Protein AF-0000000074029465 (afdb_homodimer)

Sequence (690 aa):
MGLYPDVGILSFGSYIPEKTVSVHEVKDRYGISDELIERVQIECVHVAADHEFATDMAIKAAKKAMEKGKVKPEQIDLIIYSYISWAEHFIWADYGKIQHALGAINSAAIRLEQSCNAGIMALEYGCAKIQSNPDINTVLLVTAETWKEPLVNRWTCTDGCFFGDGASAVILQRGVKGSQIINFCNKTDGSLNYIWRIPLVGGTKHPITPEHVEQGLYFGSMIESARRNLKNEDERKEVGEKIVSLNIQTLKELLQKIGKSKKDVDKLVVYNVGLHFLKKIADSIEIPLENTSAYLAKNHGHIGVVDIFLNLEKMIEDGNIQKGDLVFLFSGGTGYCASSTAIQFMGLYPDVGILSFGSYIPEKTVSVHEVKDRYGISDELIERVQIECVHVAADHEFATDMAIKAAKKAMEKGKVKPEQIDLIIYSYISWAEHFIWADYGKIQHALGAINSAAIRLEQSCNAGIMALEYGCAKIQSNPDINTVLLVTAETWKEPLVNRWTCTDGCFFGDGASAVILQRGVKGSQIINFCNKTDGSLNYIWRIPLVGGTKHPITPEHVEQGLYFGSMIESARRNLKNEDERKEVGEKIVSLNIQTLKELLQKIGKSKKDVDKLVVYNVGLHFLKKIADSIEIPLENTSAYLAKNHGHIGVVDIFLNLEKMIEDGNIQKGDLVFLFSGGTGYCASSTAIQF

pLDDT: mean 93.34, std 7.14, range [58.16, 98.94]

Nearest PDB structures (foldseek):
  3t5y-assembly1_B  TM=8.714E-01  e=5.972E-32  Streptomyces tendae
  4xs9-assembly1_B  TM=8.957E-01  e=4.163E-29  Streptomyces peucetius
  4xs7-assembly1_B  TM=8.900E-01  e=4.727E-29  Streptomyces peucetius
  5tt4-assembly1_B  TM=8.727E-01  e=1.244E-29  Streptomyces peucetius
  6a9n-assembly1_B  TM=8.723E-01  e=3.248E-25  Cutibacterium acnes

Radius of gyration: 24.0 Å; Cα contacts (8 Å, |Δi|>4): 1821; chains: 2; bounding box: 57×64×63 Å

InterPro domains:
  IPR013747 Beta-ketoacyl-[acyl-carrier-protein] synthase III, C-terminal [PF08541] (255-344)
  IPR013751 Beta-ketoacyl-[acyl-carrier-protein] synthase III, N-terminal [PF08545] (113-190)
  IPR016039 Thiolase-like [G3DSA:3.40.47.10] (5-175)
  IPR016039 Thiolase-like [G3DSA:3.40.47.10] (180-344)
  IPR016039 Thiolase-like [SSF53901] (6-174)
  IPR016039 Thiolase-like [SSF53901] (185-343)

Foldseek 3Di:
DFPQQFKFWQFKFKWFADDKDFCVNCCVVVVNDPVLCVFQLATIATAHDPVDDFLNQQLRRQVRRCVSSVHQLCLAAEEEEEEAADDPDPPDPSQVVSNVSRVNVNYDYDYFYDWLARQVVVVVVLSCCVRPDVVGFKYKYKYWDHQDPPQEDQNQLDSWWGAHTMMMMIMMGTNDDQKDWHDKFKDADLVQLQQQDFAPECDPVHDDDPVCVVVSRNRGRSHVSNCVVQVDPVSVVVVVVVQLVQQLVRVVVQCVVRVHALVQAQAEEEFRTTPVSVVSNCVSSDHDPVRYLNVVCRGHMGHRNRRRSVSVNVCVVVPSDDRQGWYKYWYFRGSTMIMIIIIHD/DFPQQFKFWQFKFKWFADDKDFCVNCCVVVVNDPVLCVFQLATIATAHDPVDDFLNQQLRRQVRRCVSSVHQLCLAAEEEEEEAADDPDPPDPSQVVSNVSRVNVNYDYDYFYDWLARQVVVVVVLSCCVRPDVVGFKYKYKYWDHQDPPQEDQNQLDSWWGAHTMMMMIMMGTRDDQKDWHDKFKDADLVQLQQQDFAPECDPRHDDDPVCVVVSRNRGRSVVSNCVVQVDPVSVVVVVVVQLVQQLVRVVVQCVVRVHALVQAQAEEEFRTTPVSVCSNCVSSDHDPVRYLNVVCRGHMGHRNRRRSVSVNVCVVVPSDDRQGWYKYWYFRGSTMIMIIIIHD

Secondary structure (DSSP, 8-state):
--S-TTEEEEEEEEE--SEEEEHHHHHHHHT--HHHHHHH---EEEE--TT--HHHHHHHHHHHHHHHHT--GGG--EEEEE--S--SSSS--HHHHHHHHHT-TT-EEEEEE-GGGHHHHHHHHHHHHHHH-TT--EEEEEEEE---TTT--TTTS-SS--B--EEEEEEEEET--S-EEEEEEEEE-GGGTTTT---S-SSSSS---HHHHHTTTTS--HHHHHHHH--SHHHHHHHHHHHHHHHHHHHHHHHHHHT--GGG--EEEE-S--HHHHHHHHHHTT--GGGBSGGGHHHH-B-GGGHHHHHHHHHHHTTSS-TT-EEEEEEEETTTEEEEEEEE-/--S-TTEEEEEEEEE--SEEEEHHHHHHHHT--HHHHHHH---EEEE--TT--HHHHHHHHHHHHHHHHT--GGG--EEEEE-SS--SSSS--HHHHHHHHHT-TT-EEEEEE-GGGHHHHHHHHHHHHHHH-TT--EEEEEEEE---TTT--TTTS-SS--B--EEEEEEEEET--S-EEEEEEEEE-GGGTTTT---S-SSSSS---HHHHHTTTTS--HHHHHHHH--SHHHHHHHHHHHHHHHHHHHHHHHHHHT--GGG--EEEE-S--HHHHHHHHHHTT--GGGBSGGGHHHH-B-GGGHHHHHHHHHHHTTSS-TT-EEEEEEEETTTEEEEEEEE-

Organism: NCBI:txid312168

Solvent-accessible surface area (backbone atoms only — not comparable to full-atom values): 32502 Å² total; per-residue (Å²): 133,42,66,29,74,49,29,10,59,62,28,54,15,62,32,66,40,85,47,70,47,47,42,80,80,41,23,76,85,69,66,54,50,70,66,55,46,67,49,31,52,43,51,24,21,18,43,58,54,95,87,50,45,32,66,57,32,24,45,53,1,40,51,43,12,27,59,72,48,68,51,56,38,64,58,30,39,33,37,42,30,33,50,58,69,69,46,57,46,38,66,54,34,63,40,20,45,44,36,40,75,60,50,20,70,58,15,24,54,30,35,43,39,38,40,35,25,24,47,63,55,50,51,50,50,48,42,21,42,38,66,40,30,92,88,34,48,25,31,37,40,33,17,23,24,46,66,50,74,77,57,29,49,41,75,64,24,38,93,48,48,41,50,12,23,30,10,10,18,38,33,36,26,58,70,36,71,69,29,36,40,32,53,73,24,63,42,32,45,19,83,42,20,69,37,52,29,27,26,86,29,57,10,71,76,27,62,70,44,41,65,37,48,73,68,45,38,63,30,29,33,35,44,58,27,29,48,70,64,39,82,41,70,66,52,45,50,51,50,52,50,51,53,53,49,51,45,50,48,26,52,52,49,38,31,58,74,69,72,50,56,52,87,62,52,58,32,40,35,40,45,43,58,24,46,64,59,50,49,55,56,32,50,72,47,66,42,60,65,87,42,34,40,68,73,57,23,26,63,33,23,22,30,50,30,16,23,47,58,40,42,46,48,48,34,43,72,72,57,76,48,48,84,68,35,32,34,34,40,40,33,48,16,71,16,33,35,25,36,25,35,39,32,41,41,133,41,66,30,74,49,30,11,59,63,27,54,16,60,32,66,43,85,47,70,47,46,44,80,78,42,22,77,84,69,66,55,51,71,66,54,44,66,50,31,52,44,49,23,21,18,42,58,54,93,87,51,47,32,66,58,32,23,45,52,1,39,50,44,13,28,60,73,48,68,52,57,37,65,59,29,38,33,35,41,32,32,50,57,69,68,47,58,45,38,65,54,32,63,39,20,45,45,37,40,75,59,52,20,68,58,15,22,53,31,33,43,39,37,39,36,26,23,49,62,54,49,52,50,51,48,42,21,42,38,67,39,31,91,89,35,48,25,31,37,39,33,16,22,25,46,63,49,74,79,56,28,50,39,73,64,23,39,92,48,49,39,50,12,22,29,11,12,18,39,33,37,26,59,71,36,71,67,28,37,40,32,52,74,24,63,42,33,46,18,82,44,19,68,35,48,30,23,30,82,30,58,10,72,76,26,62,70,45,41,65,37,49,72,69,46,39,65,26,30,32,35,43,58,25,30,50,70,63,39,83,42,70,65,52,46,50,50,51,51,49,50,51,52,48,51,45,50,48,27,52,53,49,38,31,58,74,70,73,49,56,54,86,62,52,58,34,40,35,41,45,44,57,23,46,64,60,51,48,55,57,32,52,73,46,66,41,60,65,88,42,33,39,67,74,55,23,26,64,33,23,22,30,51,30,18,22,45,58,39,41,46,48,48,35,42,73,73,57,75,47,48,86,69,34,33,32,33,41,41,36,49,14,71,17,34,35,26,36,25,36,39,31,42,39

Structure (mmCIF, N/CA/C/O backbone):
data_AF-0000000074029465-model_v1
#
loop_
_entity.id
_entity.type
_entity.pdbx_description
1 polymer 3-oxoacyl-
#
loop_
_atom_site.group_PDB
_atom_site.id
_atom_site.type_symbol
_atom_site.label_atom_id
_atom_site.label_alt_id
_atom_site.label_comp_id
_atom_site.label_asym_id
_atom_site.label_entity_id
_atom_site.label_seq_id
_atom_site.pdbx_PDB_ins_code
_atom_site.Cartn_x
_atom_site.Cartn_y
_atom_site.Cartn_z
_atom_site.occupancy
_atom_site.B_iso_or_equiv
_atom_site.auth_seq_id
_atom_site.auth_comp_id
_atom_site.auth_asym_id
_atom_site.auth_atom_id
_atom_site.pdbx_PDB_model_num
ATOM 1 N N . MET A 1 1 ? 27.125 13.781 4.066 1 66.5 1 MET A N 1
ATOM 2 C CA . MET A 1 1 ? 26.234 13.695 2.9 1 66.5 1 MET A CA 1
ATOM 3 C C . MET A 1 1 ? 24.984 12.898 3.221 1 66.5 1 MET A C 1
ATOM 5 O O . MET A 1 1 ? 25.016 11.992 4.059 1 66.5 1 MET A O 1
ATOM 9 N N . GLY A 1 2 ? 23.797 13.328 2.777 1 84.5 2 GLY A N 1
ATOM 10 C CA . GLY A 1 2 ? 22.531 12.695 3.072 1 84.5 2 GLY A CA 1
ATOM 11 C C . GLY A 1 2 ? 22.391 11.312 2.471 1 84.5 2 GLY A C 1
ATOM 12 O O . GLY A 1 2 ? 23.188 10.922 1.618 1 84.5 2 GLY A O 1
ATOM 13 N N . LEU A 1 3 ? 21.609 10.484 2.984 1 88.88 3 LEU A N 1
ATOM 14 C CA . LEU A 1 3 ? 21.328 9.117 2.553 1 88.88 3 LEU A CA 1
ATOM 15 C C . LEU A 1 3 ? 20.969 9.078 1.071 1 88.88 3 LEU A C 1
ATOM 17 O O . LEU A 1 3 ? 21.266 8.094 0.383 1 88.88 3 LEU A O 1
ATOM 21 N N . TYR A 1 4 ? 20.406 10.195 0.602 1 93.69 4 TYR A N 1
ATOM 22 C CA . TYR A 1 4 ? 19.922 10.25 -0.774 1 93.69 4 TYR A CA 1
ATOM 23 C C . TYR A 1 4 ? 20.453 11.492 -1.488 1 93.69 4 TYR A C 1
ATOM 25 O O . TYR A 1 4 ? 19.672 12.32 -1.96 1 93.69 4 TYR A O 1
ATOM 33 N N . PRO A 1 5 ? 21.703 11.555 -1.679 1 92.62 5 PRO A N 1
ATOM 34 C CA . PRO A 1 5 ? 22.328 12.766 -2.203 1 92.62 5 PRO A CA 1
ATOM 35 C C . PRO A 1 5 ? 21.922 13.062 -3.646 1 92.62 5 PRO A C 1
ATOM 37 O O . PRO A 1 5 ? 22.031 14.211 -4.098 1 92.62 5 PRO A O 1
ATOM 40 N N . ASP A 1 6 ? 21.406 12.062 -4.391 1 92.94 6 ASP A N 1
ATOM 41 C CA . ASP A 1 6 ? 21.109 12.258 -5.809 1 92.94 6 ASP A CA 1
ATOM 42 C C . ASP A 1 6 ? 19.656 12.648 -6.012 1 92.94 6 ASP A C 1
ATOM 44 O O . ASP A 1 6 ? 19.203 12.828 -7.145 1 92.94 6 ASP A O 1
ATOM 48 N N . VAL A 1 7 ? 18.953 12.789 -4.914 1 96.88 7 VAL A N 1
ATOM 49 C CA . VAL A 1 7 ? 17.5 12.961 -5.047 1 96.88 7 VAL A CA 1
ATOM 50 C C . VAL A 1 7 ? 17.078 14.289 -4.418 1 96.88 7 VAL A C 1
ATOM 52 O O . VAL A 1 7 ? 17.578 14.664 -3.355 1 96.88 7 VAL A O 1
ATOM 55 N N . GLY A 1 8 ? 16.25 15.008 -5.047 1 97.62 8 GLY A N 1
ATOM 56 C CA . GLY A 1 8 ? 15.625 16.203 -4.492 1 97.62 8 GLY A CA 1
ATOM 57 C C . GLY A 1 8 ? 14.164 16.359 -4.895 1 97.62 8 GLY A C 1
ATOM 58 O O . GLY A 1 8 ? 13.672 15.609 -5.746 1 97.62 8 GLY A O 1
ATOM 59 N N . ILE A 1 9 ? 13.484 17.25 -4.246 1 98.31 9 ILE A N 1
ATOM 60 C CA . ILE A 1 9 ? 12.109 17.578 -4.578 1 98.31 9 ILE A CA 1
ATOM 61 C C . ILE A 1 9 ? 12.086 18.656 -5.672 1 98.31 9 ILE A C 1
ATOM 63 O O . ILE A 1 9 ? 12.602 19.75 -5.48 1 98.31 9 ILE A O 1
ATOM 67 N N . LEU A 1 10 ? 11.461 18.312 -6.754 1 98.44 10 LEU A N 1
ATOM 68 C CA . LEU A 1 10 ? 11.422 19.203 -7.902 1 98.44 10 LEU A CA 1
ATOM 69 C C . LEU A 1 10 ? 10.25 20.172 -7.793 1 98.44 10 LEU A C 1
ATOM 71 O O . LEU A 1 10 ? 10.391 21.359 -8.117 1 98.44 10 LEU A O 1
ATOM 75 N N . SER A 1 11 ? 9.133 19.656 -7.379 1 98.38 11 SER A N 1
ATOM 76 C CA . SER A 1 11 ? 7.938 20.5 -7.344 1 98.38 11 SER A CA 1
ATOM 77 C C . SER A 1 11 ? 6.855 19.875 -6.461 1 98.38 11 SER A C 1
ATOM 79 O O . SER A 1 11 ? 6.953 18.719 -6.07 1 98.38 11 SER A O 1
ATOM 81 N N . PHE A 1 12 ? 5.91 20.75 -6.152 1 98 12 PHE A N 1
ATOM 82 C CA . PHE A 1 12 ? 4.715 20.406 -5.391 1 98 12 PHE A CA 1
ATOM 83 C C . PHE A 1 12 ? 3.455 20.812 -6.145 1 98 12 PHE A C 1
ATOM 85 O O . PHE A 1 12 ? 3.496 21.703 -6.992 1 98 12 PHE A O 1
ATOM 92 N N . GLY A 1 13 ? 2.4 20.094 -5.812 1 98.69 13 GLY A N 1
ATOM 93 C CA . GLY A 1 13 ? 1.059 20.484 -6.215 1 98.69 13 GLY A CA 1
ATOM 94 C C . GLY A 1 13 ? -0.015 20.016 -5.25 1 98.69 13 GLY A C 1
ATOM 95 O O . GLY A 1 13 ? 0.055 18.906 -4.727 1 98.69 13 GLY A O 1
ATOM 96 N N . SER A 1 14 ? -0.913 20.969 -4.93 1 98.62 14 SER A N 1
ATOM 97 C CA . SER A 1 14 ? -2.023 20.578 -4.062 1 98.62 14 SER A CA 1
ATOM 98 C C . SER A 1 14 ? -3.359 21.016 -4.648 1 98.62 14 SER A C 1
ATOM 100 O O . SER A 1 14 ? -3.404 21.875 -5.543 1 98.62 14 SER A O 1
ATOM 102 N N . TYR A 1 15 ? -4.367 20.375 -4.234 1 98.69 15 TYR A N 1
ATOM 103 C CA . TYR A 1 15 ? -5.742 20.734 -4.566 1 98.69 15 TYR A CA 1
ATOM 104 C C . TYR A 1 15 ? -6.625 20.719 -3.324 1 98.69 15 TYR A C 1
ATOM 106 O O . TYR A 1 15 ? -6.688 19.703 -2.611 1 98.69 15 TYR A O 1
ATOM 114 N N . ILE A 1 16 ? -7.273 21.75 -3.096 1 97.94 16 ILE A N 1
ATOM 115 C CA . ILE A 1 16 ? -8.25 21.922 -2.023 1 97.94 16 ILE A CA 1
ATOM 116 C C . ILE A 1 16 ? -9.602 22.312 -2.611 1 97.94 16 ILE A C 1
ATOM 118 O O . ILE A 1 16 ? -9.695 23.266 -3.385 1 97.94 16 ILE A O 1
ATOM 122 N N . PRO A 1 17 ? -10.609 21.625 -2.199 1 98 17 PRO A N 1
ATOM 123 C CA . PRO A 1 17 ? -11.938 21.953 -2.734 1 98 17 PRO A CA 1
ATOM 1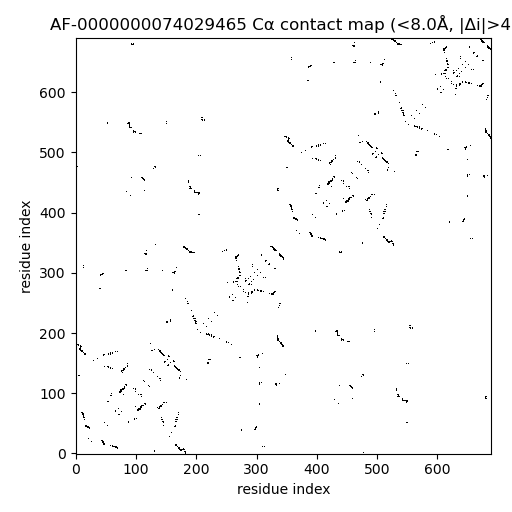24 C C . PRO A 1 17 ? -12.367 23.375 -2.426 1 98 17 PRO A C 1
ATOM 126 O O . PRO A 1 17 ? -11.922 23.969 -1.433 1 98 17 PRO A O 1
ATOM 129 N N . GLU A 1 18 ? -13.289 23.844 -3.203 1 96.88 18 GLU A N 1
ATOM 130 C CA . GLU A 1 18 ? -13.727 25.234 -3.105 1 96.88 18 GLU A CA 1
ATOM 131 C C . GLU A 1 18 ? -14.641 25.438 -1.901 1 96.88 18 GLU A C 1
ATOM 133 O O . GLU A 1 18 ? -14.531 26.453 -1.201 1 96.88 18 GLU A O 1
ATOM 138 N N . LYS A 1 19 ? -15.531 24.531 -1.615 1 97.19 19 LYS A N 1
ATOM 139 C CA . LYS A 1 19 ? -16.516 24.688 -0.554 1 97.19 19 LYS A CA 1
ATOM 140 C C . LYS A 1 19 ? -15.867 24.609 0.823 1 97.19 19 LYS A C 1
ATOM 142 O O . LYS A 1 19 ? -15.133 23.656 1.107 1 97.19 19 LYS A O 1
ATOM 147 N N . THR A 1 20 ? -16.141 25.562 1.638 1 97.31 20 THR A N 1
ATOM 148 C CA . THR A 1 20 ? -15.672 25.594 3.02 1 97.31 20 THR A CA 1
ATOM 149 C C . THR A 1 20 ? -16.844 25.484 3.988 1 97.31 20 THR A C 1
ATOM 151 O O . THR A 1 20 ? -17.906 26.078 3.762 1 97.31 20 THR A O 1
ATOM 154 N N . VAL A 1 21 ? -16.641 24.75 5.016 1 97.19 21 VAL A N 1
ATOM 155 C CA . VAL A 1 21 ? -17.641 24.641 6.074 1 97.19 21 VAL A CA 1
ATOM 156 C C . VAL A 1 21 ? -17.016 25.016 7.414 1 97.19 21 VAL A C 1
ATOM 158 O O . VAL A 1 21 ? -16 24.438 7.82 1 97.19 21 VAL A O 1
ATOM 161 N N . SER A 1 22 ? -17.609 25.922 8.062 1 97 22 SER A N 1
ATOM 162 C CA . SER A 1 22 ? -17.125 26.359 9.367 1 97 22 SER A CA 1
ATOM 163 C C . SER A 1 22 ? -17.609 25.422 10.477 1 97 22 SER A C 1
ATOM 165 O O . SER A 1 22 ? -18.734 24.953 10.438 1 97 22 SER A O 1
ATOM 167 N N . VAL A 1 23 ? -16.734 25.266 11.438 1 96.06 23 VAL A N 1
ATOM 168 C CA . VAL A 1 23 ? -17.094 24.453 12.594 1 96.06 23 VAL A CA 1
ATOM 169 C C . VAL A 1 23 ? -18.281 25.078 13.328 1 96.06 23 VAL A C 1
ATOM 171 O O . VAL A 1 23 ? -19.156 24.375 13.82 1 96.06 23 VAL A O 1
ATOM 174 N N . HIS A 1 24 ? -18.328 26.328 13.367 1 95.56 24 HIS A N 1
ATOM 175 C CA . HIS A 1 24 ? -19.375 27.062 14.086 1 95.56 24 HIS A CA 1
ATOM 176 C C . HIS A 1 24 ? -20.734 26.875 13.414 1 95.56 24 HIS A C 1
ATOM 178 O O . HIS A 1 24 ? -21.766 26.891 14.078 1 95.56 24 HIS A O 1
ATOM 184 N N . GLU A 1 25 ? -20.688 26.672 12.148 1 95.44 25 GLU A N 1
ATOM 185 C CA . GLU A 1 25 ? -21.938 26.469 11.406 1 95.44 25 GLU A CA 1
ATOM 186 C C . GLU A 1 25 ? -22.547 25.109 11.719 1 95.44 25 GLU A C 1
ATOM 188 O O . GLU A 1 25 ? -23.766 24.938 11.617 1 95.44 25 GLU A O 1
ATOM 193 N N . VAL A 1 26 ? -21.703 24.219 12.18 1 96.06 26 VAL A N 1
ATOM 194 C CA . VAL A 1 26 ? -22.219 22.844 12.273 1 96.06 26 VAL A CA 1
ATOM 195 C C . VAL A 1 26 ? -22.156 22.375 13.727 1 96.06 26 VAL A C 1
ATOM 197 O O . VAL A 1 26 ? -22.641 21.281 14.047 1 96.06 26 VAL A O 1
ATOM 200 N N . LYS A 1 27 ? -21.578 23.062 14.594 1 96.12 27 LYS A N 1
ATOM 201 C CA . LYS A 1 27 ? -21.281 22.625 15.945 1 96.12 27 LYS A CA 1
ATOM 202 C C . LYS A 1 27 ? -22.531 22.109 16.656 1 96.12 27 LYS A C 1
ATOM 204 O O . LYS A 1 27 ? -22.5 21.078 17.328 1 96.12 27 LYS A O 1
ATOM 209 N N . ASP A 1 28 ? -23.719 22.797 16.484 1 96 28 ASP A N 1
ATOM 210 C CA . ASP A 1 28 ? -24.953 22.375 17.141 1 96 28 ASP A CA 1
ATOM 211 C C . ASP A 1 28 ? -25.484 21.078 16.547 1 96 28 ASP A C 1
ATOM 213 O O . ASP A 1 28 ? -25.922 20.188 17.297 1 96 28 ASP A O 1
ATOM 217 N N . ARG A 1 29 ? -25.391 21.016 15.352 1 94.25 29 ARG A N 1
ATOM 218 C CA . ARG A 1 29 ? -25.891 19.844 14.656 1 94.25 29 ARG A CA 1
ATOM 219 C C . ARG A 1 29 ? -25.172 18.578 15.109 1 94.25 29 ARG A C 1
ATOM 221 O O . ARG A 1 29 ? -25.781 17.516 15.234 1 94.25 29 ARG A O 1
ATOM 228 N N . TYR A 1 30 ? -23.891 18.734 15.43 1 92.88 30 TYR A N 1
ATOM 229 C CA . TYR A 1 30 ? -23.094 17.547 15.688 1 92.88 30 TYR A CA 1
ATOM 230 C C . TYR A 1 30 ? -22.672 17.469 17.156 1 92.88 30 TYR A C 1
ATOM 232 O O . TYR A 1 30 ? -21.891 16.609 17.547 1 92.88 30 TYR A O 1
ATOM 240 N N . GLY A 1 31 ? -23.125 18.375 17.875 1 93.94 31 GLY A N 1
ATOM 241 C CA . GLY A 1 31 ? -22.844 18.359 19.297 1 93.94 31 GLY A CA 1
ATOM 242 C C . GLY A 1 31 ? -21.391 18.656 19.609 1 93.94 31 GLY A C 1
ATOM 243 O O . GLY A 1 31 ? -20.812 18.047 20.516 1 93.94 31 GLY A O 1
ATOM 244 N N . ILE A 1 32 ? -20.781 19.484 18.875 1 94.38 32 ILE A N 1
ATOM 245 C CA . ILE A 1 32 ? -19.391 19.875 19.094 1 94.38 32 ILE A CA 1
ATOM 246 C C . ILE A 1 32 ? -19.312 20.906 20.219 1 94.38 32 ILE A C 1
ATOM 248 O O . ILE A 1 32 ? -19.922 21.969 20.125 1 94.38 32 ILE A O 1
ATOM 252 N N . SER A 1 33 ? -18.531 20.625 21.188 1 93.94 33 SER A N 1
ATOM 253 C CA . SER A 1 33 ? -18.438 21.531 22.328 1 93.94 33 SER A CA 1
ATOM 254 C C . SER A 1 33 ? -17.484 22.672 22.047 1 93.94 33 SER A C 1
ATOM 256 O O . SER A 1 33 ? -16.547 22.531 21.25 1 93.94 33 SER A O 1
ATOM 258 N N . ASP A 1 34 ? -17.719 23.781 22.734 1 93.88 34 ASP A N 1
ATOM 259 C CA . ASP A 1 34 ? -16.797 24.922 22.625 1 93.88 34 ASP A CA 1
ATOM 260 C C . ASP A 1 34 ? -15.406 24.547 23.125 1 93.88 34 ASP A C 1
ATOM 262 O O . ASP A 1 34 ? -14.398 25.031 22.594 1 93.88 34 ASP A O 1
ATOM 266 N N . GLU A 1 35 ? -15.359 23.719 24.062 1 92.94 35 GLU A N 1
ATOM 267 C CA . GLU A 1 35 ? -14.078 23.266 24.609 1 92.94 35 GLU A CA 1
ATOM 268 C C . GLU A 1 35 ? -13.258 22.531 23.547 1 92.94 35 GLU A C 1
ATOM 270 O O . GLU A 1 35 ? -12.039 22.734 23.453 1 92.94 35 GLU A O 1
ATOM 275 N N . LEU A 1 36 ? -13.945 21.719 22.812 1 91.25 36 LEU A N 1
ATOM 276 C CA . LEU A 1 36 ? -13.258 20.984 21.766 1 91.25 36 LEU A CA 1
ATOM 277 C C . LEU A 1 36 ? -12.719 21.938 20.703 1 91.25 36 LEU A C 1
ATOM 279 O O . LEU A 1 36 ? -11.586 21.781 20.234 1 91.25 36 LEU A O 1
ATOM 283 N N . ILE A 1 37 ? -13.531 22.875 20.312 1 92.56 37 ILE A N 1
ATOM 284 C CA . ILE A 1 37 ? -13.148 23.859 19.297 1 92.56 37 ILE A CA 1
ATOM 285 C C . ILE A 1 37 ? -11.914 24.625 19.766 1 92.56 37 ILE A C 1
ATOM 287 O O . ILE A 1 37 ? -10.984 24.859 18.984 1 92.56 37 ILE A O 1
ATOM 291 N N . GLU A 1 38 ? -11.852 24.953 21.031 1 91.12 38 GLU A N 1
ATOM 292 C CA . GLU A 1 38 ? -10.727 25.688 21.609 1 91.12 38 GLU A CA 1
ATOM 293 C C . GLU A 1 38 ? -9.477 24.828 21.672 1 91.12 38 GLU A C 1
ATOM 295 O O . GLU A 1 38 ? -8.359 25.328 21.5 1 91.12 38 GLU A O 1
ATOM 300 N N . ARG A 1 39 ? -9.695 23.625 21.859 1 89 39 ARG A N 1
ATOM 301 C CA . ARG A 1 39 ? -8.586 22.703 22 1 89 39 ARG A CA 1
ATOM 302 C C . ARG A 1 39 ? -7.938 22.406 20.641 1 89 39 ARG A C 1
ATOM 304 O O . ARG A 1 39 ? -6.711 22.391 20.531 1 89 39 ARG A O 1
ATOM 311 N N . VAL A 1 40 ? -8.75 22.188 19.609 1 90.81 40 VAL A N 1
ATOM 312 C CA . VAL A 1 40 ? -8.211 21.734 18.344 1 90.81 40 VAL A CA 1
ATOM 313 C C . VAL A 1 40 ? -7.82 22.922 17.484 1 90.81 40 VAL A C 1
ATOM 315 O O . VAL A 1 40 ? -6.91 22.844 16.656 1 90.81 40 VAL A O 1
ATOM 318 N N . GLN A 1 41 ? -8.531 24.062 17.641 1 93.06 41 GLN A N 1
ATOM 319 C CA . GLN A 1 41 ? -8.281 25.328 16.969 1 93.06 41 GLN A CA 1
ATOM 320 C C . GLN A 1 41 ? -8.398 25.188 15.453 1 93.06 41 GLN A C 1
ATOM 322 O O . GLN A 1 41 ? -7.602 25.75 14.703 1 93.06 41 GLN A O 1
ATOM 327 N N . ILE A 1 42 ? -9.273 24.266 14.984 1 94.38 42 ILE A N 1
ATOM 328 C CA . ILE A 1 42 ? -9.68 24.172 13.586 1 94.38 42 ILE A CA 1
ATOM 329 C C . ILE A 1 42 ? -10.992 24.922 13.375 1 94.38 42 ILE A C 1
ATOM 331 O O . ILE A 1 42 ? -12 24.609 14.008 1 94.38 42 ILE A O 1
ATOM 335 N N . GLU A 1 43 ? -10.969 25.859 12.492 1 95.12 43 GLU A N 1
ATOM 336 C CA . GLU A 1 43 ? -12.117 26.75 12.328 1 95.12 43 GLU A CA 1
ATOM 337 C C . GLU A 1 43 ? -13.008 26.312 11.18 1 95.12 43 GLU A C 1
ATOM 339 O O . GLU A 1 43 ? -14.219 26.531 11.195 1 95.12 43 GLU A O 1
ATOM 344 N N . CYS A 1 44 ? -12.406 25.797 10.188 1 96.5 44 CYS A N 1
ATOM 345 C CA . CYS A 1 44 ? -13.18 25.328 9.047 1 96.5 44 CYS A CA 1
ATOM 346 C C . CYS A 1 44 ? -12.438 24.234 8.297 1 96.5 44 CYS A C 1
ATOM 348 O O . CYS A 1 44 ? -11.25 24 8.531 1 96.5 44 CYS A O 1
ATOM 350 N N . VAL A 1 45 ? -13.172 23.531 7.477 1 97.38 45 VAL A N 1
ATOM 351 C CA . VAL A 1 45 ? -12.602 22.516 6.602 1 97.38 45 VAL A CA 1
ATOM 352 C C . VAL A 1 45 ? -13.125 22.703 5.18 1 97.38 45 VAL A C 1
ATOM 354 O O . VAL A 1 45 ? -14.148 23.359 4.969 1 97.38 45 VAL A O 1
ATOM 357 N N . HIS A 1 46 ? -12.336 22.25 4.246 1 98 46 HIS A N 1
ATOM 358 C CA . HIS A 1 46 ? -12.797 22.219 2.861 1 98 46 HIS A CA 1
ATOM 359 C C . HIS A 1 46 ? -13.445 20.875 2.531 1 98 46 HIS A C 1
ATOM 361 O O . HIS A 1 46 ? -12.969 19.828 2.975 1 98 46 HIS A O 1
ATOM 367 N N . VAL A 1 47 ? -14.539 20.969 1.771 1 97.25 47 VAL A N 1
ATOM 368 C CA . VAL A 1 47 ? -15.32 19.766 1.497 1 97.25 47 VAL A CA 1
ATOM 369 C C . VAL A 1 47 ? -15.492 19.594 -0.011 1 97.25 47 VAL A C 1
ATOM 371 O O . VAL A 1 47 ? -15.906 20.531 -0.705 1 97.25 47 VAL A O 1
ATOM 374 N N . ALA A 1 48 ? -15.156 18.438 -0.503 1 97.12 48 ALA A N 1
ATOM 375 C CA . ALA A 1 48 ? -15.281 18.125 -1.924 1 97.12 48 ALA A CA 1
ATOM 376 C C . ALA A 1 48 ? -16.734 18.188 -2.375 1 97.12 48 ALA A C 1
ATOM 378 O O . ALA A 1 48 ? -17.641 17.828 -1.623 1 97.12 48 ALA A O 1
ATOM 379 N N . ALA A 1 49 ? -16.922 18.609 -3.6 1 96.06 49 ALA A N 1
ATOM 380 C CA . ALA A 1 49 ? -18.25 18.547 -4.199 1 96.06 49 ALA A CA 1
ATOM 381 C C . ALA A 1 49 ? -18.688 17.109 -4.414 1 96.06 49 ALA A C 1
ATOM 383 O O . ALA A 1 49 ? -17.875 16.188 -4.316 1 96.06 49 ALA A O 1
ATOM 384 N N . ASP A 1 50 ? -19.922 16.906 -4.75 1 92 50 ASP A N 1
ATOM 385 C CA . ASP A 1 50 ? -20.484 15.562 -4.914 1 92 50 ASP A CA 1
ATOM 386 C C . ASP A 1 50 ? -19.781 14.805 -6.039 1 92 50 ASP A C 1
ATOM 388 O O . ASP A 1 50 ? -19.609 13.586 -5.965 1 92 50 ASP A O 1
ATOM 392 N N . HIS A 1 51 ? -19.312 15.531 -6.965 1 91.62 51 HIS A N 1
ATOM 393 C CA . HIS A 1 51 ? -18.734 14.898 -8.141 1 91.62 51 HIS A CA 1
ATOM 394 C C . HIS A 1 51 ? -17.219 14.766 -8.008 1 91.62 51 HIS A C 1
ATOM 396 O O . HIS A 1 51 ? -16.562 14.172 -8.859 1 91.62 51 HIS A O 1
ATOM 402 N N . GLU A 1 52 ? -16.703 15.336 -6.988 1 94.94 52 GLU A N 1
ATOM 403 C CA . GLU A 1 52 ? -15.258 15.312 -6.77 1 94.94 52 GLU A CA 1
ATOM 404 C C . GLU A 1 52 ? -14.867 14.203 -5.793 1 94.94 52 GLU A C 1
ATOM 406 O O . GLU A 1 52 ? -15.32 14.188 -4.648 1 94.94 52 GLU A O 1
ATOM 411 N N . PHE A 1 53 ? -14.062 13.297 -6.328 1 95.75 53 PHE A N 1
ATOM 412 C CA . PHE A 1 53 ? -13.578 12.203 -5.496 1 95.75 53 PHE A CA 1
ATOM 413 C C . PHE A 1 53 ? -12.062 12.297 -5.316 1 95.75 53 PHE A C 1
ATOM 415 O O . PHE A 1 53 ? -11.414 13.164 -5.895 1 95.75 53 PHE A O 1
ATOM 422 N N . ALA A 1 54 ? -11.57 11.453 -4.438 1 97.12 54 ALA A N 1
ATOM 423 C CA . ALA A 1 54 ? -10.156 11.516 -4.07 1 97.12 54 ALA A CA 1
ATOM 424 C C . ALA A 1 54 ? -9.266 11.43 -5.305 1 97.12 54 ALA A C 1
ATOM 426 O O . ALA A 1 54 ? -8.32 12.211 -5.445 1 97.12 54 ALA A O 1
ATOM 427 N N . THR A 1 55 ? -9.562 10.477 -6.223 1 97.19 55 THR A N 1
ATOM 428 C CA . THR A 1 55 ? -8.703 10.32 -7.391 1 97.19 55 THR A CA 1
ATOM 429 C C . THR A 1 55 ? -8.797 11.539 -8.297 1 97.19 55 THR A C 1
ATOM 431 O O . THR A 1 55 ? -7.809 11.922 -8.938 1 97.19 55 THR A O 1
ATOM 434 N N . ASP A 1 56 ? -9.961 12.172 -8.359 1 97.81 56 ASP A N 1
ATOM 435 C CA . ASP A 1 56 ? -10.094 13.398 -9.141 1 97.81 56 ASP A CA 1
ATOM 436 C C . ASP A 1 56 ? -9.195 14.5 -8.586 1 97.81 56 ASP A C 1
ATOM 438 O O . ASP A 1 56 ? -8.531 15.203 -9.344 1 97.81 56 ASP A O 1
ATOM 442 N N . MET A 1 57 ? -9.203 14.625 -7.324 1 98.56 57 MET A N 1
ATOM 443 C CA . MET A 1 57 ? -8.391 15.648 -6.672 1 98.56 57 MET A CA 1
ATOM 444 C C . MET A 1 57 ? -6.906 15.32 -6.789 1 98.56 57 MET A C 1
ATOM 446 O O . MET A 1 57 ? -6.082 16.203 -6.973 1 98.56 57 MET A O 1
ATOM 450 N N . ALA A 1 58 ? -6.621 14.031 -6.668 1 98.75 58 ALA A N 1
ATOM 451 C CA . ALA A 1 58 ? -5.246 13.57 -6.84 1 98.75 58 ALA A CA 1
ATOM 452 C C . ALA A 1 58 ? -4.707 13.953 -8.211 1 98.75 58 ALA A C 1
ATOM 454 O O . ALA A 1 58 ? -3.58 14.43 -8.336 1 98.75 58 ALA A O 1
ATOM 455 N N . ILE A 1 59 ? -5.496 13.734 -9.25 1 98.81 59 ILE A N 1
ATOM 456 C CA . ILE A 1 59 ? -5.109 14.031 -10.625 1 98.81 59 ILE A CA 1
ATOM 457 C C . ILE A 1 59 ? -4.848 15.531 -10.781 1 98.81 59 ILE A C 1
ATOM 459 O O . ILE A 1 59 ? -3.857 15.93 -11.391 1 98.81 59 ILE A O 1
ATOM 463 N N . LYS A 1 60 ? -5.688 16.328 -10.211 1 98.81 60 LYS A N 1
ATOM 464 C CA . LYS A 1 60 ? -5.52 17.781 -10.273 1 98.81 60 LYS A CA 1
ATOM 465 C C . LYS A 1 60 ? -4.238 18.219 -9.578 1 98.81 60 LYS A C 1
ATOM 467 O O . LYS A 1 60 ? -3.49 19.031 -10.102 1 98.81 60 LYS A O 1
ATOM 472 N N . ALA A 1 61 ? -3.998 17.688 -8.391 1 98.94 61 ALA A N 1
ATOM 473 C CA . ALA A 1 61 ? -2.779 18.016 -7.66 1 98.94 61 ALA A CA 1
ATOM 474 C C . ALA A 1 61 ? -1.538 17.609 -8.445 1 98.94 61 ALA A C 1
ATOM 476 O O . ALA A 1 61 ? -0.563 18.359 -8.523 1 98.94 61 ALA A O 1
ATOM 477 N N . ALA A 1 62 ? -1.583 16.406 -9.008 1 98.94 62 ALA A N 1
ATOM 478 C CA . ALA A 1 62 ? -0.461 15.891 -9.781 1 98.94 62 ALA A CA 1
ATOM 479 C C . ALA A 1 62 ? -0.187 16.766 -11 1 98.94 62 ALA A C 1
ATOM 481 O O . ALA A 1 62 ? 0.968 17.078 -11.297 1 98.94 62 ALA A O 1
ATOM 482 N N . LYS A 1 63 ? -1.226 17.125 -11.703 1 98.88 63 LYS A N 1
ATOM 483 C CA . LYS A 1 63 ? -1.069 17.969 -12.883 1 98.88 63 LYS A CA 1
ATOM 484 C C . LYS A 1 63 ? -0.426 19.312 -12.516 1 98.88 63 LYS A C 1
ATOM 486 O O . LYS A 1 63 ? 0.423 19.812 -13.25 1 98.88 63 LYS A O 1
ATOM 491 N N . LYS A 1 64 ? -0.857 19.844 -11.414 1 98.88 64 LYS A N 1
ATOM 492 C CA . LYS A 1 64 ? -0.263 21.094 -10.938 1 98.88 64 LYS A CA 1
ATOM 493 C C . LYS A 1 64 ? 1.229 20.922 -10.664 1 98.88 64 LYS A C 1
ATOM 495 O O . LYS A 1 64 ? 2.035 21.781 -11.039 1 98.88 64 LYS A O 1
ATOM 500 N N . ALA A 1 65 ? 1.596 19.875 -9.984 1 98.88 65 ALA A N 1
ATOM 501 C CA . ALA A 1 65 ? 3.004 19.609 -9.711 1 98.88 65 ALA A CA 1
ATOM 502 C C . ALA A 1 65 ? 3.797 19.453 -11 1 98.88 65 ALA A C 1
ATOM 504 O O . ALA A 1 65 ? 4.91 19.969 -11.125 1 98.88 65 ALA A O 1
ATOM 505 N N . MET A 1 66 ? 3.234 18.719 -11.945 1 98.88 66 MET A N 1
ATOM 506 C CA . MET A 1 66 ? 3.891 18.484 -13.227 1 98.88 66 MET A CA 1
ATOM 507 C C . MET A 1 66 ? 4.082 19.781 -14 1 98.88 66 MET A C 1
ATOM 509 O O . MET A 1 66 ? 5.141 20.016 -14.586 1 98.88 66 MET A O 1
ATOM 513 N N . GLU A 1 67 ? 3.074 20.594 -13.953 1 98.75 67 GLU A N 1
ATOM 514 C CA . GLU A 1 67 ? 3.162 21.891 -14.609 1 98.75 67 GLU A CA 1
ATOM 515 C C . GLU A 1 67 ? 4.25 22.75 -13.984 1 98.75 67 GLU A C 1
ATOM 517 O O . GLU A 1 67 ? 5.094 23.312 -14.688 1 98.75 67 GLU A O 1
ATOM 522 N N . LYS A 1 68 ? 4.266 22.875 -12.672 1 98.44 68 LYS A N 1
ATOM 523 C CA . LYS A 1 68 ? 5.25 23.672 -11.953 1 98.44 68 LYS A CA 1
ATOM 524 C C . LYS A 1 68 ? 6.668 23.156 -12.203 1 98.44 68 LYS A C 1
ATOM 526 O O . LYS A 1 68 ? 7.605 23.953 -12.328 1 98.44 68 LYS A O 1
ATOM 531 N N . GLY A 1 69 ? 6.785 21.844 -12.234 1 98.5 69 GLY A N 1
ATOM 532 C CA . GLY A 1 69 ? 8.094 21.234 -12.414 1 98.5 69 GLY A CA 1
ATOM 533 C C . GLY A 1 69 ? 8.484 21.094 -13.867 1 98.5 69 GLY A C 1
ATOM 534 O O . GLY A 1 69 ? 9.609 20.688 -14.18 1 98.5 69 GLY A O 1
ATOM 535 N N . LYS A 1 70 ? 7.512 21.391 -14.766 1 98.69 70 LYS A N 1
ATOM 536 C CA . LYS A 1 70 ? 7.711 21.219 -16.203 1 98.69 70 LYS A CA 1
ATOM 537 C C . LYS A 1 70 ? 8.094 19.781 -16.531 1 98.69 70 LYS A C 1
ATOM 539 O O . LYS A 1 70 ? 9.062 19.531 -17.25 1 98.69 70 LYS A O 1
ATOM 544 N N . VAL A 1 71 ? 7.418 18.859 -16.016 1 98.75 71 VAL A N 1
ATOM 545 C CA . VAL A 1 71 ? 7.637 17.438 -16.234 1 98.75 71 VAL A CA 1
ATOM 546 C C . VAL A 1 71 ? 6.566 16.875 -17.172 1 98.75 71 VAL A C 1
ATOM 548 O O . VAL A 1 71 ? 5.367 17.031 -16.922 1 98.75 71 VAL A O 1
ATOM 551 N N . LYS A 1 72 ? 6.98 16.203 -18.281 1 98.69 72 LYS A N 1
ATOM 552 C CA . LYS A 1 72 ? 6.059 15.523 -19.188 1 98.69 72 LYS A CA 1
ATOM 553 C C . LYS A 1 72 ? 5.609 14.188 -18.594 1 98.69 72 LYS A C 1
ATOM 555 O O . LYS A 1 72 ? 6.363 13.539 -17.859 1 98.69 72 LYS A O 1
ATOM 560 N N . PRO A 1 73 ? 4.375 13.82 -18.922 1 98.69 73 PRO A N 1
ATOM 561 C CA . PRO A 1 73 ? 3.844 12.57 -18.359 1 98.69 73 PRO A CA 1
ATOM 562 C C . PRO A 1 73 ? 4.758 11.375 -18.609 1 98.69 73 PRO A C 1
ATOM 564 O O . PRO A 1 73 ? 4.918 10.523 -17.719 1 98.69 73 PRO A O 1
ATOM 567 N N . GLU A 1 74 ? 5.406 11.32 -19.766 1 98.31 74 GLU A N 1
ATOM 568 C CA . GLU A 1 74 ? 6.215 10.172 -20.156 1 98.31 74 GLU A CA 1
ATOM 569 C C . GLU A 1 74 ? 7.512 10.109 -19.359 1 98.31 74 GLU A C 1
ATOM 571 O O . GLU A 1 74 ? 8.203 9.086 -19.359 1 98.31 74 GLU A O 1
ATOM 576 N N . GLN A 1 75 ? 7.824 11.148 -18.625 1 98.62 75 GLN A N 1
ATOM 577 C CA . GLN A 1 75 ? 9.055 11.211 -17.828 1 98.62 75 GLN A CA 1
ATOM 578 C C . GLN A 1 75 ? 8.852 10.586 -16.453 1 98.62 75 GLN A C 1
ATOM 580 O O . GLN A 1 75 ? 9.82 10.328 -15.742 1 98.62 75 GLN A O 1
ATOM 585 N N . ILE A 1 76 ? 7.625 10.391 -16.109 1 98.81 76 ILE A N 1
ATOM 586 C CA . ILE A 1 76 ? 7.348 9.789 -14.805 1 98.81 76 ILE A CA 1
ATOM 587 C C . ILE A 1 76 ? 7.617 8.289 -14.859 1 98.81 76 ILE A C 1
ATOM 589 O O . ILE A 1 76 ? 7.027 7.578 -15.68 1 98.81 76 ILE A O 1
ATOM 593 N N . ASP A 1 77 ? 8.422 7.801 -13.953 1 98.69 77 ASP A N 1
ATOM 594 C CA . ASP A 1 77 ? 8.828 6.398 -13.977 1 98.69 77 ASP A CA 1
ATOM 595 C C . ASP A 1 77 ? 8.023 5.578 -12.977 1 98.69 77 ASP A C 1
ATOM 597 O O . ASP A 1 77 ? 7.867 4.367 -13.141 1 98.69 77 ASP A O 1
ATOM 601 N N . LEU A 1 78 ? 7.582 6.211 -11.945 1 98.75 78 LEU A N 1
ATOM 602 C CA . LEU A 1 78 ? 6.859 5.539 -10.875 1 98.75 78 LEU A CA 1
ATOM 603 C C . LEU A 1 78 ? 5.867 6.484 -10.211 1 98.75 78 LEU A C 1
ATOM 605 O O . LEU A 1 78 ? 6.195 7.637 -9.922 1 98.75 78 LEU A O 1
ATOM 609 N N . ILE A 1 79 ? 4.684 6.031 -10.031 1 98.88 79 ILE A N 1
ATOM 610 C CA . ILE A 1 79 ? 3.66 6.738 -9.273 1 98.88 79 ILE A CA 1
ATOM 611 C C . ILE A 1 79 ? 3.367 5.984 -7.977 1 98.88 79 ILE A C 1
ATOM 613 O O . ILE A 1 79 ? 3.094 4.781 -8 1 98.88 79 ILE A O 1
ATOM 617 N N . ILE A 1 80 ? 3.471 6.652 -6.852 1 98.88 80 ILE A N 1
ATOM 618 C CA . ILE A 1 80 ? 3.07 6.129 -5.551 1 98.88 80 ILE A CA 1
ATOM 619 C C . ILE A 1 80 ? 1.863 6.906 -5.027 1 98.88 80 ILE A C 1
ATOM 621 O O . ILE A 1 80 ? 1.958 8.102 -4.758 1 98.88 80 ILE A O 1
ATOM 625 N N . TYR A 1 81 ? 0.786 6.242 -4.941 1 98.62 81 TYR A N 1
ATOM 626 C CA . TYR A 1 81 ? -0.467 6.836 -4.488 1 98.62 81 TYR A CA 1
ATOM 627 C C . TYR A 1 81 ? -0.815 6.371 -3.08 1 98.62 81 TYR A C 1
ATOM 629 O O . TYR A 1 81 ? -0.653 5.191 -2.75 1 98.62 81 TYR A O 1
ATOM 637 N N . SER A 1 82 ? -1.277 7.34 -2.203 1 98.06 82 SER A N 1
ATOM 638 C CA . SER A 1 82 ? -1.641 6.992 -0.833 1 98.06 82 SER A CA 1
ATOM 639 C C . SER A 1 82 ? -2.93 7.688 -0.409 1 98.06 82 SER A C 1
ATOM 641 O O . SER A 1 82 ? -3.143 8.859 -0.725 1 98.06 82 SER A O 1
ATOM 643 N N . TYR A 1 83 ? -3.75 6.984 0.29 1 95.06 83 TYR A N 1
ATOM 644 C CA . TYR A 1 83 ? -4.926 7.48 0.998 1 95.06 83 TYR A CA 1
ATOM 645 C C . TYR A 1 83 ? -5.254 6.594 2.193 1 95.06 83 TYR A C 1
ATOM 647 O O . TYR A 1 83 ? -4.691 5.508 2.346 1 95.06 83 TYR A O 1
ATOM 655 N N . ILE A 1 84 ? -6.129 7.066 3.068 1 89.75 84 ILE A N 1
ATOM 656 C CA . ILE A 1 84 ? -6.504 6.316 4.262 1 89.75 84 ILE A CA 1
ATOM 657 C C . ILE A 1 84 ? -7.988 5.961 4.203 1 89.75 84 ILE A C 1
ATOM 659 O O . ILE A 1 84 ? -8.375 4.832 4.516 1 89.75 84 ILE A O 1
ATOM 663 N N . SER A 1 85 ? -8.781 6.91 3.791 1 84.88 85 SER A N 1
ATOM 664 C CA . SER A 1 85 ? -10.234 6.789 3.865 1 84.88 85 SER A CA 1
ATOM 665 C C . SER A 1 85 ? -10.758 5.762 2.865 1 84.88 85 SER A C 1
ATOM 667 O O . SER A 1 85 ? -10.062 4.789 2.551 1 84.88 85 SER A O 1
ATOM 669 N N . TRP A 1 86 ? -11.93 5.949 2.449 1 85.38 86 TRP A N 1
ATOM 670 C CA . TRP A 1 86 ? -12.602 5.023 1.547 1 85.38 86 TRP A CA 1
ATOM 671 C C . TRP A 1 86 ? -12.289 5.352 0.092 1 85.38 86 TRP A C 1
ATOM 673 O O . TRP A 1 86 ? -12.258 6.523 -0.297 1 85.38 86 TRP A O 1
ATOM 683 N N . ALA A 1 87 ? -12.016 4.262 -0.628 1 87.25 87 ALA A N 1
ATOM 684 C CA . ALA A 1 87 ? -11.875 4.418 -2.074 1 87.25 87 ALA A CA 1
ATOM 685 C C . ALA A 1 87 ? -13.227 4.656 -2.734 1 87.25 87 ALA A C 1
ATOM 687 O O . ALA A 1 87 ? -14.273 4.414 -2.127 1 87.25 87 ALA A O 1
ATOM 688 N N . GLU A 1 88 ? -13.18 5.102 -3.908 1 89.62 88 GLU A N 1
ATOM 689 C CA . GLU A 1 88 ? -14.398 5.301 -4.688 1 89.62 88 GLU A CA 1
ATOM 690 C C . GLU A 1 88 ? -15.102 3.973 -4.949 1 89.62 88 GLU A C 1
ATOM 692 O O . GLU A 1 88 ? -16.344 3.914 -4.961 1 89.62 88 GLU A O 1
ATOM 697 N N . HIS A 1 89 ? -14.281 2.959 -5.152 1 85.06 89 HIS A N 1
ATOM 698 C CA . HIS A 1 89 ? -14.773 1.604 -5.383 1 85.06 89 HIS A CA 1
ATOM 699 C C . HIS A 1 89 ? -14.023 0.595 -4.52 1 85.06 89 HIS A C 1
ATOM 701 O O . HIS A 1 89 ? -12.844 0.791 -4.211 1 85.06 89 HIS A O 1
ATOM 707 N N . PHE A 1 90 ? -14.797 -0.421 -4.199 1 78.25 90 PHE A N 1
ATOM 708 C CA . PHE A 1 90 ? -14.125 -1.495 -3.479 1 78.25 90 PHE A CA 1
ATOM 709 C C . PHE A 1 90 ? -13.242 -2.309 -4.418 1 78.25 90 PHE A C 1
ATOM 711 O O . PHE A 1 90 ? -13.625 -2.576 -5.559 1 78.25 90 PHE A O 1
ATOM 718 N N . ILE A 1 91 ? -12.086 -2.725 -3.859 1 79.06 91 ILE A N 1
ATOM 719 C CA . ILE A 1 91 ? -11.125 -3.529 -4.613 1 79.06 91 ILE A CA 1
ATOM 720 C C . ILE A 1 91 ? -10.93 -2.93 -6.004 1 79.06 91 ILE A C 1
ATOM 722 O O . ILE A 1 91 ? -11.508 -3.418 -6.98 1 79.06 91 ILE A O 1
ATOM 726 N N . TRP A 1 92 ? -10.195 -1.949 -6.129 1 84.69 92 TRP A N 1
ATOM 727 C CA . TRP A 1 92 ? -9.984 -1.144 -7.328 1 84.69 92 TRP A CA 1
ATOM 728 C C . TRP A 1 92 ? -8.523 -0.72 -7.445 1 84.69 92 TRP A C 1
ATOM 730 O O . TRP A 1 92 ? -7.871 -0.439 -6.441 1 84.69 92 TRP A O 1
ATOM 740 N N . ALA A 1 93 ? -8.109 -0.729 -8.68 1 90.38 93 ALA A N 1
ATOM 741 C CA . ALA A 1 93 ? -6.773 -0.192 -8.938 1 90.38 93 ALA A CA 1
ATOM 742 C C . ALA A 1 93 ? -6.828 1.312 -9.188 1 90.38 93 ALA A C 1
ATOM 744 O O . ALA A 1 93 ? -6.523 1.772 -10.289 1 90.38 93 ALA A O 1
ATOM 745 N N . ASP A 1 94 ? -7.059 2.09 -8.164 1 92.81 94 ASP A N 1
ATOM 746 C CA . ASP A 1 94 ? -7.223 3.537 -8.273 1 92.81 94 ASP A CA 1
ATOM 747 C C . ASP A 1 94 ? -5.922 4.207 -8.703 1 92.81 94 ASP A C 1
ATOM 749 O O . ASP A 1 94 ? -5.941 5.258 -9.352 1 92.81 94 ASP A O 1
ATOM 753 N N . TYR A 1 95 ? -4.75 3.609 -8.367 1 95.94 95 TYR A N 1
ATOM 754 C CA . TYR A 1 95 ? -3.455 4.105 -8.82 1 95.94 95 TYR A CA 1
ATOM 755 C C . TYR A 1 95 ? -3.35 4.035 -10.344 1 95.94 95 TYR A C 1
ATOM 757 O O . TYR A 1 95 ? -2.709 4.887 -10.961 1 95.94 95 TYR A O 1
ATOM 765 N N . GLY A 1 96 ? -3.971 3.059 -10.977 1 95.88 96 GLY A N 1
ATOM 766 C CA . GLY A 1 96 ? -4.016 2.967 -12.43 1 95.88 96 GLY A CA 1
ATOM 767 C C . GLY A 1 96 ? -4.812 4.082 -13.07 1 95.88 96 GLY A C 1
ATOM 768 O O . GLY A 1 96 ? -4.434 4.598 -14.125 1 95.88 96 GLY A O 1
ATOM 769 N N . LYS A 1 97 ? -5.93 4.449 -12.453 1 95.19 97 LYS A N 1
ATOM 770 C CA . LYS A 1 97 ? -6.719 5.57 -12.953 1 95.19 97 LYS A CA 1
ATOM 771 C C . LYS A 1 97 ? -5.883 6.844 -13.023 1 95.19 97 LYS A C 1
ATOM 773 O O . LYS A 1 97 ? -5.926 7.566 -14.023 1 95.19 97 LYS A O 1
ATOM 778 N N . ILE A 1 98 ? -5.16 7.062 -11.969 1 98.06 98 ILE A N 1
ATOM 779 C CA . ILE A 1 98 ? -4.328 8.258 -11.898 1 98.06 98 ILE A CA 1
ATOM 780 C C . ILE A 1 98 ? -3.26 8.195 -12.992 1 98.06 98 ILE A C 1
ATOM 782 O O . ILE A 1 98 ? -3.055 9.172 -13.719 1 98.06 98 ILE A O 1
ATOM 786 N N . GLN A 1 99 ? -2.59 7.066 -13.109 1 98.5 99 GLN A N 1
ATOM 787 C CA . GLN A 1 99 ? -1.557 6.867 -14.117 1 98.5 99 GLN A CA 1
ATOM 788 C C . GLN A 1 99 ? -2.098 7.141 -15.523 1 98.5 99 GLN A C 1
ATOM 790 O O . GLN A 1 99 ? -1.466 7.848 -16.312 1 98.5 99 GLN A O 1
ATOM 795 N N . HIS A 1 100 ? -3.234 6.625 -15.781 1 97.75 100 HIS A N 1
ATOM 796 C CA . HIS A 1 100 ? -3.857 6.773 -17.094 1 97.75 100 HIS A CA 1
ATOM 797 C C . HIS A 1 100 ? -4.277 8.219 -17.344 1 97.75 100 HIS A C 1
ATOM 799 O O . HIS A 1 100 ? -4.016 8.773 -18.406 1 97.75 100 HIS A O 1
ATOM 805 N N . ALA A 1 101 ? -4.922 8.805 -16.406 1 98.31 101 ALA A N 1
ATOM 806 C CA . ALA A 1 101 ? -5.438 10.164 -16.531 1 98.31 101 ALA A CA 1
ATOM 807 C C . ALA A 1 101 ? -4.305 11.156 -16.781 1 98.31 101 ALA A C 1
ATOM 809 O O . ALA A 1 101 ? -4.488 12.156 -17.484 1 98.31 101 ALA A O 1
ATOM 810 N N . LEU A 1 102 ? -3.123 10.883 -16.234 1 98.81 102 LEU A N 1
ATOM 811 C CA . LEU A 1 102 ? -1.984 11.781 -16.359 1 98.81 102 LEU A CA 1
ATOM 812 C C . LEU A 1 102 ? -1.254 11.539 -17.688 1 98.81 102 LEU A C 1
ATOM 814 O O . LEU A 1 102 ? -0.427 12.359 -18.094 1 98.81 102 LEU A O 1
ATOM 818 N N . GLY A 1 103 ? -1.514 10.398 -18.328 1 98.56 103 GLY A N 1
ATOM 819 C CA . GLY A 1 103 ? -0.776 10.031 -19.516 1 98.56 103 GLY A CA 1
ATOM 820 C C . GLY A 1 103 ? 0.618 9.508 -19.219 1 98.56 103 GLY A C 1
ATOM 821 O O . GLY A 1 103 ? 1.511 9.594 -20.078 1 98.56 103 GLY A O 1
ATOM 822 N N . ALA A 1 104 ? 0.834 9.031 -18.031 1 98.38 104 ALA A N 1
ATOM 823 C CA . ALA A 1 104 ? 2.15 8.547 -17.625 1 98.38 104 ALA A CA 1
ATOM 824 C C . ALA A 1 104 ? 2.375 7.113 -18.078 1 98.38 104 ALA A C 1
ATOM 826 O O . ALA A 1 104 ? 2.557 6.211 -17.266 1 98.38 104 ALA A O 1
ATOM 827 N N . ILE A 1 105 ? 2.578 6.895 -19.312 1 96 105 ILE A N 1
ATOM 828 C CA . ILE A 1 105 ? 2.502 5.594 -19.969 1 96 105 ILE A CA 1
ATOM 829 C C . ILE A 1 105 ? 3.721 4.754 -19.594 1 96 105 ILE A C 1
ATOM 831 O O . ILE A 1 105 ? 3.678 3.523 -19.656 1 96 105 ILE A O 1
ATOM 835 N N . ASN A 1 106 ? 4.766 5.379 -19.203 1 96.69 106 ASN A N 1
ATOM 836 C CA . ASN A 1 106 ? 5.984 4.648 -18.875 1 96.69 106 ASN A CA 1
ATOM 837 C C . ASN A 1 106 ? 6.047 4.301 -17.391 1 96.69 106 ASN A C 1
ATOM 839 O O . ASN A 1 106 ? 6.945 3.574 -16.969 1 96.69 106 ASN A O 1
ATOM 843 N N . SER A 1 107 ? 5.086 4.797 -16.641 1 97.81 107 SER A N 1
ATOM 844 C CA . SER A 1 107 ? 5.164 4.684 -15.18 1 97.81 107 SER A CA 1
ATOM 845 C C . SER A 1 107 ? 4.512 3.393 -14.695 1 97.81 107 SER A C 1
ATOM 847 O O . SER A 1 107 ? 3.416 3.039 -15.133 1 97.81 107 SER A O 1
ATOM 849 N N . ALA A 1 108 ? 5.211 2.68 -13.828 1 97.38 108 ALA A N 1
ATOM 850 C CA . ALA A 1 108 ? 4.48 1.783 -12.938 1 97.38 108 ALA A CA 1
ATOM 851 C C . ALA A 1 108 ? 3.734 2.568 -11.867 1 97.38 108 ALA A C 1
ATOM 853 O O . ALA A 1 108 ? 4.098 3.705 -11.555 1 97.38 108 ALA A O 1
ATOM 854 N N . ALA A 1 109 ? 2.689 2.025 -11.367 1 98.06 109 ALA A N 1
ATOM 855 C CA . ALA A 1 109 ? 1.901 2.688 -10.328 1 98.06 109 ALA A CA 1
ATOM 856 C C . ALA A 1 109 ? 1.56 1.721 -9.195 1 98.06 109 ALA A C 1
ATOM 858 O O . ALA A 1 109 ? 1.219 0.562 -9.445 1 98.06 109 ALA A O 1
ATOM 859 N N . ILE A 1 110 ? 1.703 2.184 -7.957 1 97.69 110 ILE A N 1
ATOM 860 C CA . ILE A 1 110 ? 1.43 1.365 -6.781 1 97.69 110 ILE A CA 1
ATOM 861 C C . ILE A 1 110 ? 0.682 2.193 -5.738 1 97.69 110 ILE A C 1
ATOM 863 O O . ILE A 1 110 ? 0.653 3.424 -5.82 1 97.69 110 ILE A O 1
ATOM 867 N N . ARG A 1 111 ? 0.115 1.49 -4.789 1 96.81 111 ARG A N 1
ATOM 868 C CA . ARG A 1 111 ? -0.45 2.133 -3.605 1 96.81 111 ARG A CA 1
ATOM 869 C C . ARG A 1 111 ? 0.344 1.773 -2.354 1 96.81 111 ARG A C 1
ATOM 871 O O . ARG A 1 111 ? 0.715 0.615 -2.16 1 96.81 111 ARG A O 1
ATOM 878 N N . LEU A 1 112 ? 0.646 2.736 -1.584 1 97.94 112 LEU A N 1
ATOM 879 C CA . LEU A 1 112 ? 1.301 2.576 -0.29 1 97.94 112 LEU A CA 1
ATOM 880 C C . LEU A 1 112 ? 0.385 3.029 0.842 1 97.94 112 LEU A C 1
ATOM 882 O O . LEU A 1 112 ? -0.199 4.113 0.777 1 97.94 112 LEU A O 1
ATOM 886 N N . GLU A 1 113 ? 0.261 2.17 1.879 1 95.94 113 GLU A N 1
ATOM 887 C CA . GLU A 1 113 ? -0.643 2.492 2.979 1 95.94 113 GLU A CA 1
ATOM 888 C C . GLU A 1 113 ? 0.076 2.426 4.32 1 95.94 113 GLU A C 1
ATOM 890 O O . GLU A 1 113 ? 0.812 1.475 4.59 1 95.94 113 GLU A O 1
ATOM 895 N N . GLN A 1 114 ? -0.108 3.447 5.125 1 96.31 114 GLN A N 1
ATOM 896 C CA . GLN A 1 114 ? 0.334 3.533 6.516 1 96.31 114 GLN A CA 1
ATOM 897 C C . GLN A 1 114 ? -0.41 4.637 7.262 1 96.31 114 GLN A C 1
ATOM 899 O O . GLN A 1 114 ? 0.21 5.488 7.898 1 96.31 114 GLN A O 1
ATOM 904 N N . SER A 1 115 ? -1.67 4.598 7.105 1 92.62 115 SER A N 1
ATOM 905 C CA . SER A 1 115 ? -2.533 5.602 7.723 1 92.62 115 SER A CA 1
ATOM 906 C C . SER A 1 115 ? -2.062 7.016 7.395 1 92.62 115 SER A C 1
ATOM 908 O O . SER A 1 115 ? -1.638 7.289 6.27 1 92.62 115 SER A O 1
ATOM 910 N N . CYS A 1 116 ? -2.24 7.938 8.312 1 94.94 116 CYS A N 1
ATOM 911 C CA . CYS A 1 116 ? -1.897 9.336 8.062 1 94.94 116 CYS A CA 1
ATOM 912 C C . CYS A 1 116 ? -0.394 9.5 7.871 1 94.94 116 CYS A C 1
ATOM 914 O O . CYS A 1 116 ? 0.066 10.547 7.41 1 94.94 116 CYS A O 1
ATOM 916 N N . ASN A 1 117 ? 0.361 8.484 8.133 1 96.69 117 ASN A N 1
ATOM 917 C CA . ASN A 1 117 ? 1.817 8.547 8.086 1 96.69 117 ASN A CA 1
ATOM 918 C C . ASN A 1 117 ? 2.35 8.203 6.695 1 96.69 117 ASN A C 1
ATOM 920 O O . ASN A 1 117 ? 3.547 8.328 6.434 1 96.69 117 ASN A O 1
ATOM 924 N N . ALA A 1 118 ? 1.585 7.867 5.758 1 97.44 118 ALA A N 1
ATOM 925 C CA . ALA A 1 118 ? 1.994 7.242 4.504 1 97.44 118 ALA A CA 1
ATOM 926 C C . ALA A 1 118 ? 2.795 8.219 3.641 1 97.44 118 ALA A C 1
ATOM 928 O O . ALA A 1 118 ? 3.639 7.801 2.844 1 97.44 118 ALA A O 1
ATOM 929 N N . GLY A 1 119 ? 2.555 9.469 3.773 1 97.94 119 GLY A N 1
ATOM 930 C CA . GLY A 1 119 ? 3.254 10.453 2.961 1 97.94 119 GLY A CA 1
ATOM 931 C C . GLY A 1 119 ? 4.762 10.383 3.105 1 97.94 119 GLY A C 1
ATOM 932 O O . GLY A 1 119 ? 5.484 10.32 2.107 1 97.94 119 GLY A O 1
ATOM 933 N N . ILE A 1 120 ? 5.273 10.359 4.297 1 98.31 120 ILE A N 1
ATOM 934 C CA . ILE A 1 120 ? 6.711 10.352 4.539 1 98.31 120 ILE A CA 1
ATOM 935 C C . ILE A 1 120 ? 7.297 9 4.113 1 98.31 120 ILE A C 1
ATOM 937 O O . ILE A 1 120 ? 8.406 8.945 3.582 1 98.31 120 ILE A O 1
ATOM 941 N N . MET A 1 121 ? 6.531 7.957 4.297 1 97.75 121 MET A N 1
ATOM 942 C CA . MET A 1 121 ? 7.008 6.645 3.867 1 97.75 121 MET A CA 1
ATOM 943 C C . MET A 1 121 ? 7.098 6.57 2.346 1 97.75 121 MET A C 1
ATOM 945 O O . MET A 1 121 ? 8.023 5.969 1.804 1 97.75 121 MET A O 1
ATOM 949 N N . ALA A 1 122 ? 6.102 7.133 1.694 1 98.31 122 ALA A N 1
ATOM 950 C CA . ALA A 1 122 ? 6.141 7.199 0.236 1 98.31 122 ALA A CA 1
ATOM 951 C C . ALA A 1 122 ? 7.336 8.016 -0.244 1 98.31 122 ALA A C 1
ATOM 953 O O . ALA A 1 122 ? 7.977 7.668 -1.24 1 98.31 122 ALA A O 1
ATOM 954 N N . LEU A 1 123 ? 7.594 9.094 0.434 1 98.56 123 LEU A N 1
ATOM 955 C CA . LEU A 1 123 ? 8.758 9.922 0.12 1 98.56 123 LEU A CA 1
ATOM 956 C C . LEU A 1 123 ? 10.039 9.109 0.211 1 98.56 123 LEU A C 1
ATOM 958 O O . LEU A 1 123 ? 10.883 9.172 -0.687 1 98.56 123 LEU A O 1
ATOM 962 N N . GLU A 1 124 ? 10.188 8.375 1.268 1 98.12 124 GLU A N 1
ATOM 963 C CA . GLU A 1 124 ? 11.383 7.559 1.442 1 98.12 124 GLU A CA 1
ATOM 964 C C . GLU A 1 124 ? 11.5 6.508 0.344 1 98.12 124 GLU A C 1
ATOM 966 O O . GLU A 1 124 ? 12.594 6.262 -0.178 1 98.12 124 GLU A O 1
ATOM 971 N N . TYR A 1 125 ? 10.375 5.859 0.028 1 98 125 TYR A N 1
ATOM 972 C CA . TYR A 1 125 ? 10.367 4.855 -1.026 1 98 125 TYR A CA 1
ATOM 973 C C . TYR A 1 125 ? 10.805 5.453 -2.357 1 98 125 TYR A C 1
ATOM 975 O O . TYR A 1 125 ? 11.625 4.863 -3.07 1 98 125 TYR A O 1
ATOM 983 N N . GLY A 1 126 ? 10.258 6.59 -2.693 1 98.38 126 GLY A N 1
ATOM 984 C CA . GLY A 1 126 ? 10.664 7.266 -3.916 1 98.38 126 GLY A CA 1
ATOM 985 C C . GLY A 1 126 ? 12.148 7.582 -3.959 1 98.38 126 GLY A C 1
ATOM 986 O O . GLY A 1 126 ? 12.805 7.352 -4.973 1 98.38 126 GLY A O 1
ATOM 987 N N . CYS A 1 127 ? 12.703 8.055 -2.836 1 98.19 127 CYS A N 1
ATOM 988 C CA . CYS A 1 127 ? 14.125 8.352 -2.748 1 98.19 127 CYS A CA 1
ATOM 989 C C . CYS A 1 127 ? 14.961 7.098 -2.951 1 98.19 127 CYS A C 1
ATOM 991 O O . CYS A 1 127 ? 15.938 7.113 -3.699 1 98.19 127 CYS A O 1
ATOM 993 N N . ALA A 1 128 ? 14.547 6.039 -2.279 1 97.44 128 ALA A N 1
ATOM 994 C CA . ALA A 1 128 ? 15.281 4.781 -2.373 1 97.44 128 ALA A CA 1
ATOM 995 C C . ALA A 1 128 ? 15.297 4.262 -3.809 1 97.44 128 ALA A C 1
ATOM 997 O O . ALA A 1 128 ? 16.328 3.762 -4.281 1 97.44 128 ALA A O 1
ATOM 998 N N . LYS A 1 129 ? 14.156 4.383 -4.477 1 97.25 129 LYS A N 1
ATOM 999 C CA . LYS A 1 129 ? 14.039 3.912 -5.855 1 97.25 129 LYS A CA 1
ATOM 1000 C C . LYS A 1 129 ? 14.984 4.68 -6.777 1 97.25 129 LYS A C 1
ATOM 1002 O O . LYS A 1 129 ? 15.727 4.078 -7.555 1 97.25 129 LYS A O 1
ATOM 1007 N N . ILE A 1 130 ? 14.961 5.953 -6.656 1 97.5 130 ILE A N 1
ATOM 1008 C CA . ILE A 1 130 ? 15.797 6.785 -7.516 1 97.5 130 ILE A CA 1
ATOM 1009 C C . ILE A 1 130 ? 17.266 6.531 -7.207 1 97.5 130 ILE A C 1
ATOM 1011 O O . ILE A 1 130 ? 18.078 6.367 -8.117 1 97.5 130 ILE A O 1
ATOM 1015 N N . GLN A 1 131 ? 17.578 6.445 -5.938 1 95.81 131 GLN A N 1
ATOM 1016 C CA . GLN A 1 131 ? 18.969 6.312 -5.516 1 95.81 131 GLN A CA 1
ATOM 1017 C C . GLN A 1 131 ? 19.562 4.973 -5.961 1 95.81 131 GLN A C 1
ATOM 1019 O O . GLN A 1 131 ? 20.734 4.898 -6.344 1 95.81 131 GLN A O 1
ATOM 1024 N N . SER A 1 132 ? 18.75 3.912 -5.957 1 94.06 132 SER A N 1
ATOM 1025 C CA . SER A 1 132 ? 19.281 2.566 -6.133 1 94.06 132 SER A CA 1
ATOM 1026 C C . SER A 1 132 ? 19.156 2.105 -7.582 1 94.06 132 SER A C 1
ATOM 1028 O O . SER A 1 132 ? 19.797 1.128 -7.984 1 94.06 132 SER A O 1
ATOM 1030 N N . ASN A 1 133 ? 18.328 2.662 -8.391 1 94.88 133 ASN A N 1
ATOM 1031 C CA . ASN A 1 133 ? 18.062 2.23 -9.758 1 94.88 133 ASN A CA 1
ATOM 1032 C C . ASN A 1 133 ? 18.328 3.346 -10.758 1 94.88 133 ASN A C 1
ATOM 1034 O O . ASN A 1 133 ? 17.594 4.32 -10.836 1 94.88 133 ASN A O 1
ATOM 1038 N N . PRO A 1 134 ? 19.344 3.18 -11.562 1 94.25 134 PRO A N 1
ATOM 1039 C CA . PRO A 1 134 ? 19.703 4.234 -12.508 1 94.25 134 PRO A CA 1
ATOM 1040 C C . PRO A 1 134 ? 18.609 4.488 -13.555 1 94.25 134 PRO A C 1
ATOM 1042 O O . PRO A 1 134 ? 18.594 5.543 -14.188 1 94.25 134 PRO A O 1
ATOM 1045 N N . ASP A 1 135 ? 17.656 3.529 -13.711 1 93.88 135 ASP A N 1
ATOM 1046 C CA . ASP A 1 135 ? 16.609 3.658 -14.719 1 93.88 135 ASP A CA 1
ATOM 1047 C C . ASP A 1 135 ? 15.43 4.473 -14.18 1 93.88 135 ASP A C 1
ATOM 1049 O O . ASP A 1 135 ? 14.523 4.836 -14.938 1 93.88 135 ASP A O 1
ATOM 1053 N N . ILE A 1 136 ? 15.43 4.746 -12.93 1 97.44 136 ILE A N 1
ATOM 1054 C CA . ILE A 1 136 ? 14.375 5.539 -12.305 1 97.44 136 ILE A CA 1
ATOM 1055 C C . ILE A 1 136 ? 14.883 6.961 -12.055 1 97.44 136 ILE A C 1
ATOM 1057 O O . ILE A 1 136 ? 15.789 7.168 -11.258 1 97.44 136 ILE A O 1
ATOM 1061 N N . ASN A 1 137 ? 14.258 7.93 -12.695 1 98.44 137 ASN A N 1
ATOM 1062 C CA . ASN A 1 137 ? 14.719 9.312 -12.609 1 98.44 137 ASN A CA 1
ATOM 1063 C C . ASN A 1 137 ? 13.68 10.211 -11.945 1 98.44 137 ASN A C 1
ATOM 1065 O O . ASN A 1 137 ? 14.023 11.18 -11.266 1 98.44 137 ASN A O 1
ATOM 1069 N N . THR A 1 138 ? 12.43 9.945 -12.242 1 98.88 138 THR A N 1
ATOM 1070 C CA . THR A 1 138 ? 11.344 10.805 -11.781 1 98.88 138 THR A CA 1
ATOM 1071 C C . THR A 1 138 ? 10.242 9.977 -11.125 1 98.88 138 THR A C 1
ATOM 1073 O O . THR A 1 138 ? 9.703 9.055 -11.734 1 98.88 138 THR A O 1
ATOM 1076 N N . VAL A 1 139 ? 9.938 10.289 -9.875 1 98.88 139 VAL A N 1
ATOM 1077 C CA . VAL A 1 139 ? 8.883 9.617 -9.125 1 98.88 139 VAL A CA 1
ATOM 1078 C C . VAL A 1 139 ? 7.82 10.641 -8.711 1 98.88 139 VAL A C 1
ATOM 1080 O O . VAL A 1 139 ? 8.148 11.727 -8.227 1 98.88 139 VAL A O 1
ATOM 1083 N N . LEU A 1 140 ? 6.582 10.297 -8.945 1 98.94 140 LEU A N 1
ATOM 1084 C CA . LEU A 1 140 ? 5.445 11.117 -8.539 1 98.94 140 LEU A CA 1
ATOM 1085 C C . LEU A 1 140 ? 4.754 10.516 -7.316 1 98.94 140 LEU A C 1
ATOM 1087 O O . LEU A 1 140 ? 4.285 9.375 -7.363 1 98.94 140 LEU A O 1
ATOM 1091 N N . LEU A 1 141 ? 4.754 11.258 -6.215 1 98.88 141 LEU A N 1
ATOM 1092 C CA . LEU A 1 141 ? 3.98 10.914 -5.027 1 98.88 141 LEU A CA 1
ATOM 1093 C C . LEU A 1 141 ? 2.656 11.664 -5.004 1 98.88 141 LEU A C 1
ATOM 1095 O O . LEU A 1 141 ? 2.631 12.891 -5.137 1 98.88 141 LEU A O 1
ATOM 1099 N N . VAL A 1 142 ? 1.588 10.953 -4.82 1 98.88 142 VAL A N 1
ATOM 1100 C CA . VAL A 1 142 ? 0.275 11.594 -4.805 1 98.88 142 VAL A CA 1
ATOM 1101 C C . VAL A 1 142 ? -0.527 11.094 -3.604 1 98.88 142 VAL A C 1
ATOM 1103 O O . VAL A 1 142 ? -0.567 9.891 -3.33 1 98.88 142 VAL A O 1
ATOM 1106 N N . THR A 1 143 ? -1.101 12 -2.854 1 98.75 143 THR A N 1
ATOM 1107 C CA . THR A 1 143 ? -1.983 11.703 -1.73 1 98.75 143 THR A CA 1
ATOM 1108 C C . THR A 1 143 ? -3.334 12.391 -1.907 1 98.75 143 THR A C 1
ATOM 1110 O O . THR A 1 143 ? -3.412 13.477 -2.48 1 98.75 143 THR A O 1
ATOM 1113 N N . ALA A 1 144 ? -4.398 11.742 -1.466 1 98.56 144 ALA A N 1
ATOM 1114 C CA . ALA A 1 144 ? -5.727 12.344 -1.584 1 98.56 144 ALA A CA 1
ATOM 1115 C C . ALA A 1 144 ? -6.691 11.742 -0.567 1 98.56 144 ALA A C 1
ATOM 1117 O O . ALA A 1 144 ? -6.559 10.57 -0.191 1 98.56 144 ALA A O 1
ATOM 1118 N N . GLU A 1 145 ? -7.625 12.586 -0.146 1 97.19 145 GLU A N 1
ATOM 1119 C CA . GLU A 1 145 ? -8.641 12.141 0.81 1 97.19 145 GLU A CA 1
ATOM 1120 C C . GLU A 1 145 ? -9.984 12.812 0.542 1 97.19 145 GLU A C 1
ATOM 1122 O O . GLU A 1 145 ? -10.031 14 0.213 1 97.19 145 GLU A O 1
ATOM 1127 N N . THR A 1 146 ? -11 12.055 0.636 1 95.38 146 THR A N 1
ATOM 1128 C CA . THR A 1 146 ? -12.359 12.562 0.782 1 95.38 146 THR A CA 1
ATOM 1129 C C . THR A 1 146 ? -13.062 11.883 1.952 1 95.38 146 THR A C 1
ATOM 1131 O O . THR A 1 146 ? -13.242 10.664 1.955 1 95.38 146 THR A O 1
ATOM 1134 N N . TRP A 1 147 ? -13.398 12.648 2.93 1 91.56 147 TRP A N 1
ATOM 1135 C CA . TRP A 1 147 ? -14.109 12.133 4.094 1 91.56 147 TRP A CA 1
ATOM 1136 C C . TRP A 1 147 ? -15.617 12.328 3.945 1 91.56 147 TRP A C 1
ATOM 1138 O O . TRP A 1 147 ? -16.203 13.195 4.602 1 91.56 147 TRP A O 1
ATOM 1148 N N . LYS A 1 148 ? -16.188 11.461 3.176 1 87.31 148 LYS A N 1
ATOM 1149 C CA . LYS A 1 148 ? -17.594 11.656 2.785 1 87.31 148 LYS A CA 1
ATOM 1150 C C . LYS A 1 148 ? -18.516 10.828 3.666 1 87.31 148 LYS A C 1
ATOM 1152 O O . LYS A 1 148 ? -18.203 9.695 4.02 1 87.31 148 LYS A O 1
ATOM 1157 N N . GLU A 1 149 ? -19.562 11.492 4.074 1 83.62 149 GLU A N 1
ATOM 1158 C CA . GLU A 1 149 ? -20.672 10.758 4.656 1 83.62 149 GLU A CA 1
ATOM 1159 C C . GLU A 1 149 ? -21.359 9.891 3.611 1 83.62 149 GLU A C 1
ATOM 1161 O O . GLU A 1 149 ? -21.375 10.219 2.424 1 83.62 149 GLU A O 1
ATOM 1166 N N . PRO A 1 150 ? -21.938 8.781 4.066 1 82.88 150 PRO A N 1
ATOM 1167 C CA . PRO A 1 150 ? -22.125 8.281 5.43 1 82.88 150 PRO A CA 1
ATOM 1168 C C . PRO A 1 150 ? -20.953 7.438 5.918 1 82.88 150 PRO A C 1
ATOM 1170 O O . PRO A 1 150 ? -20.953 6.945 7.047 1 82.88 150 PRO A O 1
ATOM 1173 N N . LEU A 1 151 ? -19.984 7.293 5.152 1 82.38 151 LEU A N 1
ATOM 1174 C CA . LEU A 1 151 ? -18.922 6.363 5.496 1 82.38 151 LEU A CA 1
ATOM 1175 C C . LEU A 1 151 ? -18.109 6.883 6.684 1 82.38 151 LEU A C 1
ATOM 1177 O O . LEU A 1 151 ? -17.672 6.098 7.527 1 82.38 151 LEU A O 1
ATOM 1181 N N . VAL A 1 152 ? -17.938 8.148 6.68 1 85.12 152 VAL A N 1
ATOM 1182 C CA . VAL A 1 152 ? -17.25 8.781 7.797 1 85.12 152 VAL A CA 1
ATOM 1183 C C . VAL A 1 152 ? -17.938 10.094 8.148 1 85.12 152 VAL A C 1
ATOM 1185 O O . VAL A 1 152 ? -18.328 10.852 7.262 1 85.12 152 VAL A O 1
ATOM 1188 N N . ASN A 1 153 ? -18.078 10.328 9.438 1 89.19 153 ASN A N 1
ATOM 1189 C CA . ASN A 1 153 ? -18.5 11.656 9.898 1 89.19 153 ASN A CA 1
ATOM 1190 C C . ASN A 1 153 ? -17.297 12.508 10.289 1 89.19 153 ASN A C 1
ATOM 1192 O O . ASN A 1 153 ? -16.703 12.312 11.352 1 89.19 153 ASN A O 1
ATOM 1196 N N . ARG A 1 154 ? -16.984 13.469 9.484 1 92.44 154 ARG A N 1
ATOM 1197 C CA . ARG A 1 154 ? -15.758 14.25 9.617 1 92.44 154 ARG A CA 1
ATOM 1198 C C . ARG A 1 154 ? -15.75 15.055 10.906 1 92.44 154 ARG A C 1
ATOM 1200 O O . ARG A 1 154 ? -14.703 15.523 11.352 1 92.44 154 ARG A O 1
ATOM 1207 N N . TRP A 1 155 ? -16.875 15.164 11.578 1 91.62 155 TRP A N 1
ATOM 1208 C CA . TRP A 1 155 ? -17.016 16.062 12.727 1 91.62 155 TRP A CA 1
ATOM 1209 C C . TRP A 1 155 ? -16.938 15.273 14.031 1 91.62 155 TRP A C 1
ATOM 1211 O O . TRP A 1 155 ? -16.609 15.828 15.086 1 91.62 155 TRP A O 1
ATOM 1221 N N . THR A 1 156 ? -17.25 13.984 13.906 1 88.19 156 THR A N 1
ATOM 1222 C CA . THR A 1 156 ? -17.422 13.273 15.172 1 88.19 156 THR A CA 1
ATOM 1223 C C . THR A 1 156 ? -16.609 11.984 15.188 1 88.19 156 THR A C 1
ATOM 1225 O O . THR A 1 156 ? -16.609 11.266 16.188 1 88.19 156 THR A O 1
ATOM 1228 N N . CYS A 1 157 ? -15.922 11.742 14.133 1 84.31 157 CYS A N 1
ATOM 1229 C CA . CYS A 1 157 ? -15.211 10.477 14.047 1 84.31 157 CYS A CA 1
ATOM 1230 C C . CYS A 1 157 ? -14.07 10.422 15.047 1 84.31 157 CYS A C 1
ATOM 1232 O O . CYS A 1 157 ? -13.664 9.336 15.477 1 84.31 157 CYS A O 1
ATOM 1234 N N . THR A 1 158 ? -13.539 11.516 15.398 1 82.94 158 THR A N 1
ATOM 1235 C CA . THR A 1 158 ? -12.461 11.609 16.375 1 82.94 158 THR A CA 1
ATOM 1236 C C . THR A 1 158 ? -12.625 12.852 17.25 1 82.94 158 THR A C 1
ATOM 1238 O O . THR A 1 158 ? -13.414 13.742 16.922 1 82.94 158 THR A O 1
ATOM 1241 N N . ASP A 1 159 ? -11.93 12.875 18.359 1 80 159 ASP A N 1
ATOM 1242 C CA . ASP A 1 159 ? -11.992 14.055 19.219 1 80 159 ASP A CA 1
ATOM 1243 C C . ASP A 1 159 ? -10.695 14.859 19.141 1 80 159 ASP A C 1
ATOM 1245 O O . ASP A 1 159 ? -10.414 15.688 20.016 1 80 159 ASP A O 1
ATOM 1249 N N . GLY A 1 160 ? -9.938 14.547 18.156 1 84.69 160 GLY A N 1
ATOM 1250 C CA . GLY A 1 160 ? -8.648 15.211 18.062 1 84.69 160 GLY A CA 1
ATOM 1251 C C . GLY A 1 160 ? -8.562 16.203 16.922 1 84.69 160 GLY A C 1
ATOM 1252 O O . GLY A 1 160 ? -7.633 17.016 16.875 1 84.69 160 GLY A O 1
ATOM 1253 N N . CYS A 1 161 ? -9.562 16.125 16.062 1 90.5 161 CYS A N 1
ATOM 1254 C CA . CYS A 1 161 ? -9.523 17 14.891 1 90.5 161 CYS A CA 1
ATOM 1255 C C . CYS A 1 161 ? -10.82 16.906 14.094 1 90.5 161 CYS A C 1
ATOM 1257 O O . CYS A 1 161 ? -11.75 16.219 14.5 1 90.5 161 CYS A O 1
ATOM 1259 N N . PHE A 1 162 ? -10.977 17.781 13.109 1 94.62 162 PHE A N 1
ATOM 1260 C CA . PHE A 1 162 ? -12.008 17.734 12.078 1 94.62 162 PHE A CA 1
ATOM 1261 C C . PHE A 1 162 ? -11.398 17.469 10.711 1 94.62 162 PHE A C 1
ATOM 1263 O O . PHE A 1 162 ? -10.32 17.984 10.398 1 94.62 162 PHE A O 1
ATOM 1270 N N . PHE A 1 163 ? -12.102 16.719 9.914 1 95.62 163 PHE A N 1
ATOM 1271 C CA . PHE A 1 163 ? -11.477 16.234 8.688 1 95.62 163 PHE A CA 1
ATOM 1272 C C . PHE A 1 163 ? -11.875 17.094 7.496 1 95.62 163 PHE A C 1
ATOM 1274 O O . PHE A 1 163 ? -13.047 17.422 7.328 1 95.62 163 PHE A O 1
ATOM 1281 N N . GLY A 1 164 ? -10.922 17.5 6.734 1 97.19 164 GLY A N 1
ATOM 1282 C CA . GLY A 1 164 ? -11.125 18.156 5.449 1 97.19 164 GLY A CA 1
ATOM 1283 C C . GLY A 1 164 ? -10.766 17.266 4.27 1 97.19 164 GLY A C 1
ATOM 1284 O O . GLY A 1 164 ? -10.211 16.188 4.449 1 97.19 164 GLY A O 1
ATOM 1285 N N . ASP A 1 165 ? -11.164 17.688 3.062 1 98 165 ASP A N 1
ATOM 1286 C CA . ASP A 1 165 ? -10.852 16.984 1.825 1 98 165 ASP A CA 1
ATOM 1287 C C . ASP A 1 165 ? -9.75 17.703 1.051 1 98 165 ASP A C 1
ATOM 1289 O O . ASP A 1 165 ? -9.602 18.922 1.15 1 98 165 ASP A O 1
ATOM 1293 N N . GLY A 1 166 ? -8.984 16.922 0.296 1 98.44 166 GLY A N 1
ATOM 1294 C CA . GLY A 1 166 ? -7.949 17.531 -0.531 1 98.44 166 GLY A CA 1
ATOM 1295 C C . GLY A 1 166 ? -6.957 16.516 -1.074 1 98.44 166 GLY A C 1
ATOM 1296 O O . GLY A 1 166 ? -7.148 15.305 -0.916 1 98.44 166 GLY A O 1
ATOM 1297 N N . ALA A 1 167 ? -6.016 17.031 -1.804 1 98.81 167 ALA A N 1
ATOM 1298 C CA . ALA A 1 167 ? -4.953 16.219 -2.379 1 98.81 167 ALA A CA 1
ATOM 1299 C C . ALA A 1 167 ? -3.639 16.984 -2.449 1 98.81 167 ALA A C 1
ATOM 1301 O O . ALA A 1 167 ? -3.637 18.219 -2.457 1 98.81 167 ALA A O 1
ATOM 1302 N N . SER A 1 168 ? -2.562 16.281 -2.408 1 98.88 168 SER A N 1
ATOM 1303 C CA . SER A 1 168 ? -1.229 16.844 -2.594 1 98.88 168 SER A CA 1
ATOM 1304 C C . SER A 1 168 ? -0.354 15.93 -3.439 1 98.88 168 SER A C 1
ATOM 1306 O O . SER A 1 168 ? -0.625 14.727 -3.547 1 98.88 168 SER A O 1
ATOM 1308 N N . ALA A 1 169 ? 0.621 16.484 -4.113 1 98.88 169 ALA A N 1
ATOM 1309 C CA . ALA A 1 169 ? 1.55 15.75 -4.969 1 98.88 169 ALA A CA 1
ATOM 1310 C C . ALA A 1 169 ? 2.965 16.312 -4.852 1 98.88 169 ALA A C 1
ATOM 1312 O O . ALA A 1 169 ? 3.146 17.516 -4.637 1 98.88 169 ALA A O 1
ATOM 1313 N N . VAL A 1 170 ? 3.916 15.445 -4.953 1 98.81 170 VAL A N 1
ATOM 1314 C CA . VAL A 1 170 ? 5.336 15.781 -4.941 1 98.81 170 VAL A CA 1
ATOM 1315 C C . VAL A 1 170 ? 6.043 15.078 -6.094 1 98.81 170 VAL A C 1
ATOM 1317 O O . VAL A 1 170 ? 5.789 13.898 -6.359 1 98.81 170 VAL A O 1
ATOM 1320 N N . ILE A 1 171 ? 6.836 15.773 -6.801 1 98.88 171 ILE A N 1
ATOM 1321 C CA . ILE A 1 171 ? 7.695 15.148 -7.797 1 98.88 171 ILE A CA 1
ATOM 1322 C C . ILE A 1 171 ? 9.133 15.117 -7.289 1 98.88 171 ILE A C 1
ATOM 1324 O O . ILE A 1 171 ? 9.727 16.156 -7 1 98.88 171 ILE A O 1
ATOM 1328 N N . LEU A 1 172 ? 9.648 13.93 -7.129 1 98.81 172 LEU A N 1
ATOM 1329 C CA . LEU A 1 172 ? 11.062 13.688 -6.855 1 98.81 172 LEU A CA 1
ATOM 1330 C C . LEU A 1 172 ? 11.836 13.453 -8.148 1 98.81 172 LEU A C 1
ATOM 1332 O O . LEU A 1 172 ? 11.336 12.797 -9.07 1 98.81 172 LEU A O 1
ATOM 1336 N N . GLN A 1 173 ? 13 13.914 -8.156 1 98.75 173 GLN A N 1
ATOM 1337 C CA . GLN A 1 173 ? 13.766 13.703 -9.375 1 98.75 173 GLN A CA 1
ATOM 1338 C C . GLN A 1 173 ? 15.258 13.609 -9.07 1 98.75 173 GLN A C 1
ATOM 1340 O O . GLN A 1 173 ? 15.758 14.281 -8.164 1 98.75 173 GLN A O 1
ATOM 1345 N N . ARG A 1 174 ? 15.945 12.758 -9.812 1 98.19 174 ARG A N 1
ATOM 1346 C CA . ARG A 1 174 ? 17.391 12.625 -9.742 1 98.19 174 ARG A CA 1
ATOM 1347 C C . ARG A 1 174 ? 18.094 13.922 -10.133 1 98.19 174 ARG A C 1
ATOM 1349 O O . ARG A 1 174 ? 17.703 14.562 -11.117 1 98.19 174 ARG A O 1
ATOM 1356 N N . GLY A 1 175 ? 19.031 14.32 -9.352 1 97 175 GLY A N 1
ATOM 1357 C CA . GLY A 1 175 ? 19.906 15.43 -9.727 1 97 175 GLY A CA 1
ATOM 1358 C C . GLY A 1 175 ? 19.375 16.781 -9.281 1 97 175 GLY A C 1
ATOM 1359 O O . GLY A 1 175 ? 20.047 17.797 -9.43 1 97 175 GLY A O 1
ATOM 1360 N N . VAL A 1 176 ? 18.156 16.812 -8.82 1 96.88 176 VAL A N 1
ATOM 1361 C CA . VAL A 1 176 ? 17.594 18.062 -8.328 1 96.88 176 VAL A CA 1
ATOM 1362 C C . VAL A 1 176 ? 18.375 18.531 -7.109 1 96.88 176 VAL A C 1
ATOM 1364 O O . VAL A 1 176 ? 18.641 17.75 -6.191 1 96.88 176 VAL A O 1
ATOM 1367 N N . LYS A 1 177 ? 18.641 19.797 -7.113 1 93.38 177 LYS A N 1
ATOM 1368 C CA . LYS A 1 177 ? 19.391 20.422 -6.016 1 93.38 177 LYS A CA 1
ATOM 1369 C C . LYS A 1 177 ? 18.5 21.391 -5.234 1 93.38 177 LYS A C 1
ATOM 1371 O O . LYS A 1 177 ? 17.438 21.766 -5.699 1 93.38 177 LYS A O 1
ATOM 1376 N N . GLY A 1 178 ? 18.859 21.766 -3.959 1 93.19 178 GLY A N 1
ATOM 1377 C CA . GLY A 1 178 ? 18.188 22.781 -3.166 1 93.19 178 GLY A CA 1
ATOM 1378 C C . GLY A 1 178 ? 17.109 22.203 -2.26 1 93.19 178 GLY A C 1
ATOM 1379 O O . GLY A 1 178 ? 16.422 22.953 -1.573 1 93.19 178 GLY A O 1
ATOM 1380 N N . SER A 1 179 ? 16.953 20.953 -2.305 1 96 179 SER A N 1
ATOM 1381 C CA . SER A 1 179 ? 16 20.266 -1.439 1 96 179 SER A CA 1
ATOM 1382 C C . SER A 1 179 ? 16.484 18.859 -1.1 1 96 179 SER A C 1
ATOM 1384 O O . SER A 1 179 ? 15.758 17.875 -1.287 1 96 179 SER A O 1
ATOM 1386 N N . GLN A 1 180 ? 17.609 18.797 -0.556 1 94.12 180 GLN A N 1
ATOM 1387 C CA . GLN A 1 180 ? 18.266 17.516 -0.302 1 94.12 180 GLN A CA 1
ATOM 1388 C C . GLN A 1 180 ? 17.578 16.766 0.847 1 94.12 180 GLN A C 1
ATOM 1390 O O . GLN A 1 180 ? 17.453 17.312 1.948 1 94.12 180 GLN A O 1
ATOM 1395 N N . ILE A 1 181 ? 17.141 15.609 0.553 1 95.31 181 ILE A N 1
ATOM 1396 C CA . ILE A 1 181 ? 16.547 14.75 1.573 1 95.31 181 ILE A CA 1
ATOM 1397 C C . ILE A 1 181 ? 17.656 14 2.316 1 95.31 181 ILE A C 1
ATOM 1399 O O . ILE A 1 181 ? 18.359 13.188 1.726 1 95.31 181 ILE A O 1
ATOM 1403 N N . ILE A 1 182 ? 17.781 14.172 3.561 1 95.69 182 ILE A N 1
ATOM 1404 C CA . ILE A 1 182 ? 18.984 13.789 4.301 1 95.69 182 ILE A CA 1
ATOM 1405 C C . ILE A 1 182 ? 18.812 12.375 4.848 1 95.69 182 ILE A C 1
ATOM 1407 O O . ILE A 1 182 ? 19.594 11.477 4.516 1 95.69 182 ILE A O 1
ATOM 1411 N N . ASN A 1 183 ? 17.844 12.188 5.656 1 97.19 183 ASN A N 1
ATOM 1412 C CA . ASN A 1 183 ? 17.625 10.898 6.305 1 97.19 183 ASN A CA 1
ATOM 1413 C C . ASN A 1 183 ? 16.188 10.734 6.762 1 97.19 183 ASN A C 1
ATOM 1415 O O . ASN A 1 183 ? 15.367 11.648 6.609 1 97.19 183 ASN A O 1
ATOM 1419 N N . PHE A 1 184 ? 15.883 9.539 7.199 1 97.69 184 PHE A N 1
ATOM 1420 C CA . PHE A 1 184 ? 14.555 9.195 7.691 1 97.69 184 PHE A CA 1
ATOM 1421 C C . PHE A 1 184 ? 14.648 8.438 9.016 1 97.69 184 PHE A C 1
ATOM 1423 O O . PHE A 1 184 ? 15.648 7.758 9.273 1 97.69 184 PHE A O 1
ATOM 1430 N N . CYS A 1 185 ? 13.641 8.594 9.797 1 97.62 185 CYS A N 1
ATOM 1431 C CA . CYS A 1 185 ? 13.367 7.73 10.945 1 97.62 185 CYS A CA 1
ATOM 1432 C C . CYS A 1 185 ? 11.914 7.27 10.945 1 97.62 185 CYS A C 1
ATOM 1434 O O . CYS A 1 185 ? 11 8.094 10.898 1 97.62 185 CYS A O 1
ATOM 1436 N N . ASN A 1 186 ? 11.711 5.945 10.922 1 97.44 186 ASN A N 1
ATOM 1437 C CA . ASN A 1 186 ? 10.391 5.336 10.883 1 97.44 186 ASN A CA 1
ATOM 1438 C C . ASN A 1 186 ? 10.188 4.359 12.039 1 97.44 186 ASN A C 1
ATOM 1440 O O . ASN A 1 186 ? 11.039 3.51 12.297 1 97.44 186 ASN A O 1
ATOM 1444 N N . LYS A 1 187 ? 9.078 4.5 12.703 1 97 187 LYS A N 1
ATOM 1445 C CA . LYS A 1 187 ? 8.773 3.613 13.82 1 97 187 LYS A CA 1
ATOM 1446 C C . LYS A 1 187 ? 7.324 3.139 13.766 1 97 187 LYS A C 1
ATOM 1448 O O . LYS A 1 187 ? 6.441 3.873 13.312 1 97 187 LYS A O 1
ATOM 1453 N N . THR A 1 188 ? 7.152 1.935 14.188 1 97.19 188 THR A N 1
ATOM 1454 C CA . THR A 1 188 ? 5.828 1.342 14.344 1 97.19 188 THR A CA 1
ATOM 1455 C C . THR A 1 188 ? 5.688 0.687 15.719 1 97.19 188 THR A C 1
ATOM 1457 O O . THR A 1 188 ? 6.602 0.002 16.172 1 97.19 188 THR A O 1
ATOM 1460 N N . ASP A 1 189 ? 4.629 1.025 16.406 1 96.62 189 ASP A N 1
ATOM 1461 C CA . ASP A 1 189 ? 4.223 0.278 17.594 1 96.62 189 ASP A CA 1
ATOM 1462 C C . ASP A 1 189 ? 2.93 -0.494 17.344 1 96.62 189 ASP A C 1
ATOM 1464 O O . ASP A 1 189 ? 1.843 -0.021 17.688 1 96.62 189 ASP A O 1
ATOM 1468 N N . GLY A 1 190 ? 3.146 -1.709 16.906 1 95.19 190 GLY A N 1
ATOM 1469 C CA . GLY A 1 190 ? 2.021 -2.541 16.516 1 95.19 190 GLY A CA 1
ATOM 1470 C C . GLY A 1 190 ? 1.148 -2.963 17.672 1 95.19 190 GLY A C 1
ATOM 1471 O O . GLY A 1 190 ? 0.033 -3.449 17.484 1 95.19 190 GLY A O 1
ATOM 1472 N N . SER A 1 191 ? 1.573 -2.777 18.859 1 93.56 191 SER A N 1
ATOM 1473 C CA . SER A 1 191 ? 0.764 -3.117 20.031 1 93.56 191 SER A CA 1
ATOM 1474 C C . SER A 1 191 ? -0.459 -2.211 20.141 1 93.56 191 SER A C 1
ATOM 1476 O O . SER A 1 191 ? -1.399 -2.514 20.875 1 93.56 191 SER A O 1
ATOM 1478 N N . LEU A 1 192 ? -0.51 -1.138 19.391 1 90.75 192 LEU A N 1
ATOM 1479 C CA . LEU A 1 192 ? -1.587 -0.156 19.469 1 90.75 192 LEU A CA 1
ATOM 1480 C C . LEU A 1 192 ? -2.531 -0.298 18.281 1 90.75 192 LEU A C 1
ATOM 1482 O O . LEU A 1 192 ? -3.432 0.524 18.094 1 90.75 192 LEU A O 1
ATOM 1486 N N . ASN A 1 193 ? -2.426 -1.367 17.516 1 87.06 193 ASN A N 1
ATOM 1487 C CA . ASN A 1 193 ? -3.164 -1.505 16.266 1 87.06 193 ASN A CA 1
ATOM 1488 C C . ASN A 1 193 ? -4.66 -1.675 16.516 1 87.06 193 ASN A C 1
ATOM 1490 O O . ASN A 1 193 ? -5.477 -1.418 15.617 1 87.06 193 ASN A O 1
ATOM 1494 N N . TYR A 1 194 ? -5.02 -2.012 17.672 1 82.19 194 TYR A N 1
ATOM 1495 C CA . TYR A 1 194 ? -6.402 -2.363 17.969 1 82.19 194 TYR A CA 1
ATOM 1496 C C . TYR A 1 194 ? -7.203 -1.133 18.375 1 82.19 194 TYR A C 1
ATOM 1498 O O . TYR A 1 194 ? -8.438 -1.171 18.422 1 82.19 194 TYR A O 1
ATOM 1506 N N . ILE A 1 195 ? -6.582 -0.071 18.734 1 80.12 195 ILE A N 1
ATOM 1507 C CA . ILE A 1 195 ? -7.242 1.067 19.359 1 80.12 195 ILE A CA 1
ATOM 1508 C C . ILE A 1 195 ? -8.148 1.767 18.344 1 80.12 195 ILE A C 1
ATOM 1510 O O . ILE A 1 195 ? -9.305 2.057 18.641 1 80.12 195 ILE A O 1
ATOM 1514 N N . TRP A 1 196 ? -7.66 2.045 17.219 1 70.44 196 TRP A N 1
ATOM 1515 C CA . TRP A 1 196 ? -8.398 2.848 16.234 1 70.44 196 TRP A CA 1
ATOM 1516 C C . TRP A 1 196 ? -8.852 1.993 15.062 1 70.44 196 TRP A C 1
ATOM 1518 O O . TRP A 1 196 ? -8.727 2.4 13.906 1 70.44 196 TRP A O 1
ATOM 1528 N N . ARG A 1 197 ? -9.438 0.933 15.375 1 64.75 197 ARG A N 1
ATOM 1529 C CA . ARG A 1 197 ? -10.008 0.103 14.32 1 64.75 197 ARG A CA 1
ATOM 1530 C C . ARG A 1 197 ? -11.477 0.444 14.094 1 64.75 197 ARG A C 1
ATOM 1532 O O . ARG A 1 197 ? -12.273 0.458 15.039 1 64.75 197 ARG A O 1
ATOM 1539 N N . ILE A 1 198 ? -11.719 1.3 12.922 1 59.25 198 ILE A N 1
ATOM 1540 C CA . ILE A 1 198 ? -13.117 1.637 12.672 1 59.25 198 ILE A CA 1
ATOM 1541 C C . ILE A 1 198 ? -13.992 0.409 12.906 1 59.25 198 ILE A C 1
ATOM 1543 O O . ILE A 1 198 ? -13.5 -0.72 12.938 1 59.25 198 ILE A O 1
ATOM 1547 N N . PRO A 1 199 ? -15.266 0.495 12.422 1 58.59 199 PRO A N 1
ATOM 1548 C CA . PRO A 1 199 ? -16.344 -0.351 12.922 1 58.59 199 PRO A CA 1
ATOM 1549 C C . PRO A 1 199 ? -16.047 -1.842 12.781 1 58.59 199 PRO A C 1
ATOM 1551 O O . PRO A 1 199 ? -15.25 -2.236 11.93 1 58.59 199 PRO A O 1
ATOM 1554 N N . LEU A 1 200 ? -16.672 -2.471 13.773 1 63.53 200 LEU A N 1
ATOM 1555 C CA . LEU A 1 200 ? -16.688 -3.883 14.133 1 63.53 200 LEU A CA 1
ATOM 1556 C C . LEU A 1 200 ? -17.172 -4.742 12.977 1 63.53 200 LEU A C 1
ATOM 1558 O O . LEU A 1 200 ? -17.016 -5.965 12.992 1 63.53 200 LEU A O 1
ATOM 1562 N N . VAL A 1 201 ? -17.656 -3.924 11.867 1 77.94 201 VAL A N 1
ATOM 1563 C CA . VAL A 1 201 ? -18.234 -4.793 10.844 1 77.94 201 VAL A CA 1
ATOM 1564 C C . VAL A 1 201 ? -17.656 -4.434 9.477 1 77.94 201 VAL A C 1
ATOM 1566 O O . VAL A 1 201 ? -17.094 -3.35 9.297 1 77.94 201 VAL A O 1
ATOM 1569 N N . GLY A 1 202 ? -17.75 -5.398 8.531 1 79.12 202 GLY A N 1
ATOM 1570 C CA . GLY A 1 202 ? -17.406 -5.148 7.137 1 79.12 202 GLY A CA 1
ATOM 1571 C C . GLY A 1 202 ? -16.188 -5.91 6.672 1 79.12 202 GLY A C 1
ATOM 1572 O O . GLY A 1 202 ? -15.945 -6.043 5.469 1 79.12 202 GLY A O 1
ATOM 1573 N N . GLY A 1 203 ? -15.422 -6.387 7.586 1 83.69 203 GLY A N 1
ATOM 1574 C CA . GLY A 1 203 ? -14.289 -7.223 7.23 1 83.69 203 GLY A CA 1
ATOM 1575 C C . GLY A 1 203 ? -14.602 -8.711 7.27 1 83.69 203 GLY A C 1
ATOM 1576 O O . GLY A 1 203 ? -15.773 -9.094 7.32 1 83.69 203 GLY A O 1
ATOM 1577 N N . THR A 1 204 ? -13.617 -9.469 7.051 1 86.69 204 THR A N 1
ATOM 1578 C CA . THR A 1 204 ? -13.82 -10.914 6.984 1 86.69 204 THR A CA 1
ATOM 1579 C C . THR A 1 204 ? -14.258 -11.461 8.344 1 86.69 204 THR A C 1
ATOM 1581 O O . THR A 1 204 ? -14.922 -12.5 8.414 1 86.69 204 THR A O 1
ATOM 1584 N N . LYS A 1 205 ? -13.898 -10.758 9.375 1 87.06 205 LYS A N 1
ATOM 1585 C CA . LYS A 1 205 ? -14.25 -11.25 10.703 1 87.06 205 LYS A CA 1
ATOM 1586 C C . LYS A 1 205 ? -15.727 -11.016 11 1 87.06 205 LYS A C 1
ATOM 1588 O O . LYS A 1 205 ? -16.375 -11.859 11.633 1 87.06 205 LYS A O 1
ATOM 1593 N N . HIS A 1 206 ? -16.219 -9.828 10.547 1 86.88 206 HIS A N 1
ATOM 1594 C CA . HIS A 1 206 ? -17.625 -9.461 10.766 1 86.88 206 HIS A CA 1
ATOM 1595 C C . HIS A 1 206 ? -18.234 -8.875 9.5 1 86.88 206 HIS A C 1
ATOM 1597 O O . HIS A 1 206 ? -18.453 -7.664 9.414 1 86.88 206 HIS A O 1
ATOM 1603 N N . PRO A 1 207 ? -18.625 -9.812 8.656 1 87.31 207 PRO A N 1
ATOM 1604 C CA . PRO A 1 207 ? -19.219 -9.312 7.414 1 87.31 207 PRO A CA 1
ATOM 1605 C C . PRO A 1 207 ? -20.484 -8.484 7.652 1 87.31 207 PRO A C 1
ATOM 1607 O O . PRO A 1 207 ? -21.25 -8.773 8.578 1 87.31 207 PRO A O 1
ATOM 1610 N N . ILE A 1 208 ? -20.703 -7.555 6.738 1 87.69 208 ILE A N 1
ATOM 1611 C CA . ILE A 1 208 ? -21.797 -6.594 6.867 1 87.69 208 ILE A CA 1
ATOM 1612 C C . ILE A 1 208 ? -23.141 -7.305 6.66 1 87.69 208 ILE A C 1
ATOM 1614 O O . ILE A 1 208 ? -23.266 -8.141 5.77 1 87.69 208 ILE A O 1
ATOM 1618 N N . THR A 1 209 ? -24.094 -7.016 7.5 1 89.69 209 THR A N 1
ATOM 1619 C CA . THR A 1 209 ? -25.484 -7.438 7.344 1 89.69 209 THR A CA 1
ATOM 1620 C C . THR A 1 209 ? -26.391 -6.238 7.078 1 89.69 209 THR A C 1
ATOM 1622 O O . THR A 1 209 ? -25.984 -5.094 7.301 1 89.69 209 THR A O 1
ATOM 1625 N N . PRO A 1 210 ? -27.562 -6.586 6.531 1 91.94 210 PRO A N 1
ATOM 1626 C CA . PRO A 1 210 ? -28.484 -5.465 6.355 1 91.94 210 PRO A CA 1
ATOM 1627 C C . PRO A 1 210 ? -28.734 -4.695 7.648 1 91.94 210 PRO A C 1
ATOM 1629 O O . PRO A 1 210 ? -28.797 -3.465 7.637 1 91.94 210 PRO A O 1
ATOM 1632 N N . GLU A 1 211 ? -28.781 -5.344 8.719 1 92.12 211 GLU A N 1
ATOM 1633 C CA . GLU A 1 211 ? -29 -4.727 10.023 1 92.12 211 GLU A CA 1
ATOM 1634 C C . GLU A 1 211 ? -27.844 -3.814 10.406 1 92.12 211 GLU A C 1
ATOM 1636 O O . GLU A 1 211 ? -28.047 -2.75 10.992 1 92.12 211 GLU A O 1
ATOM 1641 N N . HIS A 1 212 ? -26.688 -4.273 10.109 1 88.88 212 HIS A N 1
ATOM 1642 C CA . HIS A 1 212 ? -25.516 -3.447 10.383 1 88.88 212 HIS A CA 1
ATOM 1643 C C . HIS A 1 212 ? -25.609 -2.105 9.664 1 88.88 212 HIS A C 1
ATOM 1645 O O . HIS A 1 212 ? -25.25 -1.069 10.227 1 88.88 212 HIS A O 1
ATOM 1651 N N . VAL A 1 213 ? -26.031 -2.195 8.445 1 88.75 213 VAL A N 1
ATOM 1652 C CA . VAL A 1 213 ? -26.125 -0.987 7.629 1 88.75 213 VAL A CA 1
ATOM 1653 C C . VAL A 1 213 ? -27.219 -0.077 8.195 1 88.75 213 VAL A C 1
ATOM 1655 O O . VAL A 1 213 ? -27.031 1.138 8.289 1 88.75 213 VAL A O 1
ATOM 1658 N N . GLU A 1 214 ? -28.281 -0.674 8.57 1 89.75 214 GLU A N 1
ATOM 1659 C CA . GLU A 1 214 ? -29.391 0.084 9.141 1 89.75 214 GLU A CA 1
ATOM 1660 C C . GLU A 1 214 ? -28.969 0.787 10.43 1 89.75 214 GLU A C 1
ATOM 1662 O O . GLU A 1 214 ? -29.391 1.915 10.695 1 89.75 214 GLU A O 1
ATOM 1667 N N . GLN A 1 215 ? -28.141 0.148 11.133 1 86.31 215 GLN A N 1
ATOM 1668 C CA . GLN A 1 215 ? -27.719 0.678 12.422 1 86.31 215 GLN A CA 1
ATOM 1669 C C . GLN A 1 215 ? -26.516 1.612 12.266 1 86.31 215 GLN A C 1
ATOM 1671 O O . GLN A 1 215 ? -26.047 2.205 13.242 1 86.31 215 GLN A O 1
ATOM 1676 N N . GLY A 1 216 ? -26.016 1.729 11.086 1 80.81 216 GLY A N 1
ATOM 1677 C CA . GLY A 1 216 ? -24.875 2.596 10.836 1 80.81 216 GLY A CA 1
ATOM 1678 C C . GLY A 1 216 ? -23.562 2.047 11.383 1 80.81 216 GLY A C 1
ATOM 1679 O O . GLY A 1 216 ? -22.656 2.809 11.703 1 80.81 216 GLY A O 1
ATOM 1680 N N . LEU A 1 217 ? -23.5 0.767 11.523 1 79.25 217 LEU A N 1
ATOM 1681 C CA . LEU A 1 217 ? -22.328 0.148 12.133 1 79.25 217 LEU A CA 1
ATOM 1682 C C . LEU A 1 217 ? -21.203 0.006 11.109 1 79.25 217 LEU A C 1
ATOM 1684 O O . LEU A 1 217 ? -20.047 -0.24 11.477 1 79.25 217 LEU A O 1
ATOM 1688 N N . TYR A 1 218 ? -21.609 0.16 9.906 1 74.31 218 TYR A N 1
ATOM 1689 C CA . TYR A 1 218 ? -20.609 0.009 8.852 1 74.31 218 TYR A CA 1
ATOM 1690 C C . TYR A 1 218 ? -19.844 1.303 8.648 1 74.31 218 TYR A C 1
ATOM 1692 O O . TYR A 1 218 ? -18.797 1.31 7.992 1 74.31 218 TYR A O 1
ATOM 1700 N N . PHE A 1 219 ? -20.359 2.34 9.391 1 70.12 219 PHE A N 1
ATOM 1701 C CA . PHE A 1 219 ? -19.734 3.654 9.352 1 70.12 219 PHE A CA 1
ATOM 1702 C C . PHE A 1 219 ? -19.062 3.973 10.68 1 70.12 219 PHE A C 1
ATOM 1704 O O . PHE A 1 219 ? -19.641 3.756 11.742 1 70.12 219 PHE A O 1
ATOM 1711 N N . GLY A 1 220 ? -17.766 3.744 10.727 1 64.44 220 GLY A N 1
ATOM 1712 C CA . GLY A 1 220 ? -17.141 3.656 12.039 1 64.44 220 GLY A CA 1
ATOM 1713 C C . GLY A 1 220 ? -16.641 4.992 12.555 1 64.44 220 GLY A C 1
ATOM 1714 O O . GLY A 1 220 ? -16.578 5.965 11.805 1 64.44 220 GLY A O 1
ATOM 1715 N N . SER A 1 221 ? -16.766 5.051 13.852 1 74.88 221 SER A N 1
ATOM 1716 C CA . SER A 1 221 ? -16.203 6.117 14.672 1 74.88 221 SER A CA 1
ATOM 1717 C C . SER A 1 221 ? -14.945 5.648 15.398 1 74.88 221 SER A C 1
ATOM 1719 O O . SER A 1 221 ? -14.984 4.68 16.156 1 74.88 221 SER A O 1
ATOM 1721 N N . MET A 1 222 ? -13.836 6.324 15.023 1 76.06 222 MET A N 1
ATOM 1722 C CA . MET A 1 222 ? -12.586 6.004 15.703 1 76.06 222 MET A CA 1
ATOM 1723 C C . MET A 1 222 ? -12.711 6.219 17.203 1 76.06 222 MET A C 1
ATOM 1725 O O . MET A 1 222 ? -12.156 5.453 18 1 76.06 222 MET A O 1
ATOM 1729 N N . ILE A 1 223 ? -13.492 7.18 17.594 1 77.12 223 ILE A N 1
ATOM 1730 C CA . ILE A 1 223 ? -13.664 7.508 19.016 1 77.12 223 ILE A CA 1
ATOM 1731 C C . ILE A 1 223 ? -14.422 6.387 19.719 1 77.12 223 ILE A C 1
ATOM 1733 O O . ILE A 1 223 ? -14.102 6.02 20.844 1 77.12 223 ILE A O 1
ATOM 1737 N N . GLU A 1 224 ? -15.391 5.93 19.031 1 78.12 224 GLU A N 1
ATOM 1738 C CA . GLU A 1 224 ? -16.156 4.832 19.609 1 78.12 224 GLU A CA 1
ATOM 1739 C C . GLU A 1 224 ? -15.305 3.566 19.734 1 78.12 224 GLU A C 1
ATOM 1741 O O . GLU A 1 224 ? -15.398 2.836 20.719 1 78.12 224 GLU A O 1
ATOM 1746 N N . SER A 1 225 ? -14.555 3.41 18.75 1 77.06 225 SER A N 1
ATOM 1747 C CA . SER A 1 225 ? -13.648 2.27 18.797 1 77.06 225 SER A CA 1
ATOM 1748 C C . SER A 1 225 ? -12.664 2.391 19.953 1 77.06 225 SER A C 1
ATOM 1750 O O . SER A 1 225 ? -12.461 1.433 20.703 1 77.06 225 SER A O 1
ATOM 1752 N N . ALA A 1 226 ? -12.062 3.521 20.078 1 78.88 226 ALA A N 1
ATOM 1753 C CA . ALA A 1 226 ? -11.117 3.76 21.172 1 78.88 226 ALA A CA 1
ATOM 1754 C C . ALA A 1 226 ? -11.789 3.578 22.531 1 78.88 226 ALA A C 1
ATOM 1756 O O . ALA A 1 226 ? -11.203 2.996 23.438 1 78.88 226 ALA A O 1
ATOM 1757 N N . ARG A 1 227 ? -12.961 4.043 22.609 1 79.44 227 ARG A N 1
ATOM 1758 C CA . ARG A 1 227 ? -13.688 3.926 23.859 1 79.44 227 ARG A CA 1
ATOM 1759 C C . ARG A 1 227 ? -13.992 2.465 24.188 1 79.44 227 ARG A C 1
ATOM 1761 O O . ARG A 1 227 ? -13.992 2.072 25.359 1 79.44 227 ARG A O 1
ATOM 1768 N N . ARG A 1 228 ? -14.281 1.76 23.25 1 78.31 228 ARG A N 1
ATOM 1769 C CA . ARG A 1 228 ? -14.578 0.341 23.422 1 78.31 228 ARG A CA 1
ATOM 1770 C C . ARG A 1 228 ? -13.32 -0.435 23.812 1 78.31 228 ARG A C 1
ATOM 1772 O O . ARG A 1 228 ? -13.398 -1.381 24.609 1 78.31 228 ARG A O 1
ATOM 1779 N N . ASN A 1 229 ? -12.234 0.038 23.312 1 81 229 ASN A N 1
ATOM 1780 C CA . ASN A 1 229 ? -11.008 -0.729 23.5 1 81 229 ASN A CA 1
ATOM 1781 C C . ASN A 1 229 ? -10.195 -0.224 24.688 1 81 229 ASN A C 1
ATOM 1783 O O . ASN A 1 229 ? -9.336 -0.933 25.203 1 81 229 ASN A O 1
ATOM 1787 N N . LEU A 1 230 ? -10.422 1.029 24.984 1 84.31 230 LEU A N 1
ATOM 1788 C CA . LEU A 1 230 ? -9.75 1.64 26.125 1 84.31 230 LEU A CA 1
ATOM 1789 C C . LEU A 1 230 ? -10.75 1.959 27.234 1 84.31 230 LEU A C 1
ATOM 1791 O O . LEU A 1 230 ? -11.234 3.088 27.328 1 84.31 230 LEU A O 1
ATOM 1795 N N . LYS A 1 231 ? -11.07 0.976 28.188 1 79.62 231 LYS A N 1
ATOM 1796 C CA . LYS A 1 231 ? -12.227 0.949 29.078 1 79.62 231 LYS A CA 1
ATOM 1797 C C . LYS A 1 231 ? -12.023 1.88 30.266 1 79.62 231 LYS A C 1
ATOM 1799 O O . LYS A 1 231 ? -12.992 2.355 30.859 1 79.62 231 LYS A O 1
ATOM 1804 N N . ASN A 1 232 ? -10.734 2.23 30.484 1 86.06 232 ASN A N 1
ATOM 1805 C CA . ASN A 1 232 ? -10.578 3.102 31.656 1 86.06 232 ASN A CA 1
ATOM 1806 C C . ASN A 1 232 ? -9.555 4.199 31.391 1 86.06 232 ASN A C 1
ATOM 1808 O O . ASN A 1 232 ? -8.828 4.16 30.406 1 86.06 232 ASN A O 1
ATOM 1812 N N . GLU A 1 233 ? -9.633 5.156 32.219 1 85.69 233 GLU A N 1
ATOM 1813 C CA . GLU A 1 233 ? -8.82 6.359 32.094 1 85.69 233 GLU A CA 1
ATOM 1814 C C . GLU A 1 233 ? -7.328 6.035 32.188 1 85.69 233 GLU A C 1
ATOM 1816 O O . GLU A 1 233 ? -6.516 6.664 31.5 1 85.69 233 GLU A O 1
ATOM 1821 N N . ASP A 1 234 ? -6.984 5.145 32.906 1 89.56 234 ASP A N 1
ATOM 1822 C CA . ASP A 1 234 ? -5.582 4.766 33.062 1 89.56 234 ASP A CA 1
ATOM 1823 C C . ASP A 1 234 ? -5.02 4.211 31.75 1 89.56 234 ASP A C 1
ATOM 1825 O O . ASP A 1 234 ? -3.9 4.547 31.359 1 89.56 234 ASP A O 1
ATOM 1829 N N . GLU A 1 235 ? -5.812 3.375 31.141 1 87.38 235 GLU A N 1
ATOM 1830 C CA . GLU A 1 235 ? -5.406 2.822 29.844 1 87.38 235 GLU A CA 1
ATOM 1831 C C . GLU A 1 235 ? -5.266 3.922 28.797 1 87.38 235 GLU A C 1
ATOM 1833 O O . GLU A 1 235 ? -4.324 3.908 28 1 87.38 235 GLU A O 1
ATOM 1838 N N . ARG A 1 236 ? -6.195 4.773 28.828 1 87 236 ARG A N 1
ATOM 1839 C CA . ARG A 1 236 ? -6.164 5.887 27.875 1 87 236 ARG A CA 1
ATOM 1840 C C . ARG A 1 236 ? -4.918 6.742 28.078 1 87 236 ARG A C 1
ATOM 1842 O O . ARG A 1 236 ? -4.281 7.16 27.109 1 87 236 ARG A O 1
ATOM 1849 N N . LYS A 1 237 ? -4.633 6.941 29.312 1 88.69 237 LYS A N 1
ATOM 1850 C CA . LYS A 1 237 ? -3.441 7.719 29.641 1 88.69 237 LYS A CA 1
ATOM 1851 C C . LYS A 1 237 ? -2.174 6.992 29.203 1 88.69 237 LYS A C 1
ATOM 1853 O O . LYS A 1 237 ? -1.274 7.602 28.625 1 88.69 237 LYS A O 1
ATOM 1858 N N . GLU A 1 238 ? -2.145 5.816 29.438 1 90.5 238 GLU A N 1
ATOM 1859 C CA . GLU A 1 238 ? -0.981 5.012 29.078 1 90.5 238 GLU A CA 1
ATOM 1860 C C . GLU A 1 238 ? -0.775 4.996 27.562 1 90.5 238 GLU A C 1
ATOM 1862 O O . GLU A 1 238 ? 0.348 5.16 27.078 1 90.5 238 GLU A O 1
ATOM 1867 N N . VAL A 1 239 ? -1.828 4.793 26.844 1 89.31 239 VAL A N 1
ATOM 1868 C CA . VAL A 1 239 ? -1.776 4.762 25.391 1 89.31 239 VAL A CA 1
ATOM 1869 C C . VAL A 1 239 ? -1.337 6.121 24.859 1 89.31 239 VAL A C 1
ATOM 1871 O O . VAL A 1 239 ? -0.512 6.203 23.953 1 89.31 239 VAL A O 1
ATOM 1874 N N . GLY A 1 240 ? -1.925 7.145 25.422 1 87.88 240 GLY A N 1
ATOM 1875 C CA . GLY A 1 240 ? -1.53 8.492 25.031 1 87.88 240 GLY A CA 1
ATOM 1876 C C . GLY A 1 240 ? -0.05 8.758 25.234 1 87.88 240 GLY A C 1
ATOM 1877 O O . GLY A 1 240 ? 0.595 9.359 24.375 1 87.88 240 GLY A O 1
ATOM 1878 N N . GLU A 1 241 ? 0.477 8.305 26.281 1 90.88 241 GLU A N 1
ATOM 1879 C CA . GLU A 1 241 ? 1.896 8.477 26.578 1 90.88 241 GLU A CA 1
ATOM 1880 C C . GLU A 1 241 ? 2.766 7.68 25.625 1 90.88 241 GLU A C 1
ATOM 1882 O O . GLU A 1 241 ? 3.822 8.148 25.188 1 90.88 241 GLU A O 1
ATOM 1887 N N . LYS A 1 242 ? 2.348 6.539 25.359 1 90.88 242 LYS A N 1
ATOM 1888 C CA . LYS A 1 242 ? 3.084 5.707 24.406 1 90.88 242 LYS A CA 1
ATOM 1889 C C . LYS A 1 242 ? 3.15 6.363 23.031 1 90.88 242 LYS A C 1
ATOM 1891 O O . LYS A 1 242 ? 4.191 6.332 22.375 1 90.88 242 LYS A O 1
ATOM 1896 N N . ILE A 1 243 ? 2.047 6.875 22.672 1 91.25 243 ILE A N 1
ATOM 1897 C CA . ILE A 1 243 ? 1.959 7.527 21.359 1 91.25 243 ILE A CA 1
ATOM 1898 C C . ILE A 1 243 ? 2.898 8.727 21.328 1 91.25 243 ILE A C 1
ATOM 1900 O O . ILE A 1 243 ? 3.688 8.875 20.391 1 91.25 243 ILE A O 1
ATOM 1904 N N . VAL A 1 244 ? 2.844 9.531 22.312 1 91.88 244 VAL A N 1
ATOM 1905 C CA . VAL A 1 244 ? 3.68 10.727 22.375 1 91.88 244 VAL A CA 1
ATOM 1906 C C . VAL A 1 244 ? 5.152 10.32 22.422 1 91.88 244 VAL A C 1
ATOM 1908 O O . VAL A 1 244 ? 5.984 10.914 21.734 1 91.88 244 VAL A O 1
ATOM 1911 N N . SER A 1 245 ? 5.457 9.328 23.172 1 94.31 245 SER A N 1
ATOM 1912 C CA . SER A 1 245 ? 6.832 8.852 23.297 1 94.31 245 SER A CA 1
ATOM 1913 C C . SER A 1 245 ? 7.371 8.375 21.953 1 94.31 245 SER A C 1
ATOM 1915 O O . SER A 1 245 ? 8.516 8.672 21.594 1 94.31 245 SER A O 1
ATOM 1917 N N . LEU A 1 246 ? 6.625 7.633 21.266 1 94.69 246 LEU A N 1
ATOM 1918 C CA . LEU A 1 246 ? 7.02 7.133 19.953 1 94.69 246 LEU A CA 1
ATOM 1919 C C . LEU A 1 246 ? 7.348 8.281 19 1 94.69 246 LEU A C 1
ATOM 1921 O O . LEU A 1 246 ? 8.344 8.234 18.281 1 94.69 246 LEU A O 1
ATOM 1925 N N . ASN A 1 247 ? 6.504 9.227 19.047 1 94.62 247 ASN A N 1
ATOM 1926 C CA . ASN A 1 247 ? 6.68 10.391 18.188 1 94.62 247 ASN A CA 1
ATOM 1927 C C . ASN A 1 247 ? 7.961 11.148 18.531 1 94.62 247 ASN A C 1
ATOM 1929 O O . ASN A 1 247 ? 8.742 11.477 17.641 1 94.62 247 ASN A O 1
ATOM 1933 N N . ILE A 1 248 ? 8.172 11.383 19.766 1 95.56 248 ILE A N 1
ATOM 1934 C CA . ILE A 1 248 ? 9.336 12.125 20.219 1 95.56 248 ILE A CA 1
ATOM 1935 C C . ILE A 1 248 ? 10.609 11.344 19.891 1 95.56 248 ILE A C 1
ATOM 1937 O O . ILE A 1 248 ? 11.602 11.922 19.453 1 95.56 248 ILE A O 1
ATOM 1941 N N . GLN A 1 249 ? 10.562 10.078 20.031 1 95.94 249 GLN A N 1
ATOM 1942 C CA . GLN A 1 249 ? 11.711 9.234 19.75 1 95.94 249 GLN A CA 1
ATOM 1943 C C . GLN A 1 249 ? 12.125 9.32 18.297 1 95.94 249 GLN A C 1
ATOM 1945 O O . GLN A 1 249 ? 13.32 9.32 17.969 1 95.94 249 GLN A O 1
ATOM 1950 N N . THR A 1 250 ? 11.195 9.344 17.438 1 96.94 250 THR A N 1
ATOM 1951 C CA . THR A 1 250 ? 11.484 9.422 16.016 1 96.94 250 THR A CA 1
ATOM 1952 C C . THR A 1 250 ? 12.242 10.703 15.688 1 96.94 250 THR A C 1
ATOM 1954 O O . THR A 1 250 ? 13.219 10.68 14.93 1 96.94 250 THR A O 1
ATOM 1957 N N . LEU A 1 251 ? 11.859 11.805 16.25 1 97.5 251 LEU A N 1
ATOM 1958 C CA . LEU A 1 251 ? 12.492 13.094 16 1 97.5 251 LEU A CA 1
ATOM 1959 C C . LEU A 1 251 ? 13.891 13.141 16.609 1 97.5 251 LEU A C 1
ATOM 1961 O O . LEU A 1 251 ? 14.836 13.594 15.961 1 97.5 251 LEU A O 1
ATOM 1965 N N . LYS A 1 252 ? 14.016 12.633 17.781 1 97.25 252 LYS A N 1
ATOM 1966 C CA . LYS A 1 252 ? 15.305 12.641 18.453 1 97.25 252 LYS A CA 1
ATOM 1967 C C . LYS A 1 252 ? 16.312 11.742 17.734 1 97.25 252 LYS A C 1
ATOM 1969 O O . LYS A 1 252 ? 17.469 12.109 17.578 1 97.25 252 LYS A O 1
ATOM 1974 N N . GLU A 1 253 ? 15.836 10.656 17.344 1 97.06 253 GLU A N 1
ATOM 1975 C CA . GLU A 1 253 ? 16.719 9.742 16.625 1 97.06 253 GLU A CA 1
ATOM 1976 C C . GLU A 1 253 ? 17.141 10.336 15.281 1 97.06 253 GLU A C 1
ATOM 1978 O O . GLU A 1 253 ? 18.281 10.125 14.844 1 97.06 253 GLU A O 1
ATOM 1983 N N . LEU A 1 254 ? 16.234 11.008 14.648 1 97.38 254 LEU A N 1
ATOM 1984 C CA . LEU A 1 254 ? 16.594 11.656 13.398 1 97.38 254 LEU A CA 1
ATOM 1985 C C . LEU A 1 254 ? 17.703 12.68 13.609 1 97.38 254 LEU A C 1
ATOM 1987 O O . LEU A 1 254 ? 18.656 12.734 12.836 1 97.38 254 LEU A O 1
ATOM 1991 N N . LEU A 1 255 ? 17.594 13.469 14.656 1 97.56 255 LEU A N 1
ATOM 1992 C CA . LEU A 1 255 ? 18.641 14.438 15.008 1 97.56 255 LEU A CA 1
ATOM 1993 C C . LEU A 1 255 ? 19.984 13.742 15.195 1 97.56 255 LEU A C 1
ATOM 1995 O O . LEU A 1 255 ? 21 14.195 14.664 1 97.56 255 LEU A O 1
ATOM 1999 N N . GLN A 1 256 ? 19.938 12.664 15.852 1 96.69 256 GLN A N 1
ATOM 2000 C CA . GLN A 1 256 ? 21.156 11.906 16.109 1 96.69 256 GLN A CA 1
ATOM 2001 C C . GLN A 1 256 ? 21.75 11.359 14.812 1 96.69 256 GLN A C 1
ATOM 2003 O O . GLN A 1 256 ? 22.953 11.461 14.586 1 96.69 256 GLN A O 1
ATOM 2008 N N . LYS A 1 257 ? 20.922 10.852 14 1 95.38 257 LYS A N 1
ATOM 2009 C CA . LYS A 1 257 ? 21.359 10.227 12.758 1 95.38 257 LYS A CA 1
ATOM 2010 C C . LYS A 1 257 ? 22.047 11.234 11.844 1 95.38 257 LYS A C 1
ATOM 2012 O O . LYS A 1 257 ? 22.969 10.883 11.102 1 95.38 257 LYS A O 1
ATOM 2017 N N . ILE A 1 258 ? 21.531 12.461 11.898 1 96 258 ILE A N 1
ATOM 2018 C CA . ILE A 1 258 ? 22.062 13.414 10.93 1 96 258 ILE A CA 1
ATOM 2019 C C . ILE A 1 258 ? 23.125 14.297 11.602 1 96 258 ILE A C 1
ATOM 2021 O O . ILE A 1 258 ? 23.625 15.234 10.992 1 96 258 ILE A O 1
ATOM 2025 N N . GLY A 1 259 ? 23.375 14.039 12.891 1 96.5 259 GLY A N 1
ATOM 2026 C CA . GLY A 1 259 ? 24.438 14.742 13.617 1 96.5 259 GLY A CA 1
ATOM 2027 C C . GLY A 1 259 ? 24.109 16.203 13.852 1 96.5 259 GLY A C 1
ATOM 2028 O O . GLY A 1 259 ? 24.984 17.062 13.695 1 96.5 259 GLY A O 1
ATOM 2029 N N . LYS A 1 260 ? 22.891 16.516 14.094 1 96.5 260 LYS A N 1
ATOM 2030 C CA . LYS A 1 260 ? 22.453 17.875 14.367 1 96.5 260 LYS A CA 1
ATOM 2031 C C . LYS A 1 260 ? 21.828 17.984 15.758 1 96.5 260 LYS A C 1
ATOM 2033 O O . LYS A 1 260 ? 21.5 16.969 16.375 1 96.5 260 LYS A O 1
ATOM 2038 N N . SER A 1 261 ? 21.75 19.156 16.266 1 96.81 261 SER A N 1
ATOM 2039 C CA . SER A 1 261 ? 21.062 19.438 17.516 1 96.81 261 SER A CA 1
ATOM 2040 C C . SER A 1 261 ? 19.703 20.094 17.266 1 96.81 261 SER A C 1
ATOM 2042 O O . SER A 1 261 ? 19.422 20.516 16.141 1 96.81 261 SER A O 1
ATOM 2044 N N . LYS A 1 262 ? 18.953 20.141 18.297 1 96.31 262 LYS A N 1
ATOM 2045 C CA . LYS A 1 262 ? 17.641 20.766 18.203 1 96.31 262 LYS A CA 1
ATOM 2046 C C . LYS A 1 262 ? 17.75 22.234 17.766 1 96.31 262 LYS A C 1
ATOM 2048 O O . LYS A 1 262 ? 16.859 22.75 17.078 1 96.31 262 LYS A O 1
ATOM 2053 N N . LYS A 1 263 ? 18.828 22.859 18 1 96.31 263 LYS A N 1
ATOM 2054 C CA . LYS A 1 263 ? 19.031 24.266 17.656 1 96.31 263 LYS A CA 1
ATOM 2055 C C . LYS A 1 263 ? 19.281 24.438 16.156 1 96.31 263 LYS A C 1
ATOM 2057 O O . LYS A 1 263 ? 19.156 25.547 15.633 1 96.31 263 LYS A O 1
ATOM 2062 N N . ASP A 1 264 ? 19.609 23.375 15.516 1 97.19 264 ASP A N 1
ATOM 2063 C CA . ASP A 1 264 ? 19.922 23.422 14.094 1 97.19 264 ASP A CA 1
ATOM 2064 C C . ASP A 1 264 ? 18.656 23.359 13.25 1 97.19 264 ASP A C 1
ATOM 2066 O O . ASP A 1 264 ? 18.672 23.672 12.055 1 97.19 264 ASP A O 1
ATOM 2070 N N . VAL A 1 265 ? 17.531 22.969 13.836 1 98.12 265 VAL A N 1
ATOM 2071 C CA . VAL A 1 265 ? 16.297 22.812 13.094 1 98.12 265 VAL A CA 1
ATOM 2072 C C . VAL A 1 265 ? 15.602 24.156 12.938 1 98.12 265 VAL A C 1
ATOM 2074 O O . VAL A 1 265 ? 15.258 24.797 13.93 1 98.12 265 VAL A O 1
ATOM 2077 N N . ASP A 1 266 ? 15.344 24.547 11.75 1 98.5 266 ASP A N 1
ATOM 2078 C CA . ASP A 1 266 ? 14.75 25.844 11.492 1 98.5 266 ASP A CA 1
ATOM 2079 C C . ASP A 1 266 ? 13.219 25.766 11.484 1 98.5 266 ASP A C 1
ATOM 2081 O O . ASP A 1 266 ? 12.539 26.672 11.977 1 98.5 266 ASP A O 1
ATOM 2085 N N . LYS A 1 267 ? 12.711 24.734 10.836 1 98.69 267 LYS A N 1
ATOM 2086 C CA . LYS A 1 267 ? 11.273 24.594 10.664 1 98.69 267 LYS A CA 1
ATOM 2087 C C . LYS A 1 267 ? 10.828 23.156 10.883 1 98.69 267 LYS A C 1
ATOM 2089 O O . LYS A 1 267 ? 11.602 22.219 10.648 1 98.69 267 LYS A O 1
ATOM 2094 N N . LEU A 1 268 ? 9.625 23 11.367 1 98.5 268 LEU A N 1
ATOM 2095 C CA . LEU A 1 268 ? 8.992 21.703 11.547 1 98.5 268 LEU A CA 1
ATOM 2096 C C . LEU A 1 268 ? 7.629 21.656 10.859 1 98.5 268 LEU A C 1
ATOM 2098 O O . LEU A 1 268 ? 6.73 22.438 11.211 1 98.5 268 LEU A O 1
ATOM 2102 N N . VAL A 1 269 ? 7.512 20.844 9.859 1 98.62 269 VAL A N 1
ATOM 2103 C CA . VAL A 1 269 ? 6.234 20.594 9.195 1 98.62 269 VAL A CA 1
ATOM 2104 C C . VAL A 1 269 ? 5.559 19.375 9.797 1 98.62 269 VAL A C 1
ATOM 2106 O O . VAL A 1 269 ? 6.148 18.297 9.844 1 98.62 269 VAL A O 1
ATOM 2109 N N . VAL A 1 270 ? 4.359 19.547 10.242 1 97.25 270 VAL A N 1
ATOM 2110 C CA . VAL A 1 270 ? 3.643 18.469 10.922 1 97.25 270 VAL A CA 1
ATOM 2111 C C . VAL A 1 270 ? 2.305 18.219 10.234 1 97.25 270 VAL A C 1
ATOM 2113 O O . VAL A 1 270 ? 1.798 19.094 9.516 1 97.25 270 VAL A O 1
ATOM 2116 N N . TYR A 1 271 ? 1.775 16.984 10.383 1 96.25 271 TYR A N 1
ATOM 2117 C CA . TYR A 1 271 ? 0.4 16.75 9.953 1 96.25 271 TYR A CA 1
ATOM 2118 C C . TYR A 1 271 ? -0.582 17.484 10.859 1 96.25 271 TYR A C 1
ATOM 2120 O O . TYR A 1 271 ? -0.2 18 11.922 1 96.25 271 TYR A O 1
ATOM 2128 N N . ASN A 1 272 ? -1.816 17.609 10.422 1 95.25 272 ASN A N 1
ATOM 2129 C CA . ASN A 1 272 ? -2.797 18.469 11.07 1 95.25 272 ASN A CA 1
ATOM 2130 C C . ASN A 1 272 ? -3.553 17.719 12.172 1 95.25 272 ASN A C 1
ATOM 2132 O O . ASN A 1 272 ? -4.508 17 11.898 1 95.25 272 ASN A O 1
ATOM 2136 N N . VAL A 1 273 ? -3.164 17.922 13.367 1 90.44 273 VAL A N 1
ATOM 2137 C CA . VAL A 1 273 ? -3.871 17.406 14.539 1 90.44 273 VAL A CA 1
ATOM 2138 C C . VAL A 1 273 ? -4.062 18.516 15.562 1 90.44 273 VAL A C 1
ATOM 2140 O O . VAL A 1 273 ? -3.793 19.688 15.281 1 90.44 273 VAL A O 1
ATOM 2143 N N . GLY A 1 274 ? -4.609 18.156 16.688 1 88.62 274 GLY A N 1
ATOM 2144 C CA . GLY A 1 274 ? -4.879 19.156 17.719 1 88.62 274 GLY A CA 1
ATOM 2145 C C . GLY A 1 274 ? -3.639 19.906 18.156 1 88.62 274 GLY A C 1
ATOM 2146 O O . GLY A 1 274 ? -2.561 19.312 18.281 1 88.62 274 GLY A O 1
ATOM 2147 N N . LEU A 1 275 ? -3.83 21.172 18.422 1 89.56 275 LEU A N 1
ATOM 2148 C CA . LEU A 1 275 ? -2.725 22.062 18.734 1 89.56 275 LEU A CA 1
ATOM 2149 C C . LEU A 1 275 ? -1.988 21.609 19.984 1 89.56 275 LEU A C 1
ATOM 2151 O O . LEU A 1 275 ? -0.767 21.75 20.078 1 89.56 275 LEU A O 1
ATOM 2155 N N . HIS A 1 276 ? -2.713 21.094 20.922 1 85.06 276 HIS A N 1
ATOM 2156 C CA . HIS A 1 276 ? -2.1 20.625 22.156 1 85.06 276 HIS A CA 1
ATOM 2157 C C . HIS A 1 276 ? -1.058 19.547 21.891 1 85.06 276 HIS A C 1
ATOM 2159 O O . HIS A 1 276 ? 0.034 19.578 22.469 1 85.06 276 HIS A O 1
ATOM 2165 N N . PHE A 1 277 ? -1.435 18.656 21.094 1 88.44 277 PHE A N 1
ATOM 2166 C CA . PHE A 1 277 ? -0.525 17.594 20.719 1 88.44 277 PHE A CA 1
ATOM 2167 C C . PHE A 1 277 ? 0.673 18.141 19.953 1 88.44 277 PHE A C 1
ATOM 2169 O O . PHE A 1 277 ? 1.816 17.781 20.234 1 88.44 277 PHE A O 1
ATOM 2176 N N . LEU A 1 278 ? 0.471 19.031 19.047 1 92.38 278 LEU A N 1
ATOM 2177 C CA . LEU A 1 278 ? 1.523 19.609 18.219 1 92.38 278 LEU A CA 1
ATOM 2178 C C . LEU A 1 278 ? 2.525 20.391 19.062 1 92.38 278 LEU A C 1
ATOM 2180 O O . LEU A 1 278 ? 3.729 20.359 18.781 1 92.38 278 LEU A O 1
ATOM 2184 N N . LYS A 1 279 ? 2.016 21.062 20.016 1 92.88 279 LYS A N 1
ATOM 2185 C CA . LYS A 1 279 ? 2.883 21.812 20.922 1 92.88 279 LYS A CA 1
ATOM 2186 C C . LYS A 1 279 ? 3.834 20.891 21.672 1 92.88 279 LYS A C 1
ATOM 2188 O O . LYS A 1 279 ? 5.02 21.188 21.812 1 92.88 279 LYS A O 1
ATOM 2193 N N . LYS A 1 280 ? 3.299 19.797 22.141 1 93.06 280 LYS A N 1
ATOM 2194 C CA . LYS A 1 280 ? 4.129 18.812 22.844 1 93.06 280 LYS A CA 1
ATOM 2195 C C . LYS A 1 280 ? 5.246 18.297 21.953 1 93.06 280 LYS A C 1
ATOM 2197 O O . LYS A 1 280 ? 6.387 18.156 22.391 1 93.06 280 LYS A O 1
ATOM 2202 N N . ILE A 1 281 ? 4.918 18.016 20.734 1 94.62 281 ILE A N 1
ATOM 2203 C CA . ILE A 1 281 ? 5.883 17.516 19.781 1 94.62 281 ILE A CA 1
ATOM 2204 C C . ILE A 1 281 ? 6.934 18.578 19.484 1 94.62 281 ILE A C 1
ATOM 2206 O O . ILE A 1 281 ? 8.141 18.297 19.516 1 94.62 281 ILE A O 1
ATOM 2210 N N . ALA A 1 282 ? 6.473 19.766 19.172 1 96.44 282 ALA A N 1
ATOM 2211 C CA . ALA A 1 282 ? 7.379 20.859 18.875 1 96.44 282 ALA A CA 1
ATOM 2212 C C . ALA A 1 282 ? 8.305 21.156 20.047 1 96.44 282 ALA A C 1
ATOM 2214 O O . ALA A 1 282 ? 9.516 21.328 19.875 1 96.44 282 ALA A O 1
ATOM 2215 N N . ASP A 1 283 ? 7.754 21.109 21.234 1 96 283 ASP A N 1
ATOM 2216 C CA . ASP A 1 283 ? 8.516 21.391 22.453 1 96 283 ASP A CA 1
ATOM 2217 C C . ASP A 1 283 ? 9.602 20.328 22.672 1 96 283 ASP A C 1
ATOM 2219 O O . ASP A 1 283 ? 10.672 20.641 23.203 1 96 283 ASP A O 1
ATOM 2223 N N . SER A 1 284 ? 9.312 19.188 22.266 1 95.25 284 SER A N 1
ATOM 2224 C CA . SER A 1 284 ? 10.25 18.078 22.484 1 95.25 284 SER A CA 1
ATOM 2225 C C . SER A 1 284 ? 11.57 18.328 21.781 1 95.25 284 SER A C 1
ATOM 2227 O O . SER A 1 284 ? 12.609 17.797 22.172 1 95.25 284 SER A O 1
ATOM 2229 N N . ILE A 1 285 ? 11.555 19.125 20.703 1 95.69 285 ILE A N 1
ATOM 2230 C CA . ILE A 1 285 ? 12.805 19.453 20.031 1 95.69 285 ILE A CA 1
ATOM 2231 C C . ILE A 1 285 ? 13.031 20.953 20.062 1 95.69 285 ILE A C 1
ATOM 2233 O O . ILE A 1 285 ? 13.758 21.5 19.234 1 95.69 285 ILE A O 1
ATOM 2237 N N . GLU A 1 286 ? 12.297 21.609 20.875 1 96.81 286 GLU A N 1
ATOM 2238 C CA . GLU A 1 286 ? 12.477 23.016 21.219 1 96.81 286 GLU A CA 1
ATOM 2239 C C . GLU A 1 286 ? 12.273 23.906 20 1 96.81 286 GLU A C 1
ATOM 2241 O O . GLU A 1 286 ? 13.07 24.828 19.75 1 96.81 286 GLU A O 1
ATOM 2246 N N . ILE A 1 287 ? 11.305 23.641 19.25 1 97.25 287 ILE A N 1
ATOM 2247 C CA . ILE A 1 287 ? 10.93 24.5 18.141 1 97.25 287 ILE A CA 1
ATOM 2248 C C . ILE A 1 287 ? 9.68 25.297 18.5 1 97.25 287 ILE A C 1
ATOM 2250 O O . ILE A 1 287 ? 8.664 24.734 18.891 1 97.25 287 ILE A O 1
ATOM 2254 N N . PRO A 1 288 ? 9.805 26.625 18.391 1 96.31 288 PRO A N 1
ATOM 2255 C CA . PRO A 1 288 ? 8.609 27.422 18.656 1 96.31 288 PRO A CA 1
ATOM 2256 C C . PRO A 1 288 ? 7.48 27.125 17.656 1 96.31 288 PRO A C 1
ATOM 2258 O O . PRO A 1 288 ? 7.738 26.875 16.484 1 96.31 288 PRO A O 1
ATOM 2261 N N . LEU A 1 289 ? 6.281 27.203 18.109 1 94.69 289 LEU A N 1
ATOM 2262 C CA . LEU A 1 289 ? 5.105 26.859 17.312 1 94.69 289 LEU A CA 1
ATOM 2263 C C . LEU A 1 289 ? 5.051 27.688 16.047 1 94.69 289 LEU A C 1
ATOM 2265 O O . LEU A 1 289 ? 4.582 27.219 15 1 94.69 289 LEU A O 1
ATOM 2269 N N . GLU A 1 290 ? 5.504 28.938 16.109 1 95 290 GLU A N 1
ATOM 2270 C CA . GLU A 1 290 ? 5.465 29.844 14.969 1 95 290 GLU A CA 1
ATOM 2271 C C . GLU A 1 290 ? 6.375 29.344 13.852 1 95 290 GLU A C 1
ATOM 2273 O O . GLU A 1 290 ? 6.242 29.781 12.703 1 95 290 GLU A O 1
ATOM 2278 N N . ASN A 1 291 ? 7.289 28.469 14.164 1 97.38 291 ASN A N 1
ATOM 2279 C CA . ASN A 1 291 ? 8.18 27.875 13.172 1 97.38 291 ASN A CA 1
ATOM 2280 C C . ASN A 1 291 ? 7.68 26.5 12.719 1 97.38 291 ASN A C 1
ATOM 2282 O O . ASN A 1 291 ? 8.43 25.734 12.109 1 97.38 291 ASN A O 1
ATOM 2286 N N . THR A 1 292 ? 6.434 26.219 13.023 1 97.81 292 THR A N 1
ATOM 2287 C CA . THR A 1 292 ? 5.793 24.984 12.578 1 97.81 292 THR A CA 1
ATOM 2288 C C . THR A 1 292 ? 4.637 25.281 11.633 1 97.81 292 THR A C 1
ATOM 2290 O O . THR A 1 292 ? 4.25 26.453 11.461 1 97.81 292 THR A O 1
ATOM 2293 N N . SER A 1 293 ? 4.137 24.203 11.055 1 97.5 293 SER A N 1
ATOM 2294 C CA . SER A 1 293 ? 2.988 24.359 10.164 1 97.5 293 SER A CA 1
ATOM 2295 C C . SER A 1 293 ? 1.679 24.312 10.945 1 97.5 293 SER A C 1
ATOM 2297 O O . SER A 1 293 ? 0.605 24.156 10.359 1 97.5 293 SER A O 1
ATOM 2299 N N . ALA A 1 294 ? 1.681 24.406 12.25 1 94.31 294 ALA A N 1
ATOM 2300 C CA . ALA A 1 294 ? 0.512 24.234 13.102 1 94.31 294 ALA A CA 1
ATOM 2301 C C . ALA A 1 294 ? -0.594 25.219 12.734 1 94.31 294 ALA A C 1
ATOM 2303 O O . ALA A 1 294 ? -1.78 24.906 12.859 1 94.31 294 ALA A O 1
ATOM 2304 N N . TYR A 1 295 ? -0.236 26.359 12.227 1 92.94 295 TYR A N 1
ATOM 2305 C CA . TYR A 1 295 ? -1.2 27.422 11.93 1 92.94 295 TYR A CA 1
ATOM 2306 C C . TYR A 1 295 ? -2.033 27.062 10.703 1 92.94 295 TYR A C 1
ATOM 2308 O O . TYR A 1 295 ? -3.082 27.672 10.461 1 92.94 295 TYR A O 1
ATOM 2316 N N . LEU A 1 296 ? -1.622 26.109 9.961 1 94.06 296 LEU A N 1
ATOM 2317 C CA . LEU A 1 296 ? -2.283 25.797 8.703 1 94.06 296 LEU A CA 1
ATOM 2318 C C . LEU A 1 296 ? -3.527 24.953 8.93 1 94.06 296 LEU A C 1
ATOM 2320 O O . LEU A 1 296 ? -4.484 25.016 8.156 1 94.06 296 LEU A O 1
ATOM 2324 N N . ALA A 1 297 ? -3.58 24.203 10.008 1 93.62 297 ALA A N 1
ATOM 2325 C CA . ALA A 1 297 ? -4.711 23.328 10.305 1 93.62 297 ALA A CA 1
ATOM 2326 C C . ALA A 1 297 ? -5.992 24.125 10.492 1 93.62 297 ALA A C 1
ATOM 2328 O O . ALA A 1 297 ? -7.09 23.625 10.242 1 93.62 297 ALA A O 1
ATOM 2329 N N . LYS A 1 298 ? -5.84 25.344 10.898 1 94 298 LYS A N 1
ATOM 2330 C CA . LYS A 1 298 ? -6.969 26.203 11.25 1 94 298 LYS A CA 1
ATOM 2331 C C . LYS A 1 298 ? -7.965 26.312 10.094 1 94 298 LYS A C 1
ATOM 2333 O O . LYS A 1 298 ? -9.18 26.344 10.32 1 94 298 LYS A O 1
ATOM 2338 N N . ASN A 1 299 ? -7.422 26.219 8.867 1 92.38 299 ASN A N 1
ATOM 2339 C CA . ASN A 1 299 ? -8.297 26.562 7.746 1 92.38 299 ASN A CA 1
ATOM 2340 C C . ASN A 1 299 ? -8.562 25.359 6.859 1 92.38 299 ASN A C 1
ATOM 2342 O O . ASN A 1 299 ? -9.336 25.438 5.902 1 92.38 299 ASN A O 1
ATOM 2346 N N . HIS A 1 300 ? -8.039 24.281 7.145 1 93.06 300 HIS A N 1
ATOM 2347 C CA . HIS A 1 300 ? -8.305 23.141 6.262 1 93.06 300 HIS A CA 1
ATOM 2348 C C . HIS A 1 300 ? -8.531 21.859 7.055 1 93.06 300 HIS A C 1
ATOM 2350 O O . HIS A 1 300 ? -8.984 20.859 6.504 1 93.06 300 HIS A O 1
ATOM 2356 N N . GLY A 1 301 ? -8.281 21.891 8.359 1 96.12 301 GLY A N 1
ATOM 2357 C CA . GLY A 1 301 ? -8.469 20.703 9.188 1 96.12 301 GLY A CA 1
ATOM 2358 C C . GLY A 1 301 ? -7.465 19.609 8.891 1 96.12 301 GLY A C 1
ATOM 2359 O O . GLY A 1 301 ? -6.367 19.875 8.398 1 96.12 301 GLY A O 1
ATOM 2360 N N . HIS A 1 302 ? -7.754 18.438 9.352 1 96.44 302 HIS A N 1
ATOM 2361 C CA . HIS A 1 302 ? -6.965 17.234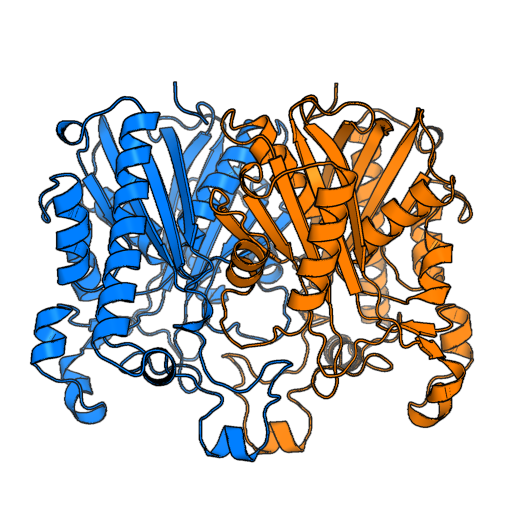 9.125 1 96.44 302 HIS A CA 1
ATOM 2362 C C . HIS A 1 302 ? -7.375 16.547 7.832 1 96.44 302 HIS A C 1
ATOM 2364 O O . HIS A 1 302 ? -8.5 16.047 7.719 1 96.44 302 HIS A O 1
ATOM 2370 N N . ILE A 1 303 ? -6.453 16.516 6.902 1 97.25 303 ILE A N 1
ATOM 2371 C CA . ILE A 1 303 ? -6.793 15.898 5.625 1 97.25 303 ILE A CA 1
ATOM 2372 C C . ILE A 1 303 ? -6.078 14.555 5.504 1 97.25 303 ILE A C 1
ATOM 2374 O O . ILE A 1 303 ? -5.742 14.117 4.402 1 97.25 303 ILE A O 1
ATOM 2378 N N . GLY A 1 304 ? -5.594 14 6.625 1 95.31 304 GLY A N 1
ATOM 2379 C CA . GLY A 1 304 ? -4.961 12.695 6.621 1 95.31 304 GLY A CA 1
ATOM 2380 C C . GLY A 1 304 ? -3.582 12.695 5.992 1 95.31 304 GLY A C 1
ATOM 2381 O O . GLY A 1 304 ? -2.727 13.5 6.367 1 95.31 304 GLY A O 1
ATOM 2382 N N . VAL A 1 305 ? -3.406 11.875 4.984 1 97.25 305 VAL A N 1
ATOM 2383 C CA . VAL A 1 305 ? -2.107 11.656 4.359 1 97.25 305 VAL A CA 1
ATOM 2384 C C . VAL A 1 305 ? -1.691 12.906 3.58 1 97.25 305 VAL A C 1
ATOM 2386 O O . VAL A 1 305 ? -0.512 13.086 3.268 1 97.25 305 VAL A O 1
ATOM 2389 N N . VAL A 1 306 ? -2.564 13.797 3.318 1 98.5 306 VAL A N 1
ATOM 2390 C CA . VAL A 1 306 ? -2.365 14.953 2.455 1 98.5 306 VAL A CA 1
ATOM 2391 C C . VAL A 1 306 ? -1.608 16.047 3.213 1 98.5 306 VAL A C 1
ATOM 2393 O O . VAL A 1 306 ? -0.88 16.828 2.611 1 98.5 306 VAL A O 1
ATOM 2396 N N . ASP A 1 307 ? -1.69 16.062 4.48 1 98.31 307 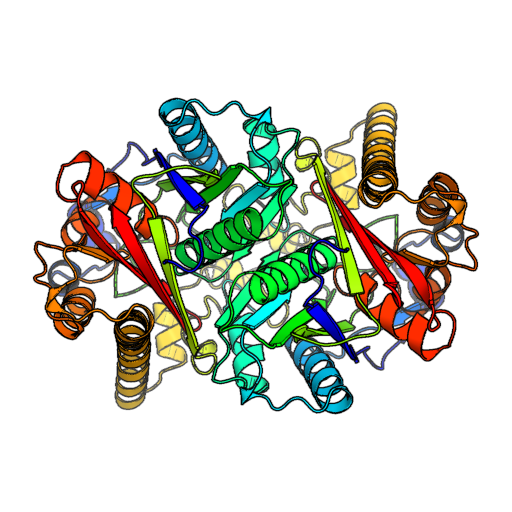ASP A N 1
ATOM 2397 C CA . ASP A 1 307 ? -1.326 17.188 5.34 1 98.31 307 ASP A CA 1
ATOM 2398 C C . ASP A 1 307 ? 0.141 17.562 5.152 1 98.31 307 ASP A C 1
ATOM 2400 O O . ASP A 1 307 ? 0.466 18.75 4.98 1 98.31 307 ASP A O 1
ATOM 2404 N N . ILE A 1 308 ? 0.989 16.594 5.145 1 98.19 308 ILE A N 1
ATOM 2405 C CA . ILE A 1 308 ? 2.418 16.875 5.262 1 98.19 308 ILE A CA 1
ATOM 2406 C C . ILE A 1 308 ? 2.906 17.609 4.023 1 98.19 308 ILE A C 1
ATOM 2408 O O . ILE A 1 308 ? 3.633 18.609 4.133 1 98.19 308 ILE A O 1
ATOM 2412 N N . PHE A 1 309 ? 2.496 17.203 2.861 1 98.5 309 PHE A N 1
ATOM 2413 C CA . PHE A 1 309 ? 2.99 17.812 1.637 1 98.5 309 PHE A CA 1
ATOM 2414 C C . PHE A 1 309 ? 2.242 19.109 1.342 1 98.5 309 PHE A C 1
ATOM 2416 O O . PHE A 1 309 ? 2.816 20.062 0.799 1 98.5 309 PHE A O 1
ATOM 2423 N N . LEU A 1 310 ? 0.944 19.109 1.711 1 98.56 310 LEU A N 1
ATOM 2424 C CA . LEU A 1 310 ? 0.198 20.359 1.612 1 98.56 310 LEU A CA 1
ATOM 2425 C C . LEU A 1 310 ? 0.841 21.453 2.469 1 98.56 310 LEU A C 1
ATOM 2427 O O . LEU A 1 310 ? 1.064 22.562 1.998 1 98.56 310 LEU A O 1
ATOM 2431 N N . ASN A 1 311 ? 1.115 21.094 3.717 1 98.44 311 ASN A N 1
ATOM 2432 C CA . ASN A 1 311 ? 1.701 22.062 4.652 1 98.44 311 ASN A CA 1
ATOM 2433 C C . ASN A 1 311 ? 3.09 22.5 4.203 1 98.44 311 ASN A C 1
ATOM 2435 O O . ASN A 1 311 ? 3.432 23.688 4.301 1 98.44 311 ASN A O 1
ATOM 2439 N N . LEU A 1 312 ? 3.881 21.562 3.748 1 98.5 312 LEU A N 1
ATOM 2440 C CA . LEU A 1 312 ? 5.207 21.906 3.244 1 98.5 312 LEU A CA 1
ATOM 2441 C C . LEU A 1 312 ? 5.113 22.891 2.082 1 98.5 312 LEU A C 1
ATOM 2443 O O . LEU A 1 312 ? 5.828 23.891 2.055 1 98.5 312 LEU A O 1
ATOM 2447 N N . GLU A 1 313 ? 4.254 22.609 1.14 1 98.44 313 GLU A N 1
ATOM 2448 C CA . GLU A 1 313 ? 4.043 23.484 -0.013 1 98.44 313 GLU A CA 1
ATOM 2449 C C . GLU A 1 313 ? 3.635 24.891 0.424 1 98.44 313 GLU A C 1
ATOM 2451 O O . GLU A 1 313 ? 4.184 25.875 -0.062 1 98.44 313 GLU A O 1
ATOM 2456 N N . LYS A 1 314 ? 2.703 24.969 1.314 1 97.81 314 LYS A N 1
ATOM 2457 C CA . LYS A 1 314 ? 2.178 26.25 1.762 1 97.81 314 LYS A CA 1
ATOM 2458 C C . LYS A 1 314 ? 3.248 27.047 2.492 1 97.81 314 LYS A C 1
ATOM 2460 O O . LYS A 1 314 ? 3.348 28.266 2.312 1 97.81 314 LYS A O 1
ATOM 2465 N N . MET A 1 315 ? 4 26.375 3.328 1 98.06 315 MET A N 1
ATOM 2466 C CA . MET A 1 315 ? 5.047 27.062 4.07 1 98.06 315 MET A CA 1
ATOM 2467 C C . MET A 1 315 ? 6.105 27.625 3.127 1 98.06 315 MET A C 1
ATOM 2469 O O . MET A 1 315 ? 6.688 28.672 3.391 1 98.06 315 MET A O 1
ATOM 2473 N N . ILE A 1 316 ? 6.383 26.906 2.061 1 97.56 316 ILE A N 1
ATOM 2474 C CA . ILE A 1 316 ? 7.328 27.391 1.059 1 97.56 316 ILE A CA 1
ATOM 2475 C C . ILE A 1 316 ? 6.727 28.578 0.317 1 97.56 316 ILE A C 1
ATOM 2477 O O . ILE A 1 316 ? 7.387 29.609 0.152 1 97.56 316 ILE A O 1
ATOM 2481 N N . GLU A 1 317 ? 5.52 28.453 -0.096 1 96.56 317 GLU A N 1
ATOM 2482 C CA . GLU A 1 317 ? 4.848 29.484 -0.892 1 96.56 317 GLU A CA 1
ATOM 2483 C C . GLU A 1 317 ? 4.699 30.781 -0.107 1 96.56 317 GLU A C 1
ATOM 2485 O O . GLU A 1 317 ? 4.777 31.859 -0.679 1 96.56 317 GLU A O 1
ATOM 2490 N N . ASP A 1 318 ? 4.438 30.641 1.17 1 95.75 318 ASP A N 1
ATOM 2491 C CA . ASP A 1 318 ? 4.207 31.859 1.941 1 95.75 318 ASP A CA 1
ATOM 2492 C C . ASP A 1 318 ? 5.52 32.406 2.482 1 95.75 318 ASP A C 1
ATOM 2494 O O . ASP A 1 318 ? 5.52 33.406 3.209 1 95.75 318 ASP A O 1
ATOM 2498 N N . GLY A 1 319 ? 6.664 31.75 2.199 1 96.5 319 GLY A N 1
ATOM 2499 C CA . GLY A 1 319 ? 7.98 32.281 2.521 1 96.5 319 GLY A CA 1
ATOM 2500 C C . GLY A 1 319 ? 8.461 31.891 3.904 1 96.5 319 GLY A C 1
ATOM 2501 O O . GLY A 1 319 ? 9.539 32.312 4.34 1 96.5 319 GLY A O 1
ATOM 2502 N N . ASN A 1 320 ? 7.703 31.078 4.586 1 96.81 320 ASN A N 1
ATOM 2503 C CA . ASN A 1 320 ? 8.117 30.609 5.902 1 96.81 320 ASN A CA 1
ATOM 2504 C C . ASN A 1 320 ? 9.328 29.672 5.812 1 96.81 320 ASN A C 1
ATOM 2506 O O . ASN A 1 320 ? 10.133 29.609 6.742 1 96.81 320 ASN A O 1
ATOM 2510 N N . ILE A 1 321 ? 9.383 28.906 4.797 1 97.88 321 ILE A N 1
ATOM 2511 C CA . ILE A 1 321 ? 10.562 28.094 4.5 1 97.88 321 ILE A CA 1
ATOM 2512 C C . ILE A 1 321 ? 11.383 28.766 3.404 1 97.88 321 ILE A C 1
ATOM 2514 O O . ILE A 1 321 ? 10.852 29.141 2.357 1 97.88 321 ILE A O 1
ATOM 2518 N N . GLN A 1 322 ? 12.633 28.891 3.66 1 97.19 322 GLN A N 1
ATOM 2519 C CA . GLN A 1 322 ? 13.531 29.594 2.746 1 97.19 322 GLN A CA 1
ATOM 2520 C C . GLN A 1 322 ? 14.766 28.734 2.43 1 97.19 322 GLN A C 1
ATOM 2522 O O . GLN A 1 322 ? 15 27.719 3.074 1 97.19 322 GLN A O 1
ATOM 2527 N N . LYS A 1 323 ? 15.461 29.219 1.398 1 96.56 323 LYS A N 1
ATOM 2528 C CA . LYS A 1 323 ? 16.734 28.594 1.068 1 96.56 323 LYS A CA 1
ATOM 2529 C C . LYS A 1 323 ? 17.688 28.609 2.266 1 96.56 323 LYS A C 1
ATOM 2531 O O . LYS A 1 323 ? 17.828 29.625 2.932 1 96.56 323 LYS A O 1
ATOM 2536 N N . GLY A 1 324 ? 18.266 27.438 2.549 1 97.06 324 GLY A N 1
ATOM 2537 C CA . GLY A 1 324 ? 19.188 27.312 3.66 1 97.06 324 GLY A CA 1
ATOM 2538 C C . GLY A 1 324 ? 18.578 26.672 4.887 1 97.06 324 GLY A C 1
ATOM 2539 O O . GLY A 1 324 ? 19.281 26.203 5.773 1 97.06 324 GLY A O 1
ATOM 2540 N N . ASP A 1 325 ? 17.266 26.641 4.992 1 98.31 325 ASP A N 1
ATOM 2541 C CA . ASP A 1 325 ? 16.578 26.109 6.164 1 98.31 325 ASP A CA 1
ATOM 2542 C C . ASP A 1 325 ? 16.75 24.594 6.258 1 98.31 325 ASP A C 1
ATOM 2544 O O . ASP A 1 325 ? 16.703 23.891 5.242 1 98.31 325 ASP A O 1
ATOM 2548 N N . LEU A 1 326 ? 17.062 24.109 7.422 1 98.25 326 LEU A N 1
ATOM 2549 C CA . LEU A 1 326 ? 16.875 22.703 7.742 1 98.25 326 LEU A CA 1
ATOM 2550 C C . LEU A 1 326 ? 15.453 22.438 8.219 1 98.25 326 LEU A C 1
ATOM 2552 O O . LEU A 1 326 ? 15.062 22.891 9.297 1 98.25 326 LEU A O 1
ATOM 2556 N N . VAL A 1 327 ? 14.734 21.703 7.465 1 98.62 327 VAL A N 1
ATOM 2557 C CA . VAL A 1 327 ? 13.305 21.5 7.699 1 98.62 327 VAL A CA 1
ATOM 2558 C C . VAL A 1 327 ? 13.039 20.047 8.07 1 98.62 327 VAL A C 1
ATOM 2560 O O . VAL A 1 327 ? 13.43 19.125 7.336 1 98.62 327 VAL A O 1
ATOM 2563 N N . PHE A 1 328 ? 12.391 19.844 9.234 1 98.69 328 PHE A N 1
ATOM 2564 C CA . PHE A 1 328 ? 11.93 18.516 9.625 1 98.69 328 PHE A CA 1
ATOM 2565 C C . PHE A 1 328 ? 10.469 18.297 9.227 1 98.69 328 PHE A C 1
ATOM 2567 O O . PHE A 1 328 ? 9.648 19.203 9.367 1 98.69 328 PHE A O 1
ATOM 2574 N N . LEU A 1 329 ? 10.203 17.219 8.617 1 98.56 329 LEU A N 1
ATOM 2575 C CA . LEU A 1 329 ? 8.836 16.734 8.469 1 98.56 329 LEU A CA 1
ATOM 2576 C C . LEU A 1 329 ? 8.523 15.656 9.492 1 98.56 329 LEU A C 1
ATOM 2578 O O . LEU A 1 329 ? 9.359 14.797 9.773 1 98.56 329 LEU A O 1
ATOM 2582 N N . PHE A 1 330 ? 7.375 15.711 10.062 1 98 330 PHE A N 1
ATOM 2583 C CA . PHE A 1 330 ? 6.941 14.742 11.062 1 98 330 PHE A CA 1
ATOM 2584 C C . PHE A 1 330 ? 5.477 14.375 10.859 1 98 330 PHE A C 1
ATOM 2586 O O . PHE A 1 330 ? 4.629 15.258 10.688 1 98 330 PHE A O 1
ATOM 2593 N N . SER A 1 331 ? 5.223 13.078 10.836 1 97.12 331 SER A N 1
ATOM 2594 C CA . SER A 1 331 ? 3.852 12.586 10.75 1 97.12 331 SER A CA 1
ATOM 2595 C C . SER A 1 331 ? 3.668 11.312 11.578 1 97.12 331 SER A C 1
ATOM 2597 O O . SER A 1 331 ? 4.648 10.664 11.945 1 97.12 331 SER A O 1
ATOM 2599 N N . GLY A 1 332 ? 2.43 11.078 11.93 1 94.62 332 GLY A N 1
ATOM 2600 C CA . GLY A 1 332 ? 2.004 9.859 12.594 1 94.62 332 GLY A CA 1
ATOM 2601 C C . GLY A 1 332 ? 0.743 9.258 12 1 94.62 332 GLY A C 1
ATOM 2602 O O . GLY A 1 332 ? 0.053 9.914 11.211 1 94.62 332 GLY A O 1
ATOM 2603 N N . GLY A 1 333 ? 0.59 8.023 12.297 1 91.25 333 GLY A N 1
ATOM 2604 C CA . GLY A 1 333 ? -0.601 7.336 11.828 1 91.25 333 GLY A CA 1
ATOM 2605 C C . GLY A 1 333 ? -1.134 6.316 12.812 1 91.25 333 GLY A C 1
ATOM 2606 O O . GLY A 1 333 ? -0.366 5.711 13.57 1 91.25 333 GLY A O 1
ATOM 2607 N N . THR A 1 334 ? -2.49 6.184 12.805 1 83.56 334 THR A N 1
ATOM 2608 C CA . THR A 1 334 ? -3.135 5.199 13.664 1 83.56 334 THR A CA 1
ATOM 2609 C C . THR A 1 334 ? -2.678 3.787 13.312 1 83.56 334 THR A C 1
ATOM 2611 O O . THR A 1 334 ? -2.326 3.512 12.164 1 83.56 334 THR A O 1
ATOM 2614 N N . GLY A 1 335 ? -2.654 2.842 14.43 1 77 335 GLY A N 1
ATOM 2615 C CA . GLY A 1 335 ? -2.152 1.491 14.242 1 77 335 GLY A CA 1
ATOM 2616 C C . GLY A 1 335 ? -0.779 1.275 14.852 1 77 335 GLY A C 1
ATOM 2617 O O . GLY A 1 335 ? -0.506 0.216 15.414 1 77 335 GLY A O 1
ATOM 2618 N N . TYR A 1 336 ? 0.142 2.059 15.703 1 91.06 336 TYR A N 1
ATOM 2619 C CA . TYR A 1 336 ? 0.573 3.443 15.555 1 91.06 336 TYR A CA 1
ATOM 2620 C C . TYR A 1 336 ? 1.953 3.518 14.914 1 91.06 336 TYR A C 1
ATOM 2622 O O . TYR A 1 336 ? 2.838 2.721 15.234 1 91.06 336 TYR A O 1
ATOM 2630 N N . CYS A 1 337 ? 2.137 4.387 14.031 1 95.56 337 CYS A N 1
ATOM 2631 C CA . CYS A 1 337 ? 3.418 4.641 13.383 1 95.56 337 CYS A CA 1
ATOM 2632 C C . CYS A 1 337 ? 3.766 6.121 13.422 1 95.56 337 CYS A C 1
ATOM 2634 O O . CYS A 1 337 ? 2.881 6.969 13.555 1 95.56 337 CYS A O 1
ATOM 2636 N N . ALA A 1 338 ? 5.023 6.379 13.398 1 97.12 338 ALA A N 1
ATOM 2637 C CA . ALA A 1 338 ? 5.555 7.738 13.32 1 97.12 338 ALA A CA 1
ATOM 2638 C C . ALA A 1 338 ? 6.785 7.797 12.422 1 97.12 338 ALA A C 1
ATOM 2640 O O . ALA A 1 338 ? 7.617 6.887 12.43 1 97.12 338 ALA A O 1
ATOM 2641 N N . SER A 1 339 ? 6.824 8.828 11.617 1 98.12 339 SER A N 1
ATOM 2642 C CA . SER A 1 339 ? 7.973 9.016 10.742 1 98.12 339 SER A CA 1
ATOM 2643 C C . SER A 1 339 ? 8.445 10.469 10.758 1 98.12 339 SER A C 1
ATOM 2645 O O . SER A 1 339 ? 7.637 11.391 10.922 1 98.12 339 SER A O 1
ATOM 2647 N N . SER A 1 340 ? 9.703 10.656 10.633 1 98.31 340 SER A N 1
ATOM 2648 C CA . SER A 1 340 ? 10.312 11.969 10.453 1 98.31 340 SER A CA 1
ATOM 2649 C C . SER A 1 340 ? 11.391 11.938 9.383 1 98.31 340 SER A C 1
ATOM 2651 O O . SER A 1 340 ? 11.953 10.883 9.086 1 98.31 340 SER A O 1
ATOM 2653 N N . THR A 1 341 ? 11.562 13.016 8.75 1 98.25 341 THR A N 1
ATOM 2654 C CA . THR A 1 341 ? 12.641 13.203 7.781 1 98.25 341 THR A CA 1
ATOM 2655 C C . THR A 1 341 ? 13.18 14.625 7.84 1 98.25 341 THR A C 1
ATOM 2657 O O . THR A 1 341 ? 12.555 15.508 8.438 1 98.25 341 THR A O 1
ATOM 2660 N N . ALA A 1 342 ? 14.391 14.805 7.359 1 98.12 342 ALA A N 1
ATOM 2661 C CA . ALA A 1 342 ? 15.039 16.109 7.301 1 98.12 342 ALA A CA 1
ATOM 2662 C C . ALA A 1 342 ? 15.367 16.5 5.859 1 98.12 342 ALA A C 1
ATOM 2664 O O . ALA A 1 342 ? 15.906 15.688 5.102 1 98.12 342 ALA A O 1
ATOM 2665 N N . ILE A 1 343 ? 14.992 17.703 5.539 1 97.81 343 ILE A N 1
ATOM 2666 C CA . ILE A 1 343 ? 15.281 18.25 4.215 1 97.81 343 ILE A CA 1
ATOM 2667 C C . ILE A 1 343 ? 16.109 19.531 4.352 1 97.81 343 ILE A C 1
ATOM 2669 O O . ILE A 1 343 ? 15.75 20.422 5.109 1 97.81 343 ILE A O 1
ATOM 2673 N N . GLN A 1 344 ? 17.156 19.578 3.643 1 97.25 344 GLN A N 1
ATOM 2674 C CA . GLN A 1 344 ? 17.953 20.797 3.564 1 97.25 344 GLN A CA 1
ATOM 2675 C C . GLN A 1 344 ? 17.594 21.625 2.34 1 97.25 344 GLN A C 1
ATOM 2677 O O . GLN A 1 344 ? 17.812 21.203 1.204 1 97.25 344 GLN A O 1
ATOM 2682 N N . PHE A 1 345 ? 17.016 22.75 2.57 1 97 345 PHE A N 1
ATOM 2683 C CA . PHE A 1 345 ? 16.672 23.656 1.479 1 97 345 PHE A CA 1
ATOM 2684 C C . PHE A 1 345 ? 17.797 24.641 1.222 1 97 345 PHE A C 1
ATOM 2686 O O . PHE A 1 345 ? 18.453 25.109 2.16 1 97 345 PHE A O 1
ATOM 2693 N N . MET B 1 1 ? 26.953 -6.648 -13.133 1 66.44 1 MET B N 1
ATOM 2694 C CA . MET B 1 1 ? 26.516 -6.727 -11.742 1 66.44 1 MET B CA 1
ATOM 2695 C C . MET B 1 1 ? 25.062 -6.289 -11.609 1 66.44 1 MET B C 1
ATOM 2697 O O . MET B 1 1 ? 24.594 -5.445 -12.375 1 66.44 1 MET B O 1
ATOM 2701 N N . GLY B 1 2 ? 24.234 -6.988 -10.828 1 84.94 2 GLY B N 1
ATOM 2702 C CA . GLY B 1 2 ? 22.812 -6.723 -10.672 1 84.94 2 GLY B CA 1
ATOM 2703 C C . GLY B 1 2 ? 22.531 -5.391 -10.008 1 84.94 2 GLY B C 1
ATOM 2704 O O . GLY B 1 2 ? 23.422 -4.766 -9.445 1 84.94 2 GLY B O 1
ATOM 2705 N N . LEU B 1 3 ? 21.422 -4.816 -10.211 1 88.88 3 LEU B N 1
ATOM 2706 C CA . LEU B 1 3 ? 20.969 -3.547 -9.656 1 88.88 3 LEU B CA 1
ATOM 2707 C C . LEU B 1 3 ? 21.109 -3.533 -8.133 1 88.88 3 LEU B C 1
ATOM 2709 O O . LEU B 1 3 ? 21.344 -2.48 -7.539 1 88.88 3 LEU B O 1
ATOM 2713 N N . TYR B 1 4 ? 21.031 -4.742 -7.551 1 93.69 4 TYR B N 1
ATOM 2714 C CA . TYR B 1 4 ? 21.047 -4.855 -6.098 1 93.69 4 TYR B CA 1
ATOM 2715 C C . TYR B 1 4 ? 22.078 -5.887 -5.645 1 93.69 4 TYR B C 1
ATOM 2717 O O . TYR B 1 4 ? 21.719 -6.871 -4.988 1 93.69 4 TYR B O 1
ATOM 2725 N N . PRO B 1 5 ? 23.281 -5.629 -5.867 1 92.69 5 PRO B N 1
ATOM 2726 C CA . PRO B 1 5 ? 24.328 -6.621 -5.629 1 92.69 5 PRO B CA 1
ATOM 2727 C C . PRO B 1 5 ? 24.5 -6.957 -4.148 1 92.69 5 PRO B C 1
ATOM 2729 O O . PRO B 1 5 ? 25.031 -8.016 -3.811 1 92.69 5 PRO B O 1
ATOM 2732 N N . ASP B 1 6 ? 24.016 -6.082 -3.234 1 93.06 6 ASP B N 1
ATOM 2733 C CA . ASP B 1 6 ? 24.25 -6.289 -1.809 1 93.06 6 ASP B CA 1
ATOM 2734 C C . ASP B 1 6 ? 23.078 -7.027 -1.163 1 93.06 6 ASP B C 1
ATOM 2736 O O . ASP B 1 6 ? 23.078 -7.262 0.047 1 93.06 6 ASP B O 1
ATOM 2740 N N . VAL B 1 7 ? 22.125 -7.398 -1.976 1 96.94 7 VAL B N 1
ATOM 2741 C CA . VAL B 1 7 ? 20.891 -7.926 -1.395 1 96.94 7 VAL B CA 1
ATOM 2742 C C . VAL B 1 7 ? 20.641 -9.344 -1.908 1 96.94 7 VAL B C 1
ATOM 2744 O O . VAL B 1 7 ? 20.859 -9.625 -3.09 1 96.94 7 VAL B O 1
ATOM 2747 N N . GLY B 1 8 ? 20.25 -10.219 -1.078 1 97.69 8 GLY B N 1
ATOM 2748 C CA . GLY B 1 8 ? 19.812 -11.547 -1.451 1 97.69 8 GLY B CA 1
ATOM 2749 C C . GLY B 1 8 ? 18.656 -12.047 -0.609 1 97.69 8 GLY B C 1
ATOM 2750 O O . GLY B 1 8 ? 18.281 -11.422 0.384 1 97.69 8 GLY B O 1
ATOM 2751 N N . ILE B 1 9 ? 18.047 -13.117 -1.043 1 98.31 9 ILE B N 1
ATOM 2752 C CA . ILE B 1 9 ? 16.984 -13.773 -0.3 1 98.31 9 ILE B CA 1
ATOM 2753 C C . ILE B 1 9 ? 17.578 -14.766 0.698 1 98.31 9 ILE B C 1
ATOM 2755 O O . ILE B 1 9 ? 18.266 -15.711 0.307 1 98.31 9 ILE B O 1
ATOM 2759 N N . LEU B 1 10 ? 17.281 -14.547 1.933 1 98.44 10 LEU B N 1
ATOM 2760 C CA . LEU B 1 10 ? 17.828 -15.375 2.996 1 98.44 10 LEU B CA 1
ATOM 2761 C C . LEU B 1 10 ? 16.984 -16.609 3.225 1 98.44 10 LEU B C 1
ATOM 2763 O O . LEU B 1 10 ? 17.5 -17.703 3.447 1 98.44 10 LEU B O 1
ATOM 2767 N N . SER B 1 11 ? 15.688 -16.422 3.211 1 98.44 11 SER B N 1
ATOM 2768 C CA . SER B 1 11 ? 14.797 -17.531 3.521 1 98.44 11 SER B CA 1
ATOM 2769 C C . SER B 1 11 ? 13.375 -17.25 3.061 1 98.44 11 SER B C 1
ATOM 2771 O O . SER B 1 11 ? 13.039 -16.109 2.705 1 98.44 11 SER B O 1
ATOM 2773 N N . PHE B 1 12 ? 12.625 -18.344 3.027 1 98 12 PHE B N 1
ATOM 2774 C CA . PHE B 1 12 ? 11.203 -18.344 2.703 1 98 12 PHE B CA 1
ATOM 2775 C C . PHE B 1 12 ? 10.398 -19.016 3.803 1 98 12 PHE B C 1
ATOM 2777 O O . PHE B 1 12 ? 10.938 -19.844 4.559 1 98 12 PHE B O 1
ATOM 2784 N N . GLY B 1 13 ? 9.148 -18.625 3.848 1 98.69 13 GLY B N 1
ATOM 2785 C CA . GLY B 1 13 ? 8.148 -19.328 4.645 1 98.69 13 GLY B CA 1
ATOM 2786 C C . GLY B 1 13 ? 6.746 -19.188 4.094 1 98.69 13 GLY B C 1
ATOM 2787 O O . GLY B 1 13 ? 6.359 -18.109 3.619 1 98.69 13 GLY B O 1
ATOM 2788 N N . SER B 1 14 ? 6.066 -20.344 4.043 1 98.62 14 SER B N 1
ATOM 2789 C CA . SER B 1 14 ? 4.676 -20.281 3.592 1 98.62 14 SER B CA 1
ATOM 2790 C C . SER B 1 14 ? 3.756 -21.031 4.555 1 98.62 14 SER B C 1
ATOM 2792 O O . SER B 1 14 ? 4.219 -21.812 5.379 1 98.62 14 SER B O 1
ATOM 2794 N N . TYR B 1 15 ? 2.531 -20.672 4.512 1 98.69 15 TYR B N 1
ATOM 2795 C CA . TYR B 1 15 ? 1.474 -21.344 5.25 1 98.69 15 TYR B CA 1
ATOM 2796 C C . TYR B 1 15 ? 0.267 -21.609 4.355 1 98.69 15 TYR B C 1
ATOM 2798 O O . TYR B 1 15 ? -0.272 -20.688 3.746 1 98.69 15 TYR B O 1
ATOM 2806 N N . ILE B 1 16 ? -0.136 -22.797 4.309 1 97.94 16 ILE B N 1
ATOM 2807 C CA . ILE B 1 16 ? -1.33 -23.25 3.602 1 97.94 16 ILE B CA 1
ATOM 2808 C C . ILE B 1 16 ? -2.273 -23.938 4.578 1 97.94 16 ILE B C 1
ATOM 2810 O O . ILE B 1 16 ? -1.867 -24.859 5.297 1 97.94 16 ILE B O 1
ATOM 2814 N N . PRO B 1 17 ? -3.498 -23.547 4.539 1 98 17 PRO B N 1
ATOM 2815 C CA . PRO B 1 17 ? -4.453 -24.172 5.461 1 98 17 PRO B CA 1
ATOM 2816 C C . PRO B 1 17 ? -4.586 -25.672 5.246 1 98 17 PRO B C 1
ATOM 2818 O O . PRO B 1 17 ? -4.352 -26.172 4.141 1 98 17 PRO B O 1
ATOM 2821 N N . GLU B 1 18 ? -5.066 -26.328 6.258 1 96.88 18 GLU B N 1
ATOM 2822 C CA . GLU B 1 18 ? -5.145 -27.781 6.25 1 96.88 18 GLU B CA 1
ATOM 2823 C C . GLU B 1 18 ? -6.309 -28.266 5.395 1 96.88 18 GLU B C 1
ATOM 2825 O O . GLU B 1 18 ? -6.18 -29.25 4.656 1 96.88 18 GLU B O 1
ATOM 2830 N N . LYS B 1 19 ? -7.441 -27.625 5.438 1 97.19 19 LYS B N 1
ATOM 2831 C CA . LYS B 1 19 ? -8.641 -28.078 4.742 1 97.19 19 LYS B CA 1
ATOM 2832 C C . LYS B 1 19 ? -8.508 -27.891 3.234 1 97.19 19 LYS B C 1
ATOM 2834 O O . LYS B 1 19 ? -8.164 -26.797 2.766 1 97.19 19 LYS B O 1
ATOM 2839 N N . THR B 1 20 ? -8.773 -28.938 2.516 1 97.31 20 THR B N 1
ATOM 2840 C CA . THR B 1 20 ? -8.781 -28.891 1.057 1 97.31 20 THR B CA 1
ATOM 2841 C C . THR B 1 20 ? -10.188 -29.141 0.517 1 97.31 20 THR B C 1
ATOM 2843 O O . THR B 1 20 ? -10.922 -29.969 1.043 1 97.31 20 THR B O 1
ATOM 2846 N N . VAL B 1 21 ? -10.508 -28.422 -0.487 1 97.19 21 VAL B N 1
ATOM 2847 C CA . VAL B 1 21 ? -11.789 -28.609 -1.17 1 97.19 21 VAL B CA 1
ATOM 2848 C C . VAL B 1 21 ? -11.547 -28.875 -2.654 1 97.19 21 VAL B C 1
ATOM 2850 O O . VAL B 1 21 ? -10.891 -28.094 -3.336 1 97.19 21 VAL B O 1
ATOM 2853 N N . SER B 1 22 ? -12.07 -29.938 -3.115 1 97 22 SER B N 1
ATOM 2854 C CA . SER B 1 22 ? -11.922 -30.297 -4.523 1 97 22 SER B CA 1
ATOM 2855 C C . SER B 1 22 ? -12.953 -29.562 -5.387 1 97 22 SER B C 1
ATOM 2857 O O . SER B 1 22 ? -14.102 -29.391 -4.973 1 97 22 SER B O 1
ATOM 2859 N N . VAL B 1 23 ? -12.508 -29.234 -6.574 1 96.12 23 VAL B N 1
ATOM 2860 C CA . VAL B 1 23 ? -13.406 -28.594 -7.523 1 96.12 23 VAL B CA 1
ATOM 2861 C C . VAL B 1 23 ? -14.555 -29.531 -7.871 1 96.12 23 VAL B C 1
ATOM 2863 O O . VAL B 1 23 ? -15.703 -29.094 -8.023 1 96.12 23 VAL B O 1
ATOM 2866 N N . HIS B 1 24 ? -14.305 -30.75 -7.941 1 95.56 24 HIS B N 1
ATOM 2867 C CA . HIS B 1 24 ? -15.297 -31.75 -8.32 1 95.56 24 HIS B CA 1
ATOM 2868 C C . HIS B 1 24 ? -16.375 -31.891 -7.242 1 95.56 24 HIS B C 1
ATOM 2870 O O . HIS B 1 24 ? -17.531 -32.219 -7.547 1 95.56 24 HIS B O 1
ATOM 2876 N N . GLU B 1 25 ? -15.984 -31.609 -6.055 1 95.44 25 GLU B N 1
ATOM 2877 C CA . GLU B 1 25 ? -16.938 -31.703 -4.949 1 95.44 25 GLU B CA 1
ATOM 2878 C C . GLU B 1 25 ? -17.938 -30.562 -4.988 1 95.44 25 GLU B C 1
ATOM 2880 O O . GLU B 1 25 ? -19.062 -30.703 -4.504 1 95.44 25 GLU B O 1
ATOM 2885 N N . VAL B 1 26 ? -17.562 -29.516 -5.641 1 96 26 VAL B N 1
ATOM 2886 C CA . VAL B 1 26 ? -18.391 -28.328 -5.516 1 96 26 VAL B CA 1
ATOM 2887 C C . VAL B 1 26 ? -18.938 -27.922 -6.887 1 96 26 VAL B C 1
ATOM 2889 O O . VAL B 1 26 ? -19.75 -27 -7 1 96 26 VAL B O 1
ATOM 2892 N N . LYS B 1 27 ? -18.516 -28.484 -7.926 1 96.12 27 LYS B N 1
ATOM 2893 C CA . LYS B 1 27 ? -18.781 -28.031 -9.289 1 96.12 27 LYS B CA 1
ATOM 2894 C C . LYS B 1 27 ? -20.281 -27.891 -9.539 1 96.12 27 LYS B C 1
ATOM 2896 O O . LYS B 1 27 ? -20.719 -26.922 -10.148 1 96.12 27 LYS B O 1
ATOM 2901 N N . ASP B 1 28 ? -21.125 -28.844 -9.031 1 96 28 ASP B N 1
ATOM 2902 C CA . ASP B 1 28 ? -22.578 -28.781 -9.258 1 96 28 ASP B CA 1
ATOM 2903 C C . ASP B 1 28 ? -23.203 -27.625 -8.484 1 96 28 ASP B C 1
ATOM 2905 O O . ASP B 1 28 ? -24.062 -26.922 -9.008 1 96 28 ASP B O 1
ATOM 2909 N N . ARG B 1 29 ? -22.734 -27.5 -7.363 1 94.5 29 ARG B N 1
ATOM 2910 C CA . ARG B 1 29 ? -23.266 -26.453 -6.496 1 94.5 29 ARG B CA 1
ATOM 2911 C C . ARG B 1 29 ? -23.062 -25.078 -7.113 1 94.5 29 ARG B C 1
ATOM 2913 O O . ARG B 1 29 ? -23.938 -24.203 -6.992 1 94.5 29 ARG B O 1
ATOM 2920 N N . TYR B 1 30 ? -21.969 -24.906 -7.809 1 92.88 30 TYR B N 1
ATOM 2921 C CA . TYR B 1 30 ? -21.609 -23.578 -8.266 1 92.88 30 TYR B CA 1
ATOM 2922 C C . TYR B 1 30 ? -21.703 -23.469 -9.781 1 92.88 30 TYR B C 1
ATOM 2924 O O . TYR B 1 30 ? -21.328 -22.453 -10.367 1 92.88 30 TYR B O 1
ATOM 2932 N N . GLY B 1 31 ? -22.125 -24.484 -10.367 1 93.94 31 GLY B N 1
ATOM 2933 C CA . GLY B 1 31 ? -22.312 -24.453 -11.805 1 93.94 31 GLY B CA 1
ATOM 2934 C C . GLY B 1 31 ? -21.016 -24.391 -12.586 1 93.94 31 GLY B C 1
ATOM 2935 O O . GLY B 1 31 ? -20.922 -23.688 -13.594 1 93.94 31 GLY B O 1
ATOM 2936 N N . ILE B 1 32 ? -20.016 -25.016 -12.102 1 94.38 32 ILE B N 1
ATOM 2937 C CA . ILE B 1 32 ? -18.719 -25.047 -12.766 1 94.38 32 ILE B CA 1
ATOM 2938 C C . ILE B 1 32 ? -18.734 -26.078 -13.891 1 94.38 32 ILE B C 1
ATOM 2940 O O . ILE B 1 32 ? -19 -27.266 -13.648 1 94.38 32 ILE B O 1
ATOM 2944 N N . SER B 1 33 ? -18.422 -25.641 -15.07 1 94 33 SER B N 1
ATOM 2945 C CA . SER B 1 33 ? -18.453 -26.547 -16.219 1 94 33 SER B CA 1
ATOM 2946 C C . SER B 1 33 ? -17.203 -27.406 -16.297 1 94 33 SER B C 1
ATOM 2948 O O . SER B 1 33 ? -16.141 -27 -15.82 1 94 33 SER B O 1
ATOM 2950 N N . ASP B 1 34 ? -17.344 -28.562 -16.906 1 93.94 34 ASP B N 1
ATOM 2951 C CA . ASP B 1 34 ? -16.188 -29.422 -17.156 1 93.94 34 ASP B CA 1
ATOM 2952 C C . ASP B 1 34 ? -15.164 -28.734 -18.047 1 93.94 34 ASP B C 1
ATOM 2954 O O . ASP B 1 34 ? -13.953 -28.922 -17.875 1 93.94 34 ASP B O 1
ATOM 2958 N N . GLU B 1 35 ? -15.633 -27.953 -18.906 1 93.06 35 GLU B N 1
ATOM 2959 C CA . GLU B 1 35 ? -14.75 -27.219 -19.812 1 93.06 35 GLU B CA 1
ATOM 2960 C C . GLU B 1 35 ? -13.852 -26.266 -19.047 1 93.06 35 GLU B C 1
ATOM 2962 O O . GLU B 1 35 ? -12.656 -26.141 -19.344 1 93.06 35 GLU B O 1
ATOM 2967 N N . LEU B 1 36 ? -14.469 -25.625 -18.094 1 91.5 36 LEU B N 1
ATOM 2968 C CA . LEU B 1 36 ? -13.688 -24.688 -17.297 1 91.5 36 LEU B CA 1
ATOM 2969 C C . LEU B 1 36 ? -12.617 -25.422 -16.484 1 91.5 36 LEU B C 1
ATOM 2971 O O . LEU B 1 36 ? -11.477 -24.969 -16.406 1 91.5 36 LEU B O 1
ATOM 2975 N N . ILE B 1 37 ? -12.992 -26.516 -15.914 1 92.81 37 ILE B N 1
ATOM 2976 C CA . ILE B 1 37 ? -12.07 -27.312 -15.117 1 92.81 37 ILE B CA 1
ATOM 2977 C C . ILE B 1 37 ? -10.898 -27.766 -15.977 1 92.81 37 ILE B C 1
ATOM 2979 O O . ILE B 1 37 ? -9.742 -27.719 -15.547 1 92.81 37 ILE B O 1
ATOM 2983 N N . GLU B 1 38 ? -11.156 -28.125 -17.219 1 91.44 38 GLU B N 1
ATOM 2984 C CA . GLU B 1 38 ? -10.117 -28.578 -18.141 1 91.44 38 GLU B CA 1
ATOM 2985 C C . GLU B 1 38 ? -9.211 -27.422 -18.562 1 91.44 38 GLU B C 1
ATOM 2987 O O . GLU B 1 38 ? -8.016 -27.625 -18.766 1 91.44 38 GLU B O 1
ATOM 2992 N N . ARG B 1 39 ? -9.781 -26.344 -18.625 1 89.38 39 ARG B N 1
ATOM 2993 C CA . ARG B 1 39 ? -9.047 -25.156 -19.078 1 89.38 39 ARG B CA 1
ATOM 2994 C C . ARG B 1 39 ? -8.102 -24.656 -17.984 1 89.38 39 ARG B C 1
ATOM 2996 O O . ARG B 1 39 ? -6.949 -24.312 -18.266 1 89.38 39 ARG B O 1
ATOM 3003 N N . VAL B 1 40 ? -8.578 -24.609 -16.734 1 91.12 40 VAL B N 1
ATOM 3004 C CA . VAL B 1 40 ? -7.805 -23.969 -15.68 1 91.12 40 VAL B CA 1
ATOM 3005 C C . VAL B 1 40 ? -6.871 -25 -15.039 1 91.12 40 VAL B C 1
ATOM 3007 O O . VAL B 1 40 ? -5.797 -24.641 -14.547 1 91.12 40 VAL B O 1
ATOM 3010 N N . GLN B 1 41 ? -7.285 -26.266 -15.008 1 93.25 41 GLN B N 1
ATOM 3011 C CA . GLN B 1 41 ? -6.531 -27.406 -14.5 1 93.25 41 GLN B CA 1
ATOM 3012 C C . GLN B 1 41 ? -6.188 -27.234 -13.023 1 93.25 41 GLN B C 1
ATOM 3014 O O . GLN B 1 41 ? -5.074 -27.547 -12.602 1 93.25 41 GLN B O 1
ATOM 3019 N N . ILE B 1 42 ? -7.055 -26.547 -12.266 1 94.62 42 ILE B N 1
ATOM 3020 C CA . ILE B 1 42 ? -7.012 -26.484 -10.805 1 94.62 42 ILE B CA 1
ATOM 3021 C C . ILE B 1 42 ? -7.949 -27.531 -10.219 1 94.62 42 ILE B C 1
ATOM 3023 O O . ILE B 1 42 ? -9.156 -27.516 -10.477 1 94.62 42 ILE B O 1
ATOM 3027 N N . GLU B 1 43 ? -7.426 -28.391 -9.43 1 95.25 43 GLU B N 1
ATOM 3028 C CA . GLU B 1 43 ? -8.195 -29.531 -8.945 1 95.25 43 GLU B CA 1
ATOM 3029 C C . GLU B 1 43 ? -8.758 -29.266 -7.555 1 95.25 43 GLU B C 1
ATOM 3031 O O . GLU B 1 43 ? -9.812 -29.797 -7.199 1 95.25 43 GLU B O 1
ATOM 3036 N N . CYS B 1 44 ? -8.023 -28.594 -6.789 1 96.56 44 CYS B N 1
ATOM 3037 C CA . CYS B 1 44 ? -8.484 -28.281 -5.438 1 96.56 44 CYS B CA 1
ATOM 3038 C C . CYS B 1 44 ? -7.848 -27 -4.922 1 96.56 44 CYS B C 1
ATOM 3040 O O . CYS B 1 44 ? -6.895 -26.5 -5.516 1 96.56 44 CYS B O 1
ATOM 3042 N N . VAL B 1 45 ? -8.43 -26.469 -3.883 1 97.44 45 VAL B N 1
ATOM 3043 C CA . VAL B 1 45 ? -7.891 -25.312 -3.195 1 97.44 45 VAL B CA 1
ATOM 3044 C C . VAL B 1 45 ? -7.867 -25.562 -1.689 1 97.44 45 VAL B C 1
ATOM 3046 O O . VAL B 1 45 ? -8.57 -26.438 -1.189 1 97.44 45 VAL B O 1
ATOM 3049 N N . HIS B 1 46 ? -6.961 -24.891 -1.033 1 98.06 46 HIS B N 1
ATOM 3050 C CA . HIS B 1 46 ? -6.949 -24.891 0.425 1 98.06 46 HIS B CA 1
ATOM 3051 C C . HIS B 1 46 ? -7.777 -23.75 0.993 1 98.06 46 HIS B C 1
ATOM 3053 O O . HIS B 1 46 ? -7.754 -22.641 0.463 1 98.06 46 HIS B O 1
ATOM 3059 N N . VAL B 1 47 ? -8.516 -24.078 2.064 1 97.31 47 VAL B N 1
ATOM 3060 C CA . VAL B 1 47 ? -9.445 -23.109 2.623 1 97.31 47 VAL B CA 1
ATOM 3061 C C . VAL B 1 47 ? -9.164 -22.922 4.109 1 97.31 47 VAL B C 1
ATOM 3063 O O . VAL B 1 47 ? -9.086 -23.891 4.863 1 97.31 47 VAL B O 1
ATOM 3066 N N . ALA B 1 48 ? -9 -21.688 4.516 1 97.25 48 ALA B N 1
ATOM 3067 C CA . ALA B 1 48 ? -8.742 -21.359 5.914 1 97.25 48 ALA B CA 1
ATOM 3068 C C . ALA B 1 48 ? -9.906 -21.781 6.805 1 97.25 48 ALA B C 1
ATOM 3070 O O . ALA B 1 48 ? -11.062 -21.688 6.402 1 97.25 48 ALA B O 1
ATOM 3071 N N . ALA B 1 49 ? -9.578 -22.172 8.016 1 96.12 49 ALA B N 1
ATOM 3072 C CA . ALA B 1 49 ? -10.609 -22.422 9.016 1 96.12 49 ALA B CA 1
ATOM 3073 C C . ALA B 1 49 ? -11.312 -21.125 9.414 1 96.12 49 ALA B C 1
ATOM 3075 O O . ALA B 1 49 ? -10.836 -20.031 9.102 1 96.12 49 ALA B O 1
ATOM 3076 N N . ASP B 1 50 ? -12.367 -21.234 10.133 1 92.19 50 ASP B N 1
ATOM 3077 C CA . ASP B 1 50 ? -13.164 -20.062 10.516 1 92.19 50 ASP B CA 1
ATOM 3078 C C . ASP B 1 50 ? -12.352 -19.109 11.383 1 92.19 50 ASP B C 1
ATOM 3080 O O . ASP B 1 50 ? -12.539 -17.891 11.305 1 92.19 50 ASP B O 1
ATOM 3084 N N . HIS B 1 51 ? -11.445 -19.656 12.078 1 91.69 51 HIS B N 1
ATOM 3085 C CA . HIS B 1 51 ? -10.695 -18.828 13.031 1 91.69 51 HIS B CA 1
ATOM 3086 C C . HIS B 1 51 ? -9.391 -18.328 12.414 1 91.69 51 HIS B C 1
ATOM 3088 O O . HIS B 1 51 ? -8.664 -17.562 13.039 1 91.69 51 HIS B O 1
ATOM 3094 N N . GLU B 1 52 ? -9.102 -18.812 11.266 1 95 52 GLU B N 1
ATOM 3095 C CA . GLU B 1 52 ? -7.867 -18.422 10.594 1 95 52 GLU B CA 1
ATOM 3096 C C . GLU B 1 52 ? -8.109 -17.297 9.594 1 95 52 GLU B C 1
ATOM 3098 O O . GLU B 1 52 ? -8.891 -17.453 8.656 1 95 52 GLU B O 1
ATOM 3103 N N . PHE B 1 53 ? -7.449 -16.188 9.883 1 95.88 53 PHE B N 1
ATOM 3104 C CA . PHE B 1 53 ? -7.547 -15.047 8.984 1 95.88 53 PHE B CA 1
ATOM 3105 C C . PHE B 1 53 ? -6.203 -14.758 8.328 1 95.88 53 PHE B C 1
ATOM 3107 O O . PHE B 1 53 ? -5.203 -15.414 8.625 1 95.88 53 PHE B O 1
ATOM 3114 N N . ALA B 1 54 ? -6.242 -13.867 7.371 1 97.19 54 ALA B N 1
ATOM 3115 C CA . ALA B 1 54 ? -5.055 -13.586 6.57 1 97.19 54 ALA B CA 1
ATOM 3116 C C . ALA B 1 54 ? -3.867 -13.227 7.457 1 97.19 54 ALA B C 1
ATOM 3118 O O . ALA B 1 54 ? -2.76 -13.734 7.258 1 97.19 54 ALA B O 1
ATOM 3119 N N . THR B 1 55 ? -4.086 -12.344 8.461 1 97.25 55 THR B N 1
ATOM 3120 C CA . THR B 1 55 ? -2.973 -11.914 9.305 1 97.25 55 THR B CA 1
ATOM 3121 C C . THR B 1 55 ? -2.455 -13.078 10.141 1 97.25 55 THR B C 1
ATOM 3123 O O . THR B 1 55 ? -1.255 -13.172 10.406 1 97.25 55 THR B O 1
ATOM 3126 N N . ASP B 1 56 ? -3.338 -13.984 10.539 1 97.88 56 ASP B N 1
ATOM 3127 C CA . ASP B 1 56 ? -2.9 -15.172 11.273 1 97.88 56 ASP B CA 1
ATOM 3128 C C . ASP B 1 56 ? -1.977 -16.031 10.414 1 97.88 56 ASP B C 1
ATOM 3130 O O . ASP B 1 56 ? -0.945 -16.516 10.891 1 97.88 56 ASP B O 1
ATOM 3134 N N . MET B 1 57 ? -2.355 -16.219 9.219 1 98.56 57 MET B N 1
ATOM 3135 C CA . MET B 1 57 ? -1.561 -17.016 8.305 1 98.56 57 MET B CA 1
ATOM 3136 C C . MET B 1 57 ? -0.252 -16.328 7.953 1 98.56 57 MET B C 1
ATOM 3138 O O . MET B 1 57 ? 0.789 -16.969 7.828 1 98.56 57 MET B O 1
ATOM 3142 N N . ALA B 1 58 ? -0.355 -15.008 7.797 1 98.75 58 ALA B N 1
ATOM 3143 C CA . ALA B 1 58 ? 0.84 -14.211 7.539 1 98.75 58 ALA B CA 1
ATOM 3144 C C . ALA B 1 58 ? 1.866 -14.383 8.656 1 98.75 58 ALA B C 1
ATOM 3146 O O . ALA B 1 58 ? 3.057 -14.555 8.391 1 98.75 58 ALA B O 1
ATOM 3147 N N . ILE B 1 59 ? 1.419 -14.328 9.898 1 98.81 59 ILE B N 1
ATOM 3148 C CA . ILE B 1 59 ? 2.285 -14.461 11.062 1 98.81 59 ILE B CA 1
ATOM 3149 C C . ILE B 1 59 ? 2.951 -15.836 11.062 1 98.81 59 ILE B C 1
ATOM 3151 O O . ILE B 1 59 ? 4.156 -15.945 11.305 1 98.81 59 ILE B O 1
ATOM 3155 N N . LYS B 1 60 ? 2.207 -16.844 10.758 1 98.88 60 LYS B N 1
ATOM 3156 C CA . LYS B 1 60 ? 2.75 -18.188 10.711 1 98.88 60 LYS B CA 1
ATOM 3157 C C . LYS B 1 60 ? 3.811 -18.328 9.617 1 98.88 60 LYS B C 1
ATOM 3159 O O . LYS B 1 60 ? 4.871 -18.906 9.844 1 98.88 60 LYS B O 1
ATOM 3164 N N . ALA B 1 61 ? 3.52 -17.812 8.445 1 98.94 61 ALA B N 1
ATOM 3165 C CA . ALA B 1 61 ? 4.484 -17.844 7.348 1 98.94 61 ALA B CA 1
ATOM 3166 C C . ALA B 1 61 ? 5.762 -17.094 7.711 1 98.94 61 ALA B C 1
ATOM 3168 O O . ALA B 1 61 ? 6.867 -17.578 7.441 1 98.94 61 ALA B O 1
ATOM 3169 N N . ALA B 1 62 ? 5.598 -15.93 8.305 1 98.94 62 ALA B N 1
ATOM 3170 C CA . ALA B 1 62 ? 6.738 -15.109 8.711 1 98.94 62 ALA B CA 1
ATOM 3171 C C . ALA B 1 62 ? 7.602 -15.828 9.734 1 98.94 62 ALA B C 1
ATOM 3173 O O . ALA B 1 62 ? 8.828 -15.828 9.641 1 98.94 62 ALA B O 1
ATOM 3174 N N . LYS B 1 63 ? 6.969 -16.406 10.711 1 98.88 63 LYS B N 1
ATOM 3175 C CA . LYS B 1 63 ? 7.703 -17.141 11.742 1 98.88 63 LYS B CA 1
ATOM 3176 C C . LYS B 1 63 ? 8.516 -18.281 11.133 1 98.88 63 LYS B C 1
ATOM 3178 O O . LYS B 1 63 ? 9.656 -18.531 11.531 1 98.88 63 LYS B O 1
ATOM 3183 N N . LYS B 1 64 ? 7.906 -18.969 10.203 1 98.88 64 LYS B N 1
ATOM 3184 C CA . LYS B 1 64 ? 8.617 -20.047 9.516 1 98.88 64 LYS B CA 1
ATOM 3185 C C . LYS B 1 64 ? 9.844 -19.5 8.789 1 98.88 64 LYS B C 1
ATOM 3187 O O . LYS B 1 64 ? 10.922 -20.109 8.844 1 98.88 64 LYS B O 1
ATOM 3192 N N . ALA B 1 65 ? 9.695 -18.422 8.062 1 98.88 65 ALA B N 1
ATOM 3193 C CA . ALA B 1 65 ? 10.82 -17.812 7.367 1 98.88 65 ALA B CA 1
ATOM 3194 C C . ALA B 1 65 ? 11.922 -17.406 8.344 1 98.88 65 ALA B C 1
ATOM 3196 O O . ALA B 1 65 ? 13.109 -17.625 8.078 1 98.88 65 ALA B O 1
ATOM 3197 N N . MET B 1 66 ? 11.523 -16.812 9.453 1 98.88 66 MET B N 1
ATOM 3198 C CA . MET B 1 66 ? 12.469 -16.359 10.469 1 98.88 66 MET B CA 1
ATOM 3199 C C . MET B 1 66 ? 13.227 -17.547 11.07 1 98.88 66 MET B C 1
ATOM 3201 O O . MET B 1 66 ? 14.438 -17.469 11.289 1 98.88 66 MET B O 1
ATOM 3205 N N . GLU B 1 67 ? 12.492 -18.578 11.32 1 98.81 67 GLU B N 1
ATOM 3206 C CA . GLU B 1 67 ? 13.117 -19.781 11.859 1 98.81 67 GLU B CA 1
ATOM 3207 C C . GLU B 1 67 ? 14.133 -20.359 10.875 1 98.81 67 GLU B C 1
ATOM 3209 O O . GLU B 1 67 ? 15.273 -20.656 11.258 1 98.81 67 GLU B O 1
ATOM 3214 N N . LYS B 1 68 ? 13.758 -20.531 9.633 1 98.44 68 LYS B N 1
ATOM 3215 C CA . LYS B 1 68 ? 14.625 -21.078 8.602 1 98.44 68 LYS B CA 1
ATOM 3216 C C . LYS B 1 68 ? 15.867 -20.219 8.406 1 98.44 68 LYS B C 1
ATOM 3218 O O . LYS B 1 68 ? 16.969 -20.734 8.188 1 98.44 68 LYS B O 1
ATOM 3223 N N . GLY B 1 69 ? 15.656 -18.922 8.445 1 98.5 69 GLY B N 1
ATOM 3224 C CA . GLY B 1 69 ? 16.75 -17.984 8.234 1 98.5 69 GLY B CA 1
ATOM 3225 C C . GLY B 1 69 ? 17.547 -17.688 9.492 1 98.5 69 GLY B C 1
ATOM 3226 O O . GLY B 1 69 ? 18.562 -17 9.445 1 98.5 69 GLY B O 1
ATOM 3227 N N . LYS B 1 70 ? 17.016 -18.172 10.641 1 98.69 70 LYS B N 1
ATOM 3228 C CA . LYS B 1 70 ? 17.609 -17.891 11.945 1 98.69 70 LYS B CA 1
ATOM 3229 C C . LYS B 1 70 ? 17.688 -16.391 12.203 1 98.69 70 LYS B C 1
ATOM 3231 O O . LYS B 1 70 ? 18.734 -15.883 12.586 1 98.69 70 LYS B O 1
ATOM 3236 N N . VAL B 1 71 ? 16.688 -15.703 11.969 1 98.81 71 VAL B N 1
ATOM 3237 C CA . VAL B 1 71 ? 16.578 -14.258 12.156 1 98.81 71 VAL B CA 1
ATOM 3238 C C . VAL B 1 71 ? 15.766 -13.953 13.406 1 98.81 71 VAL B C 1
ATOM 3240 O O . VAL B 1 71 ? 14.633 -14.422 13.547 1 98.81 71 VAL B O 1
ATOM 3243 N N . LYS B 1 72 ? 16.328 -13.156 14.367 1 98.69 72 LYS B N 1
ATOM 3244 C CA . LYS B 1 72 ? 15.602 -12.688 15.539 1 98.69 72 LYS B CA 1
ATOM 3245 C C . LYS B 1 72 ? 14.664 -11.531 15.188 1 98.69 72 LYS B C 1
ATOM 3247 O O . LYS B 1 72 ? 14.953 -10.75 14.281 1 98.69 72 LYS B O 1
ATOM 3252 N N . PRO B 1 73 ? 13.547 -11.484 15.898 1 98.69 73 PRO B N 1
ATOM 3253 C CA . PRO B 1 73 ? 12.57 -10.445 15.586 1 98.69 73 PRO B CA 1
ATOM 3254 C C . PRO B 1 73 ? 13.18 -9.039 15.578 1 98.69 73 PRO B C 1
ATOM 3256 O O . PRO B 1 73 ? 12.828 -8.219 14.727 1 98.69 73 PRO B O 1
ATOM 3259 N N . GLU B 1 74 ? 14.125 -8.773 16.469 1 98.31 74 GLU B N 1
ATOM 3260 C CA . GLU B 1 74 ? 14.695 -7.441 16.625 1 98.31 74 GLU B CA 1
ATOM 3261 C C . GLU B 1 74 ? 15.609 -7.086 15.461 1 98.31 74 GLU B C 1
ATOM 3263 O O . GLU B 1 74 ? 15.977 -5.922 15.289 1 98.31 74 GLU B O 1
ATOM 3268 N N . GLN B 1 75 ? 15.922 -8.047 14.625 1 98.62 75 GLN B N 1
ATOM 3269 C CA . GLN B 1 75 ? 16.812 -7.82 13.484 1 98.62 75 GLN B CA 1
ATOM 3270 C C . GLN B 1 75 ? 16.031 -7.332 12.273 1 98.62 75 GLN B C 1
ATOM 3272 O O . GLN B 1 75 ? 16.609 -6.859 11.297 1 98.62 75 GLN B O 1
ATOM 3277 N N . ILE B 1 76 ? 14.742 -7.48 12.328 1 98.81 76 ILE B N 1
ATOM 3278 C CA . ILE B 1 76 ? 13.922 -7.023 11.211 1 98.81 76 ILE B CA 1
ATOM 3279 C C . ILE B 1 76 ? 13.805 -5.5 11.25 1 98.81 76 ILE B C 1
ATOM 3281 O O . ILE B 1 76 ? 13.352 -4.93 12.242 1 98.81 76 ILE B O 1
ATOM 3285 N N . ASP B 1 77 ? 14.125 -4.855 10.156 1 98.69 77 ASP B N 1
ATOM 3286 C CA . ASP B 1 77 ? 14.141 -3.398 10.102 1 98.69 77 ASP B CA 1
ATOM 3287 C C . ASP B 1 77 ? 12.883 -2.85 9.445 1 98.69 77 ASP B C 1
ATOM 3289 O O . ASP B 1 77 ? 12.484 -1.712 9.703 1 98.69 77 ASP B O 1
ATOM 3293 N N . LEU B 1 78 ? 12.312 -3.625 8.578 1 98.75 78 LEU B N 1
ATOM 3294 C CA . LEU B 1 78 ? 11.141 -3.203 7.824 1 98.75 78 LEU B CA 1
ATOM 3295 C C . LEU B 1 78 ? 10.258 -4.398 7.473 1 98.75 78 LEU B C 1
ATOM 3297 O O . LEU B 1 78 ? 10.758 -5.441 7.047 1 98.75 78 LEU B O 1
ATOM 3301 N N . ILE B 1 79 ? 9.008 -4.273 7.707 1 98.88 79 ILE B N 1
ATOM 3302 C CA . ILE B 1 79 ? 8.008 -5.25 7.289 1 98.88 79 ILE B CA 1
ATOM 3303 C C . ILE B 1 79 ? 7.133 -4.652 6.191 1 98.88 79 ILE B C 1
ATOM 3305 O O . ILE B 1 79 ? 6.586 -3.557 6.352 1 98.88 79 ILE B O 1
ATOM 3309 N N . ILE B 1 80 ? 7.035 -5.32 5.066 1 98.88 80 ILE B N 1
ATOM 3310 C CA . ILE B 1 80 ? 6.121 -4.969 3.984 1 98.88 80 ILE B CA 1
ATOM 3311 C C . ILE B 1 80 ? 5.047 -6.051 3.848 1 98.88 80 ILE B C 1
ATOM 3313 O O . ILE B 1 80 ? 5.352 -7.195 3.514 1 98.88 80 ILE B O 1
ATOM 3317 N N . TYR B 1 81 ? 3.865 -5.684 4.125 1 98.69 81 TYR B N 1
ATOM 3318 C CA . TYR B 1 81 ? 2.729 -6.594 4.074 1 98.69 81 TYR B CA 1
ATOM 3319 C C . TYR B 1 81 ? 1.843 -6.293 2.871 1 98.69 81 TYR B C 1
ATOM 3321 O O . TYR B 1 81 ? 1.583 -5.129 2.559 1 98.69 81 TYR B O 1
ATOM 3329 N N . SER B 1 82 ? 1.396 -7.387 2.152 1 98.06 82 SER B N 1
ATOM 3330 C CA . SER B 1 82 ? 0.539 -7.199 0.985 1 98.06 82 SER B CA 1
ATOM 3331 C C . SER B 1 82 ? -0.596 -8.219 0.962 1 98.06 82 SER B C 1
ATOM 3333 O O . SER B 1 82 ? -0.391 -9.391 1.283 1 98.06 82 SER B O 1
ATOM 3335 N N . TYR B 1 83 ? -1.74 -7.77 0.583 1 95.12 83 TYR B N 1
ATOM 3336 C CA . TYR B 1 83 ? -2.91 -8.578 0.263 1 95.12 83 TYR B CA 1
ATOM 3337 C C . TYR B 1 83 ? -3.818 -7.859 -0.727 1 95.12 83 TYR B C 1
ATOM 3339 O O . TYR B 1 83 ? -3.629 -6.672 -1.001 1 95.12 83 TYR B O 1
ATOM 3347 N N . ILE B 1 84 ? -4.762 -8.578 -1.303 1 89.81 84 ILE B N 1
ATOM 3348 C CA . ILE B 1 84 ? -5.68 -8 -2.279 1 89.81 84 ILE B CA 1
ATOM 3349 C C . ILE B 1 84 ? -7.105 -8.039 -1.729 1 89.81 84 ILE B C 1
ATOM 3351 O O . ILE B 1 84 ? -7.852 -7.066 -1.861 1 89.81 84 ILE B O 1
ATOM 3355 N N . SER B 1 85 ? -7.457 -9.125 -1.113 1 85.19 85 SER B N 1
ATOM 3356 C CA . SER B 1 85 ? -8.836 -9.375 -0.707 1 85.19 85 SER B CA 1
ATOM 3357 C C . SER B 1 85 ? -9.25 -8.461 0.442 1 85.19 85 SER B C 1
ATOM 3359 O O . SER B 1 85 ? -8.781 -7.324 0.539 1 85.19 85 SER B O 1
ATOM 3361 N N . TRP B 1 86 ? -10.133 -8.93 1.222 1 85.44 86 TRP B N 1
ATOM 3362 C CA . TRP B 1 86 ? -10.688 -8.164 2.33 1 85.44 86 TRP B CA 1
ATOM 3363 C C . TRP B 1 86 ? -9.852 -8.336 3.592 1 85.44 86 TRP B C 1
ATOM 3365 O O . TRP B 1 86 ? -9.414 -9.445 3.902 1 85.44 86 TRP B O 1
ATOM 3375 N N . ALA B 1 87 ? -9.656 -7.184 4.23 1 87.5 87 ALA B N 1
ATOM 3376 C CA . ALA B 1 87 ? -9.023 -7.238 5.547 1 87.5 87 ALA B CA 1
ATOM 3377 C C . ALA B 1 87 ? -9.992 -7.785 6.594 1 87.5 87 ALA B C 1
ATOM 3379 O O . ALA B 1 87 ? -11.203 -7.844 6.359 1 87.5 87 ALA B O 1
ATOM 3380 N N . GLU B 1 88 ? -9.461 -8.156 7.68 1 89.88 88 GLU B N 1
ATOM 3381 C CA . GLU B 1 88 ? -10.273 -8.617 8.797 1 89.88 88 GLU B CA 1
ATOM 3382 C C . GLU B 1 88 ? -11.18 -7.508 9.32 1 89.88 88 GLU B C 1
ATOM 3384 O O . GLU B 1 88 ? -12.32 -7.766 9.727 1 89.88 88 GLU B O 1
ATOM 3389 N N . HIS B 1 89 ? -10.625 -6.301 9.289 1 85.38 89 HIS B N 1
ATOM 3390 C CA . HIS B 1 89 ? -11.336 -5.105 9.719 1 85.38 89 HIS B CA 1
ATOM 3391 C C . HIS B 1 89 ? -11.18 -3.973 8.711 1 85.38 89 HIS B C 1
ATOM 3393 O O . HIS B 1 89 ? -10.156 -3.881 8.031 1 85.38 89 HIS B O 1
ATOM 3399 N N . PHE B 1 90 ? -12.25 -3.211 8.695 1 78.06 90 PHE B N 1
ATOM 3400 C CA . PHE B 1 90 ? -12.141 -2.031 7.848 1 78.06 90 PHE B CA 1
ATOM 3401 C C . PHE B 1 90 ? -11.242 -0.982 8.492 1 78.06 90 PHE B C 1
ATOM 3403 O O . PHE B 1 90 ? -11.305 -0.765 9.703 1 78.06 90 PHE B O 1
ATOM 3410 N N . ILE B 1 91 ? -10.453 -0.323 7.59 1 79.25 91 ILE B N 1
ATOM 3411 C CA . ILE B 1 91 ? -9.547 0.725 8.031 1 79.25 91 ILE B CA 1
ATOM 3412 C C . ILE B 1 91 ? -8.781 0.259 9.266 1 79.25 91 ILE B C 1
ATOM 3414 O O . ILE B 1 91 ? -9.117 0.634 10.391 1 79.25 91 ILE B O 1
ATOM 3418 N N . TRP B 1 92 ? -7.82 -0.495 9.125 1 85.31 92 TRP B N 1
ATOM 3419 C CA . TRP B 1 92 ? -7.047 -1.161 10.172 1 85.31 92 TRP B CA 1
ATOM 3420 C C . TRP B 1 92 ? -5.566 -1.205 9.805 1 85.31 92 TRP B C 1
ATOM 3422 O O . TRP B 1 92 ? -5.211 -1.355 8.641 1 85.31 92 TRP B O 1
ATOM 3432 N N . ALA B 1 93 ? -4.801 -1.044 10.852 1 90.44 93 ALA B N 1
ATOM 3433 C CA . ALA B 1 93 ? -3.365 -1.221 10.648 1 90.44 93 ALA B CA 1
ATOM 3434 C C . ALA B 1 93 ? -2.963 -2.682 10.828 1 90.44 93 ALA B C 1
ATOM 3436 O O . ALA B 1 93 ? -2.217 -3.02 11.75 1 90.44 93 ALA B O 1
ATOM 3437 N N . ASP B 1 94 ? -3.305 -3.52 9.875 1 93 94 ASP B N 1
ATOM 3438 C CA . ASP B 1 94 ? -3.062 -4.957 9.953 1 93 94 ASP B CA 1
ATOM 3439 C C . ASP B 1 94 ? -1.566 -5.262 9.922 1 93 94 ASP B C 1
ATOM 3441 O O . ASP B 1 94 ? -1.116 -6.25 10.508 1 93 94 ASP B O 1
ATOM 3445 N N . TYR B 1 95 ? -0.757 -4.414 9.258 1 96.06 95 TYR B N 1
ATOM 3446 C CA . TYR B 1 95 ? 0.695 -4.547 9.258 1 96.06 95 TYR B CA 1
ATOM 3447 C C . TYR B 1 95 ? 1.26 -4.391 10.664 1 96.06 95 TYR B C 1
ATOM 3449 O O . TYR B 1 95 ? 2.262 -5.023 11.008 1 96.06 95 TYR B O 1
ATOM 3457 N N . GLY B 1 96 ? 0.647 -3.566 11.508 1 96 96 GLY B N 1
ATOM 3458 C CA . GLY B 1 96 ? 1.05 -3.428 12.898 1 96 96 GLY B CA 1
ATOM 3459 C C . GLY B 1 96 ? 0.813 -4.684 13.719 1 96 96 GLY B C 1
ATOM 3460 O O . GLY B 1 96 ? 1.632 -5.039 14.57 1 96 96 GLY B O 1
ATOM 3461 N N . LYS B 1 97 ? -0.313 -5.352 13.477 1 95.44 97 LYS B N 1
ATOM 3462 C CA . LYS B 1 97 ? -0.585 -6.617 14.156 1 95.44 97 LYS B CA 1
ATOM 3463 C C . LYS B 1 97 ? 0.527 -7.629 13.898 1 95.44 97 LYS B C 1
ATOM 3465 O O . LYS B 1 97 ? 0.989 -8.297 14.82 1 95.44 97 LYS B O 1
ATOM 3470 N N . ILE B 1 98 ? 0.904 -7.699 12.648 1 98.19 98 ILE B N 1
ATOM 3471 C CA . ILE B 1 98 ? 1.949 -8.641 12.266 1 98.19 98 ILE B CA 1
ATOM 3472 C C . ILE B 1 98 ? 3.258 -8.266 12.961 1 98.19 98 ILE B C 1
ATOM 3474 O O . ILE B 1 98 ? 3.926 -9.125 13.539 1 98.19 98 ILE B O 1
ATOM 3478 N N . GLN B 1 99 ? 3.621 -6.996 12.906 1 98.5 99 GLN B N 1
ATOM 3479 C CA . GLN B 1 99 ? 4.836 -6.492 13.539 1 98.5 99 GLN B CA 1
ATOM 3480 C C . GLN B 1 99 ? 4.859 -6.84 15.031 1 98.5 99 GLN B C 1
ATOM 3482 O O . GLN B 1 99 ? 5.871 -7.328 15.539 1 98.5 99 GLN B O 1
ATOM 3487 N N . HIS B 1 100 ? 3.768 -6.621 15.664 1 97.81 100 HIS B N 1
ATOM 3488 C CA . HIS B 1 100 ? 3.658 -6.871 17.094 1 97.81 100 HIS B CA 1
ATOM 3489 C C . HIS B 1 100 ? 3.727 -8.359 17.406 1 97.81 100 HIS B C 1
ATOM 3491 O O . HIS B 1 100 ? 4.449 -8.781 18.312 1 97.81 100 HIS B O 1
ATOM 3497 N N . ALA B 1 101 ? 2.984 -9.133 16.688 1 98.38 101 ALA B N 1
ATOM 3498 C CA . ALA B 1 101 ? 2.908 -10.57 16.922 1 98.38 101 ALA B CA 1
ATOM 3499 C C . ALA B 1 101 ? 4.273 -11.227 16.766 1 98.38 101 ALA B C 1
ATOM 3501 O O . ALA B 1 101 ? 4.586 -12.211 17.438 1 98.38 101 ALA B O 1
ATOM 3502 N N . LEU B 1 102 ? 5.105 -10.688 15.867 1 98.81 102 LEU B N 1
ATOM 3503 C CA . LEU B 1 102 ? 6.418 -11.258 15.586 1 98.81 102 LEU B CA 1
ATOM 3504 C C . LEU B 1 102 ? 7.445 -10.789 16.609 1 98.81 102 LEU B C 1
ATOM 3506 O O . LEU B 1 102 ? 8.539 -11.344 16.703 1 98.81 102 LEU B O 1
ATOM 3510 N N . GLY B 1 103 ? 7.121 -9.719 17.344 1 98.56 103 GLY B N 1
ATOM 3511 C CA . GLY B 1 103 ? 8.078 -9.117 18.266 1 98.56 103 GLY B CA 1
ATOM 3512 C C . GLY B 1 103 ? 9.125 -8.273 17.562 1 98.56 103 GLY B C 1
ATOM 3513 O O . GLY B 1 103 ? 10.234 -8.102 18.078 1 98.56 103 GLY B O 1
ATOM 3514 N N . ALA B 1 104 ? 8.812 -7.809 16.391 1 98.38 104 ALA B N 1
ATOM 3515 C CA . ALA B 1 104 ? 9.766 -7.023 15.594 1 98.38 104 ALA B CA 1
ATOM 3516 C C . ALA B 1 104 ? 9.75 -5.559 16.016 1 98.38 104 ALA B C 1
ATOM 3518 O O . ALA B 1 104 ? 9.422 -4.676 15.227 1 98.38 104 ALA B O 1
ATOM 3519 N N . ILE B 1 105 ? 10.273 -5.238 17.125 1 95.94 105 ILE B N 1
ATOM 3520 C CA . ILE B 1 105 ? 10.078 -3.971 17.828 1 95.94 105 ILE B CA 1
ATOM 3521 C C . ILE B 1 105 ? 10.867 -2.867 17.125 1 95.94 105 ILE B C 1
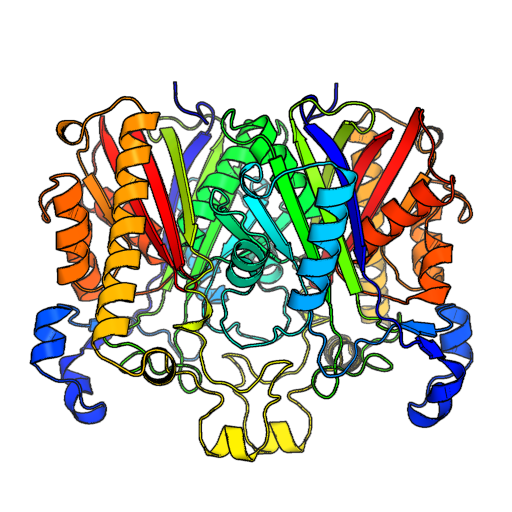ATOM 3523 O O . ILE B 1 105 ? 10.539 -1.685 17.25 1 95.94 105 ILE B O 1
ATOM 3527 N N . ASN B 1 106 ? 11.852 -3.23 16.391 1 96.62 106 ASN B N 1
ATOM 3528 C CA . ASN B 1 106 ? 12.68 -2.229 15.719 1 96.62 106 ASN B CA 1
ATOM 3529 C C . ASN B 1 106 ? 12.172 -1.939 14.312 1 96.62 106 ASN B C 1
ATOM 3531 O O . ASN B 1 106 ? 12.672 -1.03 13.641 1 96.62 106 ASN B O 1
ATOM 3535 N N . SER B 1 107 ? 11.172 -2.691 13.875 1 97.81 107 SER B N 1
ATOM 3536 C CA . SER B 1 107 ? 10.758 -2.623 12.477 1 97.81 107 SER B CA 1
ATOM 3537 C C . SER B 1 107 ? 9.68 -1.56 12.273 1 97.81 107 SER B C 1
ATOM 3539 O O . SER B 1 107 ? 8.734 -1.466 13.062 1 97.81 107 SER B O 1
ATOM 3541 N N . ALA B 1 108 ? 9.859 -0.736 11.273 1 97.31 108 ALA B N 1
ATOM 3542 C CA . ALA B 1 108 ? 8.68 -0.091 10.695 1 97.31 108 ALA B CA 1
ATOM 3543 C C . ALA B 1 108 ? 7.852 -1.083 9.883 1 97.31 108 ALA B C 1
ATOM 3545 O O . ALA B 1 108 ? 8.375 -2.102 9.422 1 97.31 108 ALA B O 1
ATOM 3546 N N . ALA B 1 109 ? 6.602 -0.845 9.773 1 98.12 109 ALA B N 1
ATOM 3547 C CA . ALA B 1 109 ? 5.719 -1.729 9.016 1 98.12 109 ALA B CA 1
ATOM 3548 C C . ALA B 1 109 ? 4.801 -0.931 8.102 1 98.12 109 ALA B C 1
ATOM 3550 O O . ALA B 1 109 ? 4.277 0.115 8.484 1 98.12 109 ALA B O 1
ATOM 3551 N N . ILE B 1 110 ? 4.645 -1.4 6.863 1 97.75 110 ILE B N 1
ATOM 3552 C CA . ILE B 1 110 ? 3.807 -0.733 5.871 1 97.75 110 ILE B CA 1
ATOM 3553 C C . ILE B 1 110 ? 2.998 -1.771 5.098 1 97.75 110 ILE B C 1
ATOM 3555 O O . ILE B 1 110 ? 3.307 -2.965 5.137 1 97.75 110 ILE B O 1
ATOM 3559 N N . ARG B 1 111 ? 2.002 -1.276 4.406 1 96.94 111 ARG B N 1
ATOM 3560 C CA . ARG B 1 111 ? 1.271 -2.088 3.438 1 96.94 111 ARG B CA 1
ATOM 3561 C C . ARG B 1 111 ? 1.508 -1.594 2.016 1 96.94 111 ARG B C 1
ATOM 3563 O O . ARG B 1 111 ? 1.499 -0.387 1.763 1 96.94 111 ARG B O 1
ATOM 3570 N N . LEU B 1 112 ? 1.788 -2.482 1.147 1 97.94 112 LEU B N 1
ATOM 3571 C CA . LEU B 1 112 ? 1.938 -2.215 -0.279 1 97.94 112 LEU B CA 1
ATOM 3572 C C . LEU B 1 112 ? 0.862 -2.938 -1.083 1 97.94 112 LEU B C 1
ATOM 3574 O O . LEU B 1 112 ? 0.627 -4.129 -0.883 1 97.94 112 LEU B O 1
ATOM 3578 N N . GLU B 1 113 ? 0.199 -2.172 -1.988 1 95.94 113 GLU B N 1
ATOM 3579 C CA . GLU B 1 113 ? -0.896 -2.764 -2.752 1 95.94 113 GLU B CA 1
ATOM 3580 C C . GLU B 1 113 ? -0.689 -2.57 -4.25 1 95.94 113 GLU B C 1
ATOM 3582 O O . GLU B 1 113 ? -0.354 -1.473 -4.699 1 95.94 113 GLU B O 1
ATOM 3587 N N . GLN B 1 114 ? -0.856 -3.646 -5 1 96.31 114 GLN B N 1
ATOM 3588 C CA . GLN B 1 114 ? -0.881 -3.676 -6.457 1 96.31 114 GLN B CA 1
ATOM 3589 C C . GLN B 1 114 ? -1.518 -4.965 -6.973 1 96.31 114 GLN B C 1
ATOM 3591 O O . GLN B 1 114 ? -0.94 -5.652 -7.812 1 96.31 114 GLN B O 1
ATOM 3596 N N . SER B 1 115 ? -2.625 -5.242 -6.41 1 92.62 115 SER B N 1
ATOM 3597 C CA . SER B 1 115 ? -3.354 -6.457 -6.762 1 92.62 115 SER B CA 1
ATOM 3598 C C . SER B 1 115 ? -2.459 -7.688 -6.664 1 92.62 115 SER B C 1
ATOM 3600 O O . SER B 1 115 ? -1.649 -7.801 -5.738 1 92.62 115 SER B O 1
ATOM 3602 N N . CYS B 1 116 ? -2.68 -8.664 -7.52 1 95 116 CYS B N 1
ATOM 3603 C CA . CYS B 1 116 ? -1.927 -9.914 -7.449 1 95 116 CYS B CA 1
ATOM 3604 C C . CYS B 1 116 ? -0.454 -9.68 -7.762 1 95 116 CYS B C 1
ATOM 3606 O O . CYS B 1 116 ? 0.384 -10.547 -7.512 1 95 116 CYS B O 1
ATOM 3608 N N . ASN B 1 117 ? -0.111 -8.516 -8.203 1 96.69 117 ASN B N 1
ATOM 3609 C CA . ASN B 1 117 ? 1.248 -8.195 -8.625 1 96.69 117 ASN B CA 1
ATOM 3610 C C . ASN B 1 117 ? 2.088 -7.668 -7.465 1 96.69 117 ASN B C 1
ATOM 3612 O O . ASN B 1 117 ? 3.297 -7.469 -7.605 1 96.69 117 ASN B O 1
ATOM 3616 N N . ALA B 1 118 ? 1.604 -7.504 -6.316 1 97.44 118 ALA B N 1
ATOM 3617 C CA . ALA B 1 118 ? 2.221 -6.742 -5.234 1 97.44 118 ALA B CA 1
ATOM 3618 C C . ALA B 1 118 ? 3.475 -7.441 -4.715 1 97.44 118 ALA B C 1
ATOM 3620 O O . ALA B 1 118 ? 4.391 -6.789 -4.215 1 97.44 118 ALA B O 1
ATOM 3621 N N . GLY B 1 119 ? 3.535 -8.711 -4.824 1 98 119 GLY B N 1
ATOM 3622 C CA . GLY B 1 119 ? 4.68 -9.453 -4.316 1 98 119 GLY B CA 1
ATOM 3623 C C . GLY B 1 119 ? 5.996 -9.008 -4.934 1 98 119 GLY B C 1
ATOM 3624 O O . GLY B 1 119 ? 6.957 -8.727 -4.219 1 98 119 GLY B O 1
ATOM 3625 N N . ILE B 1 120 ? 6.07 -8.906 -6.223 1 98.38 120 ILE B N 1
ATOM 3626 C CA . ILE B 1 120 ? 7.305 -8.547 -6.91 1 98.38 120 ILE B CA 1
ATOM 3627 C C . ILE B 1 120 ? 7.633 -7.078 -6.641 1 98.38 120 ILE B C 1
ATOM 3629 O O . ILE B 1 120 ? 8.797 -6.715 -6.488 1 98.38 120 ILE B O 1
ATOM 3633 N N . MET B 1 121 ? 6.613 -6.27 -6.527 1 97.75 121 MET B N 1
ATOM 3634 C CA . MET B 1 121 ? 6.848 -4.863 -6.215 1 97.75 121 MET B CA 1
ATOM 3635 C C . MET B 1 121 ? 7.398 -4.703 -4.805 1 97.75 121 MET B C 1
ATOM 3637 O O . MET B 1 121 ? 8.266 -3.861 -4.562 1 97.75 121 MET B O 1
ATOM 3641 N N . ALA B 1 122 ? 6.844 -5.473 -3.891 1 98.31 122 ALA B N 1
ATOM 3642 C CA . ALA B 1 122 ? 7.363 -5.465 -2.525 1 98.31 122 ALA B CA 1
ATOM 3643 C C . ALA B 1 122 ? 8.82 -5.93 -2.488 1 98.31 122 ALA B C 1
ATOM 3645 O O . ALA B 1 122 ? 9.633 -5.387 -1.736 1 98.31 122 ALA B O 1
ATOM 3646 N N . LEU B 1 123 ? 9.109 -6.93 -3.256 1 98.56 123 LEU B N 1
ATOM 3647 C CA . LEU B 1 123 ? 10.477 -7.422 -3.365 1 98.56 123 LEU B CA 1
ATOM 3648 C C . LEU B 1 123 ? 11.414 -6.312 -3.828 1 98.56 123 LEU B C 1
ATOM 3650 O O . LEU B 1 123 ? 12.492 -6.121 -3.252 1 98.56 123 LEU B O 1
ATOM 3654 N N . GLU B 1 124 ? 11.031 -5.613 -4.844 1 98.12 124 GLU B N 1
ATOM 3655 C CA . GLU B 1 124 ? 11.852 -4.523 -5.359 1 98.12 124 GLU B CA 1
ATOM 3656 C C . GLU B 1 124 ? 12.047 -3.432 -4.312 1 98.12 124 GLU B C 1
ATOM 3658 O O . GLU B 1 124 ? 13.141 -2.895 -4.16 1 98.12 124 GLU B O 1
ATOM 3663 N N . TYR B 1 125 ? 10.961 -3.078 -3.625 1 98 125 TYR B N 1
ATOM 3664 C CA . TYR B 1 125 ? 11.031 -2.062 -2.58 1 98 125 TYR B CA 1
ATOM 3665 C C . TYR B 1 125 ? 12.008 -2.473 -1.486 1 98 125 TYR B C 1
ATOM 3667 O O . TYR B 1 125 ? 12.828 -1.666 -1.045 1 98 125 TYR B O 1
ATOM 3675 N N . GLY B 1 126 ? 11.898 -3.693 -1.045 1 98.38 126 GLY B N 1
ATOM 3676 C CA . GLY B 1 126 ? 12.828 -4.191 -0.045 1 98.38 126 GLY B CA 1
ATOM 3677 C C . GLY B 1 126 ? 14.281 -4.117 -0.491 1 98.38 126 GLY B C 1
ATOM 3678 O O . GLY B 1 126 ? 15.148 -3.686 0.269 1 98.38 126 GLY B O 1
ATOM 3679 N N . CYS B 1 127 ? 14.547 -4.484 -1.747 1 98.19 127 CYS B N 1
ATOM 3680 C CA . CYS B 1 127 ? 15.898 -4.418 -2.295 1 98.19 127 CYS B CA 1
ATOM 3681 C C . CYS B 1 127 ? 16.406 -2.982 -2.316 1 98.19 127 CYS B C 1
ATOM 3683 O O . CYS B 1 127 ? 17.547 -2.715 -1.919 1 98.19 127 CYS B O 1
ATOM 3685 N N . ALA B 1 128 ? 15.539 -2.098 -2.779 1 97.44 128 ALA B N 1
ATOM 3686 C CA . ALA B 1 128 ? 15.922 -0.689 -2.871 1 97.44 128 ALA B CA 1
ATOM 3687 C C . ALA B 1 128 ? 16.266 -0.121 -1.496 1 97.44 128 ALA B C 1
ATOM 3689 O O . ALA B 1 128 ? 17.219 0.645 -1.353 1 97.44 128 ALA B O 1
ATOM 3690 N N . LYS B 1 129 ? 15.453 -0.501 -0.502 1 97.25 129 LYS B N 1
ATOM 3691 C CA . LYS B 1 129 ? 15.672 -0.017 0.858 1 97.25 129 LYS B CA 1
ATOM 3692 C C . LYS B 1 129 ? 17.016 -0.481 1.4 1 97.25 129 LYS B C 1
ATOM 3694 O O . LYS B 1 129 ? 17.797 0.323 1.919 1 97.25 129 LYS B O 1
ATOM 3699 N N . ILE B 1 130 ? 17.297 -1.72 1.241 1 97.5 130 ILE B N 1
ATOM 3700 C CA . ILE B 1 130 ? 18.531 -2.277 1.754 1 97.5 130 ILE B CA 1
ATOM 3701 C C . ILE B 1 130 ? 19.719 -1.669 1.002 1 97.5 130 ILE B C 1
ATOM 3703 O O . ILE B 1 130 ? 20.719 -1.265 1.615 1 97.5 130 ILE B O 1
ATOM 3707 N N . GLN B 1 131 ? 19.578 -1.567 -0.294 1 95.81 131 GLN B N 1
ATOM 3708 C CA . GLN B 1 131 ? 20.688 -1.102 -1.132 1 95.81 131 GLN B CA 1
ATOM 3709 C C . GLN B 1 131 ? 21.016 0.357 -0.838 1 95.81 131 GLN B C 1
ATOM 3711 O O . GLN B 1 131 ? 22.188 0.745 -0.846 1 95.81 131 GLN B O 1
ATOM 3716 N N . SER B 1 132 ? 20.016 1.181 -0.539 1 94 132 SER B N 1
ATOM 3717 C CA . SER B 1 132 ? 20.219 2.625 -0.485 1 94 132 SER B CA 1
ATOM 3718 C C . SER B 1 132 ? 20.438 3.098 0.946 1 94 132 SER B C 1
ATOM 3720 O O . SER B 1 132 ? 20.906 4.219 1.168 1 94 132 SER B O 1
ATOM 3722 N N . ASN B 1 133 ? 20.078 2.389 1.95 1 94.81 133 ASN B N 1
ATOM 3723 C CA . ASN B 1 133 ? 20.156 2.797 3.35 1 94.81 133 ASN B CA 1
ATOM 3724 C C . ASN B 1 133 ? 21.016 1.834 4.164 1 94.81 133 ASN B C 1
ATOM 3726 O O . ASN B 1 133 ? 20.609 0.704 4.434 1 94.81 133 ASN B O 1
ATOM 3730 N N . PRO B 1 134 ? 22.141 2.281 4.613 1 94.12 134 PRO B N 1
ATOM 3731 C CA . PRO B 1 134 ? 23.047 1.395 5.355 1 94.12 134 PRO B CA 1
ATOM 3732 C C . PRO B 1 134 ? 22.438 0.92 6.68 1 94.12 134 PRO B C 1
ATOM 3734 O O . PRO B 1 134 ? 22.906 -0.076 7.242 1 94.12 134 PRO B O 1
ATOM 3737 N N . ASP B 1 135 ? 21.375 1.608 7.172 1 93.75 135 ASP B N 1
ATOM 3738 C CA . ASP B 1 135 ? 20.766 1.259 8.453 1 93.75 135 ASP B CA 1
ATOM 3739 C C . ASP B 1 135 ? 19.734 0.152 8.289 1 93.75 135 ASP B C 1
ATOM 3741 O O . ASP B 1 135 ? 19.234 -0.393 9.273 1 93.75 135 ASP B O 1
ATOM 3745 N N . ILE B 1 136 ? 19.406 -0.166 7.09 1 97.38 136 ILE B N 1
ATOM 3746 C CA . ILE B 1 136 ? 18.438 -1.229 6.801 1 97.38 136 ILE B CA 1
ATOM 3747 C C . ILE B 1 136 ? 19.188 -2.48 6.34 1 97.38 136 ILE B C 1
ATOM 3749 O O . ILE B 1 136 ? 19.828 -2.482 5.281 1 97.38 136 ILE B O 1
ATOM 3753 N N . ASN B 1 137 ? 19.078 -3.547 7.09 1 98.44 137 ASN B N 1
ATOM 3754 C CA . ASN B 1 137 ? 19.812 -4.77 6.809 1 98.44 137 ASN B CA 1
ATOM 3755 C C . ASN B 1 137 ? 18.891 -5.93 6.469 1 98.44 137 ASN B C 1
ATOM 3757 O O . ASN B 1 137 ? 19.234 -6.805 5.676 1 98.44 137 ASN B O 1
ATOM 3761 N N . THR B 1 138 ? 17.781 -5.984 7.168 1 98.88 138 THR B N 1
ATOM 3762 C CA . THR B 1 138 ? 16.859 -7.109 7.043 1 98.88 138 THR B CA 1
ATOM 3763 C C . THR B 1 138 ? 15.438 -6.621 6.805 1 98.88 138 THR B C 1
ATOM 3765 O O . THR B 1 138 ? 14.906 -5.844 7.598 1 98.88 138 THR B O 1
ATOM 3768 N N . VAL B 1 139 ? 14.844 -7.059 5.703 1 98.88 139 VAL B N 1
ATOM 3769 C CA . VAL B 1 139 ? 13.469 -6.715 5.359 1 98.88 139 VAL B CA 1
ATOM 3770 C C . VAL B 1 139 ? 12.625 -7.984 5.262 1 98.88 139 VAL B C 1
ATOM 3772 O O . VAL B 1 139 ? 13.047 -8.977 4.656 1 98.88 139 VAL B O 1
ATOM 3775 N N . LEU B 1 140 ? 11.477 -7.957 5.887 1 98.94 140 LEU B N 1
ATOM 3776 C CA . LEU B 1 140 ? 10.516 -9.055 5.832 1 98.94 140 LEU B CA 1
ATOM 3777 C C . LEU B 1 140 ? 9.344 -8.703 4.93 1 98.94 140 LEU B C 1
ATOM 3779 O O . LEU B 1 140 ? 8.641 -7.715 5.172 1 98.94 140 LEU B O 1
ATOM 3783 N N . LEU B 1 141 ? 9.18 -9.461 3.854 1 98.88 141 LEU B N 1
ATOM 3784 C CA . LEU B 1 141 ? 8.008 -9.375 2.992 1 98.88 141 LEU B CA 1
ATOM 3785 C C . LEU B 1 141 ? 6.984 -10.445 3.361 1 98.88 141 LEU B C 1
ATOM 3787 O O . LEU B 1 141 ? 7.316 -11.625 3.441 1 98.88 141 LEU B O 1
ATOM 3791 N N . VAL B 1 142 ? 5.766 -10.039 3.561 1 98.88 142 VAL B N 1
ATOM 3792 C CA . VAL B 1 142 ? 4.723 -10.984 3.939 1 98.88 142 VAL B CA 1
ATOM 3793 C C . VAL B 1 142 ? 3.482 -10.758 3.078 1 98.88 142 VAL B C 1
ATOM 3795 O O . VAL B 1 142 ? 3.051 -9.625 2.885 1 98.88 142 VAL B O 1
ATOM 3798 N N . THR B 1 143 ? 2.949 -11.812 2.52 1 98.75 143 THR B N 1
ATOM 3799 C CA . THR B 1 143 ? 1.709 -11.805 1.75 1 98.75 143 THR B CA 1
ATOM 3800 C C . THR B 1 143 ? 0.708 -12.805 2.32 1 98.75 143 THR B C 1
ATOM 3802 O O . THR B 1 143 ? 1.097 -13.852 2.842 1 98.75 143 THR B O 1
ATOM 3805 N N . ALA B 1 144 ? -0.571 -12.461 2.26 1 98.56 144 ALA B N 1
ATOM 3806 C CA . ALA B 1 144 ? -1.592 -13.375 2.77 1 98.56 144 ALA B CA 1
ATOM 3807 C C . ALA B 1 144 ? -2.951 -13.086 2.141 1 98.56 144 ALA B C 1
ATOM 3809 O O . ALA B 1 144 ? -3.25 -11.938 1.799 1 98.56 144 ALA B O 1
ATOM 3810 N N . GLU B 1 145 ? -3.717 -14.164 1.998 1 97.19 145 GLU B N 1
ATOM 3811 C CA . GLU B 1 145 ? -5.059 -14.031 1.435 1 97.19 145 GLU B CA 1
ATOM 3812 C C . GLU B 1 145 ? -6.031 -15.008 2.092 1 97.19 145 GLU B C 1
ATOM 3814 O O . GLU B 1 145 ? -5.676 -16.156 2.369 1 97.19 145 GLU B O 1
ATOM 3819 N N . THR B 1 146 ? -7.184 -14.531 2.363 1 95.5 146 THR B N 1
ATOM 3820 C CA . THR B 1 146 ? -8.344 -15.367 2.641 1 95.5 146 THR B CA 1
ATOM 3821 C C . THR B 1 146 ? -9.531 -14.945 1.787 1 95.5 146 THR B C 1
ATOM 3823 O O . THR B 1 146 ? -10.008 -13.812 1.898 1 95.5 146 THR B O 1
ATOM 3826 N N . TRP B 1 147 ? -9.961 -15.812 0.938 1 91.62 147 TRP B N 1
ATOM 3827 C CA . TRP B 1 147 ? -11.109 -15.539 0.08 1 91.62 147 TRP B CA 1
ATOM 3828 C C . TRP B 1 147 ? -12.383 -16.109 0.688 1 91.62 147 TRP B C 1
ATOM 3830 O O . TRP B 1 147 ? -12.922 -17.094 0.199 1 91.62 147 TRP B O 1
ATOM 3840 N N . LYS B 1 148 ? -12.875 -15.375 1.653 1 87.19 148 LYS B N 1
ATOM 3841 C CA . LYS B 1 148 ? -13.977 -15.891 2.457 1 87.19 148 LYS B CA 1
ATOM 3842 C C . LYS B 1 148 ? -15.32 -15.367 1.954 1 87.19 148 LYS B C 1
ATOM 3844 O O . LYS B 1 148 ? -15.43 -14.203 1.565 1 87.19 148 LYS B O 1
ATOM 3849 N N . GLU B 1 149 ? -16.234 -16.281 1.876 1 83.69 149 GLU B N 1
ATOM 3850 C CA . GLU B 1 149 ? -17.625 -15.875 1.714 1 83.69 149 GLU B CA 1
ATOM 3851 C C . GLU B 1 149 ? -18.141 -15.156 2.961 1 83.69 149 GLU B C 1
ATOM 3853 O O . GLU B 1 149 ? -17.688 -15.438 4.074 1 83.69 149 GLU B O 1
ATOM 3858 N N . PRO B 1 150 ? -19.094 -14.258 2.746 1 83.25 150 PRO B N 1
ATOM 3859 C CA . PRO B 1 150 ? -19.828 -13.875 1.539 1 83.25 150 PRO B CA 1
ATOM 3860 C C . PRO B 1 150 ? -19.109 -12.781 0.737 1 83.25 150 PRO B C 1
ATOM 3862 O O . PRO B 1 150 ? -19.625 -12.352 -0.304 1 83.25 150 PRO B O 1
ATOM 3865 N N . LEU B 1 151 ? -18.016 -12.375 1.161 1 82.62 151 LEU B N 1
ATOM 3866 C CA . LEU B 1 151 ? -17.375 -11.227 0.532 1 82.62 151 LEU B CA 1
ATOM 3867 C C . LEU B 1 151 ? -16.875 -11.57 -0.869 1 82.62 151 LEU B C 1
ATOM 3869 O O . LEU B 1 151 ? -16.922 -10.734 -1.773 1 82.62 151 LEU B O 1
ATOM 3873 N N . VAL B 1 152 ? -16.422 -12.773 -0.97 1 85.19 152 VAL B N 1
ATOM 3874 C CA . VAL B 1 152 ? -15.984 -13.266 -2.273 1 85.19 152 VAL B CA 1
ATOM 3875 C C . VAL B 1 152 ? -16.406 -14.727 -2.441 1 85.19 152 VAL B C 1
ATOM 3877 O O . VAL B 1 152 ? -16.297 -15.516 -1.503 1 85.19 152 VAL B O 1
ATOM 3880 N N . ASN B 1 153 ? -16.891 -15.039 -3.623 1 89.25 153 ASN B N 1
ATOM 3881 C CA . ASN B 1 153 ? -17.078 -16.438 -3.982 1 89.25 153 ASN B CA 1
ATOM 3882 C C . ASN B 1 153 ? -15.883 -16.984 -4.77 1 89.25 153 ASN B C 1
ATOM 3884 O O . ASN B 1 153 ? -15.727 -16.688 -5.953 1 89.25 153 ASN B O 1
ATOM 3888 N N . ARG B 1 154 ? -15.102 -17.812 -4.148 1 92.44 154 ARG B N 1
ATOM 3889 C CA . ARG B 1 154 ? -13.82 -18.266 -4.691 1 92.44 154 ARG B CA 1
ATOM 3890 C C . ARG B 1 154 ? -14.031 -19.094 -5.953 1 92.44 154 ARG B C 1
ATOM 3892 O O . ARG B 1 154 ? -13.094 -19.312 -6.723 1 92.44 154 ARG B O 1
ATOM 3899 N N . TRP B 1 155 ? -15.234 -19.516 -6.223 1 91.62 155 TRP B N 1
ATOM 3900 C CA . TRP B 1 155 ? -15.5 -20.469 -7.309 1 91.62 155 TRP B CA 1
ATOM 3901 C C . TRP B 1 155 ? -16.031 -19.734 -8.539 1 91.62 155 TRP B C 1
ATOM 3903 O O . TRP B 1 155 ? -15.93 -20.25 -9.656 1 91.62 155 TRP B O 1
ATOM 3913 N N . THR B 1 156 ? -16.609 -18.578 -8.266 1 88.19 156 THR B N 1
ATOM 3914 C CA . THR B 1 156 ? -17.359 -17.984 -9.375 1 88.19 156 THR B CA 1
ATOM 3915 C C . THR B 1 156 ? -16.953 -16.531 -9.594 1 88.19 156 THR B C 1
ATOM 3917 O O . THR B 1 156 ? -17.453 -15.875 -10.508 1 88.19 156 THR B O 1
ATOM 3920 N N . CYS B 1 157 ? -16.031 -16.094 -8.812 1 84.31 157 CYS B N 1
ATOM 3921 C CA . CYS B 1 157 ? -15.664 -14.688 -8.898 1 84.31 157 CYS B CA 1
ATOM 3922 C C . CYS B 1 157 ? -14.961 -14.391 -10.219 1 84.31 157 CYS B C 1
ATOM 3924 O O . CYS B 1 157 ? -15.008 -13.258 -10.711 1 84.31 157 CYS B O 1
ATOM 3926 N N . THR B 1 158 ? -14.312 -15.328 -10.773 1 82.88 158 THR B N 1
ATOM 3927 C CA . THR B 1 158 ? -13.633 -15.18 -12.055 1 82.88 158 THR B CA 1
ATOM 3928 C C . THR B 1 158 ? -13.742 -16.469 -12.875 1 82.88 158 THR B C 1
ATOM 3930 O O . THR B 1 158 ? -14.125 -17.516 -12.344 1 82.88 158 THR B O 1
ATOM 3933 N N . ASP B 1 159 ? -13.469 -16.359 -14.156 1 80.06 159 ASP B N 1
ATOM 3934 C CA . ASP B 1 159 ? -13.5 -17.547 -14.992 1 80.06 159 ASP B CA 1
ATOM 3935 C C . ASP B 1 159 ? -12.094 -18 -15.375 1 80.06 159 ASP B C 1
ATOM 3937 O O . ASP B 1 159 ? -11.914 -18.766 -16.312 1 80.06 159 ASP B O 1
ATOM 3941 N N . GLY B 1 160 ? -11.164 -17.469 -14.664 1 84.56 160 GLY B N 1
ATOM 3942 C CA . GLY B 1 160 ? -9.797 -17.781 -15.023 1 84.56 160 GLY B CA 1
ATOM 3943 C C . GLY B 1 160 ? -9.094 -18.656 -14.008 1 84.56 160 GLY B C 1
ATOM 3944 O O . GLY B 1 160 ? -8.008 -19.188 -14.273 1 84.56 160 GLY B O 1
ATOM 3945 N N . CYS B 1 161 ? -9.734 -18.797 -12.867 1 90.44 161 CYS B N 1
ATOM 3946 C CA . CYS B 1 161 ? -9.102 -19.562 -11.805 1 90.44 161 CYS B CA 1
ATOM 3947 C C . CYS B 1 161 ? -10.062 -19.781 -10.633 1 90.44 161 CYS B C 1
ATOM 3949 O O . CYS B 1 161 ? -11.227 -19.375 -10.711 1 90.44 161 CYS B O 1
ATOM 3951 N N . PHE B 1 162 ? -9.672 -20.609 -9.68 1 94.69 162 PHE B N 1
ATOM 3952 C CA . PHE B 1 162 ? -10.305 -20.781 -8.375 1 94.69 162 PHE B CA 1
ATOM 3953 C C . PHE B 1 162 ? -9.383 -20.312 -7.258 1 94.69 162 PHE B C 1
ATOM 3955 O O . PHE B 1 162 ? -8.164 -20.516 -7.316 1 94.69 162 PHE B O 1
ATOM 3962 N N . PHE B 1 163 ? -9.961 -19.734 -6.25 1 95.69 163 PHE B N 1
ATOM 3963 C CA . PHE B 1 163 ? -9.133 -19.047 -5.27 1 95.69 163 PHE B CA 1
ATOM 3964 C C . PHE B 1 163 ? -8.891 -19.922 -4.051 1 95.69 163 PHE B C 1
ATOM 3966 O O . PHE B 1 163 ? -9.828 -20.531 -3.527 1 95.69 163 PHE B O 1
ATOM 3973 N N . GLY B 1 164 ? -7.672 -20.047 -3.654 1 97.19 164 GLY B N 1
ATOM 3974 C CA . GLY B 1 164 ? -7.289 -20.672 -2.398 1 97.19 164 GLY B CA 1
ATOM 3975 C C . GLY B 1 164 ? -6.805 -19.672 -1.361 1 97.19 164 GLY B C 1
ATOM 3976 O O . GLY B 1 164 ? -6.641 -18.484 -1.661 1 97.19 164 GLY B O 1
ATOM 3977 N N . ASP B 1 165 ? -6.676 -20.125 -0.102 1 98.06 165 ASP B N 1
ATOM 3978 C CA . ASP B 1 165 ? -6.172 -19.312 0.995 1 98.06 165 ASP B CA 1
ATOM 3979 C C . ASP B 1 165 ? -4.734 -19.688 1.349 1 98.06 165 ASP B C 1
ATOM 3981 O O . ASP B 1 165 ? -4.324 -20.828 1.159 1 98.06 165 ASP B O 1
ATOM 3985 N N . GLY B 1 166 ? -3.998 -18.719 1.851 1 98.5 166 GLY B N 1
ATOM 3986 C CA . GLY B 1 166 ? -2.637 -18.984 2.279 1 98.5 166 GLY B CA 1
ATOM 3987 C C . GLY B 1 166 ? -1.817 -17.734 2.516 1 98.5 166 GLY B C 1
ATOM 3988 O O . GLY B 1 166 ? -2.35 -16.625 2.473 1 98.5 166 GLY B O 1
ATOM 3989 N N . ALA B 1 167 ? -0.584 -17.969 2.883 1 98.81 167 ALA B N 1
ATOM 3990 C CA . ALA B 1 167 ? 0.36 -16.891 3.121 1 98.81 167 ALA B CA 1
ATOM 3991 C C . ALA B 1 167 ? 1.778 -17.297 2.736 1 98.81 167 ALA B C 1
ATOM 3993 O O . ALA B 1 167 ? 2.098 -18.484 2.691 1 98.81 167 ALA B O 1
ATOM 3994 N N . SER B 1 168 ? 2.566 -16.344 2.381 1 98.88 168 SER B N 1
ATOM 3995 C CA . SER B 1 168 ? 3.986 -16.531 2.109 1 98.88 168 SER B CA 1
ATOM 3996 C C . SER B 1 168 ? 4.82 -15.391 2.668 1 98.88 168 SER B C 1
ATOM 3998 O O . SER B 1 168 ? 4.305 -14.297 2.9 1 98.88 168 SER B O 1
ATOM 4000 N N . ALA B 1 169 ? 6.066 -15.648 2.971 1 98.88 169 ALA B N 1
ATOM 4001 C CA . ALA B 1 169 ? 7 -14.664 3.514 1 98.88 169 ALA B CA 1
ATOM 4002 C C . ALA B 1 169 ? 8.398 -14.852 2.928 1 98.88 169 ALA B C 1
ATOM 4004 O O . ALA B 1 169 ? 8.805 -15.977 2.615 1 98.88 169 ALA B O 1
ATOM 4005 N N . VAL B 1 170 ? 9.078 -13.773 2.754 1 98.81 170 VAL B N 1
ATOM 4006 C CA . VAL B 1 170 ? 10.453 -13.742 2.273 1 98.81 170 VAL B CA 1
ATOM 4007 C C . VAL B 1 170 ? 11.289 -12.828 3.166 1 98.81 170 VAL B C 1
ATOM 4009 O O . VAL B 1 170 ? 10.844 -11.742 3.551 1 98.81 170 VAL B O 1
ATOM 4012 N N . ILE B 1 171 ? 12.414 -13.266 3.549 1 98.88 171 ILE B N 1
ATOM 4013 C CA . ILE B 1 171 ? 13.367 -12.398 4.246 1 98.88 171 ILE B CA 1
ATOM 4014 C C . ILE B 1 171 ? 14.508 -12.023 3.305 1 98.88 171 ILE B C 1
ATOM 4016 O O . ILE B 1 171 ? 15.211 -12.898 2.797 1 98.88 171 ILE B O 1
ATOM 4020 N N . LEU B 1 172 ? 14.625 -10.766 3.041 1 98.81 172 LEU B N 1
ATOM 4021 C CA . LEU B 1 172 ? 15.766 -10.18 2.344 1 98.81 172 LEU B CA 1
ATOM 4022 C C . LEU B 1 172 ? 16.828 -9.703 3.334 1 98.81 172 LEU B C 1
ATOM 4024 O O . LEU B 1 172 ? 16.5 -9.156 4.387 1 98.81 172 LEU B O 1
ATOM 4028 N N . GLN B 1 173 ? 18.016 -9.844 2.949 1 98.75 173 GLN B N 1
ATOM 4029 C CA . GLN B 1 173 ? 19.047 -9.391 3.865 1 98.75 173 GLN B CA 1
ATOM 4030 C C . GLN B 1 173 ? 20.297 -8.93 3.104 1 98.75 173 GLN B C 1
ATOM 4032 O O . GLN B 1 173 ? 20.625 -9.492 2.059 1 98.75 173 GLN B O 1
ATOM 4037 N N . ARG B 1 174 ? 20.938 -7.91 3.627 1 98.19 174 ARG B N 1
ATOM 4038 C CA . ARG B 1 174 ? 22.203 -7.41 3.098 1 98.19 174 ARG B CA 1
ATOM 4039 C C . ARG B 1 174 ? 23.297 -8.469 3.195 1 98.19 174 ARG B C 1
ATOM 4041 O O . ARG B 1 174 ? 23.422 -9.141 4.219 1 98.19 174 ARG B O 1
ATOM 4048 N N . GLY B 1 175 ? 24 -8.648 2.135 1 97 175 GLY B N 1
ATOM 4049 C CA . GLY B 1 175 ? 25.188 -9.477 2.162 1 97 175 GLY B CA 1
ATOM 4050 C C . GLY B 1 175 ? 24.906 -10.938 1.857 1 97 175 GLY B C 1
ATOM 4051 O O . GLY B 1 175 ? 25.828 -11.75 1.739 1 97 175 GLY B O 1
ATOM 4052 N N . VAL B 1 176 ? 23.656 -11.297 1.801 1 96.94 176 VAL B N 1
ATOM 4053 C CA . VAL B 1 176 ? 23.297 -12.672 1.465 1 96.94 176 VAL B CA 1
ATOM 4054 C C . VAL B 1 176 ? 23.75 -12.984 0.039 1 96.94 176 VAL B C 1
ATOM 4056 O O . VAL B 1 176 ? 23.516 -12.203 -0.88 1 96.94 176 VAL B O 1
ATOM 4059 N N . LYS B 1 177 ? 24.328 -14.141 -0.095 1 93.62 177 LYS B N 1
ATOM 4060 C CA . LYS B 1 177 ? 24.797 -14.594 -1.396 1 93.62 177 LYS B CA 1
ATOM 4061 C C . LYS B 1 177 ? 24 -15.789 -1.891 1 93.62 177 LYS B C 1
ATOM 4063 O O . LYS B 1 177 ? 23.25 -16.406 -1.122 1 93.62 177 LYS B O 1
ATOM 4068 N N . GLY B 1 178 ? 24.016 -16.125 -3.221 1 93.44 178 GLY B N 1
ATOM 4069 C CA . GLY B 1 178 ? 23.391 -17.312 -3.793 1 93.44 178 GLY B CA 1
ATOM 4070 C C . GLY B 1 178 ? 21.984 -17.062 -4.289 1 93.44 178 GLY B C 1
ATOM 4071 O O . GLY B 1 178 ? 21.312 -18 -4.746 1 93.44 178 GLY B O 1
ATOM 4072 N N . SER B 1 179 ? 21.531 -15.891 -4.145 1 96.06 179 SER B N 1
ATOM 4073 C CA . SER B 1 179 ? 20.219 -15.5 -4.637 1 96.06 179 SER B CA 1
ATOM 4074 C C . SER B 1 179 ? 20.188 -14.039 -5.059 1 96.06 179 SER B C 1
ATOM 4076 O O . SER B 1 179 ? 19.344 -13.266 -4.609 1 96.06 179 SER B O 1
ATOM 4078 N N . GLN B 1 180 ? 21.031 -13.711 -5.922 1 94.25 180 GLN B N 1
ATOM 4079 C CA . GLN B 1 180 ? 21.219 -12.32 -6.312 1 94.25 180 GLN B CA 1
ATOM 4080 C C . GLN B 1 180 ? 20.047 -11.82 -7.156 1 94.25 180 GLN B C 1
ATOM 4082 O O . GLN B 1 180 ? 19.719 -12.422 -8.18 1 94.25 180 GLN B O 1
ATOM 4087 N N . ILE B 1 181 ? 19.438 -10.805 -6.688 1 95.31 181 ILE B N 1
ATOM 4088 C CA . ILE B 1 181 ? 18.359 -10.172 -7.43 1 95.31 181 ILE B CA 1
ATOM 4089 C C . ILE B 1 181 ? 18.938 -9.195 -8.453 1 95.31 181 ILE B C 1
ATOM 4091 O O . ILE B 1 181 ? 19.562 -8.203 -8.086 1 95.31 181 ILE B O 1
ATOM 4095 N N . ILE B 1 182 ? 18.703 -9.383 -9.68 1 95.69 182 ILE B N 1
ATOM 4096 C CA . ILE B 1 182 ? 19.469 -8.734 -10.742 1 95.69 182 ILE B CA 1
ATOM 4097 C C . ILE B 1 182 ? 18.781 -7.434 -11.156 1 95.69 182 ILE B C 1
ATOM 4099 O O . ILE B 1 182 ? 19.375 -6.359 -11.055 1 95.69 182 ILE B O 1
ATOM 4103 N N . ASN B 1 183 ? 17.578 -7.543 -11.594 1 97.12 183 ASN B N 1
ATOM 4104 C CA . ASN B 1 183 ? 16.859 -6.379 -12.086 1 97.12 183 ASN B CA 1
ATOM 4105 C C . ASN B 1 183 ? 15.344 -6.602 -12.055 1 97.12 183 ASN B C 1
ATOM 4107 O O . ASN B 1 183 ? 14.883 -7.684 -11.68 1 97.12 183 ASN B O 1
ATOM 4111 N N . PHE B 1 184 ? 14.625 -5.543 -12.328 1 97.75 184 PHE B N 1
ATOM 4112 C CA . PHE B 1 184 ? 13.172 -5.559 -12.352 1 97.75 184 PHE B CA 1
ATOM 4113 C C . PHE B 1 184 ? 12.641 -4.863 -13.594 1 97.75 184 PHE B C 1
ATOM 4115 O O . PHE B 1 184 ? 13.289 -3.965 -14.133 1 97.75 184 PHE B O 1
ATOM 4122 N N . CYS B 1 185 ? 11.516 -5.309 -14.031 1 97.62 185 CYS B N 1
ATOM 4123 C CA . CYS B 1 185 ? 10.68 -4.598 -14.992 1 97.62 185 CYS B CA 1
ATOM 4124 C C . CYS B 1 185 ? 9.234 -4.52 -14.508 1 97.62 185 CYS B C 1
ATOM 4126 O O . CYS B 1 185 ? 8.625 -5.547 -14.203 1 97.62 185 CYS B O 1
ATOM 4128 N N . ASN B 1 186 ? 8.727 -3.293 -14.367 1 97.44 186 ASN B N 1
ATOM 4129 C CA . ASN B 1 186 ? 7.375 -3.035 -13.883 1 97.44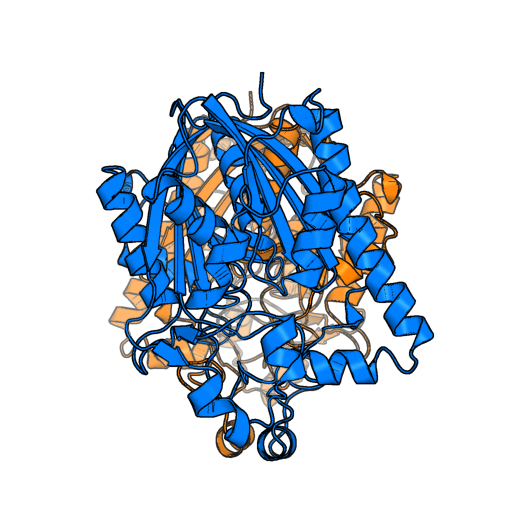 186 ASN B CA 1
ATOM 4130 C C . ASN B 1 186 ? 6.574 -2.197 -14.875 1 97.44 186 ASN B C 1
ATOM 4132 O O . ASN B 1 186 ? 7.055 -1.171 -15.352 1 97.44 186 ASN B O 1
ATOM 4136 N N . LYS B 1 187 ? 5.387 -2.646 -15.156 1 97 187 LYS B N 1
ATOM 4137 C CA . LYS B 1 187 ? 4.523 -1.915 -16.078 1 97 187 LYS B CA 1
ATOM 4138 C C . LYS B 1 187 ? 3.098 -1.823 -15.539 1 97 187 LYS B C 1
ATOM 4140 O O . LYS B 1 187 ? 2.625 -2.736 -14.859 1 97 187 LYS B O 1
ATOM 4145 N N . THR B 1 188 ? 2.504 -0.717 -15.828 1 97.19 188 THR B N 1
ATOM 4146 C CA . THR B 1 188 ? 1.094 -0.488 -15.531 1 97.19 188 THR B CA 1
ATOM 4147 C C . THR B 1 188 ? 0.364 0.052 -16.766 1 97.19 188 THR B C 1
ATOM 4149 O O . THR B 1 188 ? 0.879 0.925 -17.453 1 97.19 188 THR B O 1
ATOM 4152 N N . ASP B 1 189 ? -0.739 -0.569 -17.094 1 96.62 189 ASP B N 1
ATOM 4153 C CA . ASP B 1 189 ? -1.674 -0.002 -18.062 1 96.62 189 ASP B CA 1
ATOM 4154 C C . ASP B 1 189 ? -2.975 0.422 -17.391 1 96.62 189 ASP B C 1
ATOM 4156 O O . ASP B 1 189 ? -3.955 -0.327 -17.391 1 96.62 189 ASP B O 1
ATOM 4160 N N . GLY B 1 190 ? -2.943 1.667 -16.984 1 95.06 190 GLY B N 1
ATOM 4161 C CA . GLY B 1 190 ? -4.059 2.201 -16.219 1 95.06 190 GLY B CA 1
ATOM 4162 C C . GLY B 1 190 ? -5.336 2.326 -17.031 1 95.06 190 GLY B C 1
ATOM 4163 O O . GLY B 1 190 ? -6.418 2.514 -16.484 1 95.06 190 GLY B O 1
ATOM 4164 N N . SER B 1 191 ? -5.285 2.201 -18.312 1 93.5 191 SER B N 1
ATOM 4165 C CA . SER B 1 191 ? -6.48 2.266 -19.141 1 93.5 191 SER B CA 1
ATOM 4166 C C . SER B 1 191 ? -7.391 1.064 -18.891 1 93.5 191 SER B C 1
ATOM 4168 O O . SER B 1 191 ? -8.555 1.073 -19.297 1 93.5 191 SER B O 1
ATOM 4170 N N . LEU B 1 192 ? -6.914 0.055 -18.219 1 90.94 192 LEU B N 1
ATOM 4171 C CA . LEU B 1 192 ? -7.66 -1.177 -17.984 1 90.94 192 LEU B CA 1
ATOM 4172 C C . LEU B 1 192 ? -8.195 -1.229 -16.562 1 90.94 192 LEU B C 1
ATOM 4174 O O . LEU B 1 192 ? -8.75 -2.244 -16.141 1 90.94 192 LEU B O 1
ATOM 4178 N N . ASN B 1 193 ? -8.125 -0.14 -15.82 1 87.19 193 ASN B N 1
ATOM 4179 C CA . ASN B 1 193 ? -8.445 -0.15 -14.391 1 87.19 193 ASN B CA 1
ATOM 4180 C C . ASN B 1 193 ? -9.938 -0.354 -14.156 1 87.19 193 ASN B C 1
ATOM 4182 O O . ASN B 1 193 ? -10.352 -0.772 -13.078 1 87.19 193 ASN B O 1
ATOM 4186 N N . TYR B 1 194 ? -10.711 -0.146 -15.133 1 81.81 194 TYR B N 1
ATOM 4187 C CA . TYR B 1 194 ? -12.164 -0.153 -14.969 1 81.81 194 TYR B CA 1
ATOM 4188 C C . TYR B 1 194 ? -12.727 -1.561 -15.141 1 81.81 194 TYR B C 1
ATOM 4190 O O . TYR B 1 194 ? -13.875 -1.823 -14.789 1 81.81 194 TYR B O 1
ATOM 4198 N N . ILE B 1 195 ? -11.984 -2.461 -15.695 1 80.12 195 ILE B N 1
ATOM 4199 C CA . ILE B 1 195 ? -12.508 -3.754 -16.125 1 80.12 195 ILE B CA 1
ATOM 4200 C C . ILE B 1 195 ? -12.867 -4.594 -14.898 1 80.12 195 ILE B C 1
ATOM 4202 O O . ILE B 1 195 ? -13.953 -5.168 -14.828 1 80.12 195 ILE B O 1
ATOM 4206 N N . TRP B 1 196 ? -12.023 -4.711 -13.938 1 69.94 196 TRP B N 1
ATOM 4207 C CA . TRP B 1 196 ? -12.211 -5.613 -12.805 1 69.94 196 TRP B CA 1
ATOM 4208 C C . TRP B 1 196 ? -12.539 -4.832 -11.531 1 69.94 196 TRP B C 1
ATOM 4210 O O . TRP B 1 196 ? -12.133 -5.219 -10.438 1 69.94 196 TRP B O 1
ATOM 4220 N N . ARG B 1 197 ? -13.336 -3.924 -11.648 1 64.69 197 ARG B N 1
ATOM 4221 C CA . ARG B 1 197 ? -13.773 -3.201 -10.461 1 64.69 197 ARG B CA 1
ATOM 4222 C C . ARG B 1 197 ? -14.977 -3.883 -9.812 1 64.69 197 ARG B C 1
ATOM 4224 O O . ARG B 1 197 ? -15.992 -4.129 -10.477 1 64.69 197 ARG B O 1
ATOM 4231 N N . ILE B 1 198 ? -14.664 -4.73 -8.641 1 58.75 198 ILE B N 1
ATOM 4232 C CA . ILE B 1 198 ? -15.781 -5.395 -7.973 1 58.75 198 ILE B CA 1
ATOM 4233 C C . ILE B 1 198 ? -16.969 -4.445 -7.879 1 58.75 198 ILE B C 1
ATOM 4235 O O . ILE B 1 198 ? -16.812 -3.225 -7.969 1 58.75 198 ILE B O 1
ATOM 4239 N N . PRO B 1 199 ? -18.031 -4.934 -7.297 1 58.16 199 PRO B N 1
ATOM 4240 C CA . PRO B 1 199 ? -19.344 -4.293 -7.43 1 58.16 199 PRO B CA 1
ATOM 4241 C C . PRO B 1 199 ? -19.312 -2.801 -7.094 1 58.16 199 PRO B C 1
ATOM 4243 O O . PRO B 1 199 ? -18.422 -2.35 -6.367 1 58.16 199 PRO B O 1
ATOM 4246 N N . LEU B 1 200 ? -20.234 -2.158 -7.809 1 63.41 200 LEU B N 1
ATOM 4247 C CA . LEU B 1 200 ? -20.531 -0.74 -7.969 1 63.41 200 LEU B CA 1
ATOM 4248 C C . LEU B 1 200 ? -20.906 -0.109 -6.629 1 63.41 200 LEU B C 1
ATOM 4250 O O . LEU B 1 200 ? -21 1.116 -6.52 1 63.41 200 LEU B O 1
ATOM 4254 N N . VAL B 1 201 ? -20.875 -1.108 -5.543 1 78.38 201 VAL B N 1
ATOM 4255 C CA . VAL B 1 201 ? -21.344 -0.438 -4.332 1 78.38 201 VAL B CA 1
ATOM 4256 C C . VAL B 1 201 ? -20.297 -0.591 -3.223 1 78.38 201 VAL B C 1
ATOM 4258 O O . VAL B 1 201 ? -19.438 -1.473 -3.283 1 78.38 201 VAL B O 1
ATOM 4261 N N . GLY B 1 202 ? -20.344 0.32 -2.26 1 79.75 202 GLY B N 1
ATOM 4262 C CA . GLY B 1 202 ? -19.562 0.207 -1.045 1 79.75 202 GLY B CA 1
ATOM 4263 C C . GLY B 1 202 ? -18.484 1.271 -0.934 1 79.75 202 GLY B C 1
ATOM 4264 O O . GLY B 1 202 ? -17.938 1.505 0.15 1 79.75 202 GLY B O 1
ATOM 4265 N N . GLY B 1 203 ? -18.172 1.894 -2.012 1 83.88 203 GLY B N 1
ATOM 4266 C CA . GLY B 1 203 ? -17.234 3.002 -1.979 1 83.88 203 GLY B CA 1
ATOM 4267 C C . GLY B 1 203 ? -17.906 4.355 -1.854 1 83.88 203 GLY B C 1
ATOM 4268 O O . GLY B 1 203 ? -19.094 4.434 -1.533 1 83.88 203 GLY B O 1
ATOM 4269 N N . THR B 1 204 ? -17.125 5.359 -1.937 1 87 204 THR B N 1
ATOM 4270 C CA . THR B 1 204 ? -17.641 6.707 -1.749 1 87 204 THR B CA 1
ATOM 4271 C C . THR B 1 204 ? -18.609 7.07 -2.875 1 87 204 THR B C 1
ATOM 4273 O O . THR B 1 204 ? -19.484 7.91 -2.695 1 87 204 THR B O 1
ATOM 4276 N N . LYS B 1 205 ? -18.422 6.438 -3.998 1 87.12 205 LYS B N 1
ATOM 4277 C CA . LYS B 1 205 ? -19.297 6.77 -5.129 1 87.12 205 LYS B CA 1
ATOM 4278 C C . LYS B 1 205 ? -20.688 6.172 -4.957 1 87.12 205 LYS B C 1
ATOM 4280 O O . LYS B 1 205 ? -21.688 6.789 -5.332 1 87.12 205 LYS B O 1
ATOM 4285 N N . HIS B 1 206 ? -20.688 4.91 -4.414 1 86.88 206 HIS B N 1
ATOM 4286 C CA . HIS B 1 206 ? -21.953 4.203 -4.199 1 86.88 206 HIS B CA 1
ATOM 4287 C C . HIS B 1 206 ? -21.969 3.52 -2.836 1 86.88 206 HIS B C 1
ATOM 4289 O O . HIS B 1 206 ? -21.812 2.299 -2.746 1 86.88 206 HIS B O 1
ATOM 4295 N N . PRO B 1 207 ? -22.297 4.352 -1.859 1 87.12 207 PRO B N 1
ATOM 4296 C CA . PRO B 1 207 ? -22.312 3.762 -0.519 1 87.12 207 PRO B CA 1
ATOM 4297 C C . PRO B 1 207 ? -23.328 2.627 -0.386 1 87.12 207 PRO B C 1
ATOM 4299 O O . PRO B 1 207 ? -24.391 2.668 -1.013 1 87.12 207 PRO B O 1
ATOM 4302 N N . ILE B 1 208 ? -23 1.711 0.508 1 87.56 208 ILE B N 1
ATOM 4303 C CA . ILE B 1 208 ? -23.797 0.499 0.691 1 87.56 208 ILE B CA 1
ATOM 4304 C C . ILE B 1 208 ? -25.125 0.847 1.344 1 87.56 208 ILE B C 1
ATOM 4306 O O . ILE B 1 208 ? -25.188 1.665 2.266 1 87.56 208 ILE B O 1
ATOM 4310 N N . THR B 1 209 ? -26.188 0.269 0.848 1 89.5 209 THR B N 1
ATOM 4311 C CA . THR B 1 209 ? -27.516 0.321 1.46 1 89.5 209 THR B CA 1
ATOM 4312 C C . THR B 1 209 ? -27.938 -1.062 1.939 1 89.5 209 THR B C 1
ATOM 4314 O O . THR B 1 209 ? -27.359 -2.07 1.55 1 89.5 209 THR B O 1
ATOM 4317 N N . PRO B 1 210 ? -28.922 -1.021 2.85 1 91.94 210 PRO B N 1
ATOM 4318 C CA . PRO B 1 210 ? -29.422 -2.336 3.258 1 91.94 210 PRO B CA 1
ATOM 4319 C C . PRO B 1 210 ? -29.859 -3.195 2.072 1 91.94 210 PRO B C 1
ATOM 4321 O O . PRO B 1 210 ? -29.594 -4.398 2.047 1 91.94 210 PRO B O 1
ATOM 4324 N N . GLU B 1 211 ? -30.406 -2.625 1.099 1 92.19 211 GLU B N 1
ATOM 4325 C CA . GLU B 1 211 ? -30.859 -3.33 -0.098 1 92.19 211 GLU B CA 1
ATOM 4326 C C . GLU B 1 211 ? -29.688 -3.922 -0.866 1 92.19 211 GLU B C 1
ATOM 4328 O O . GLU B 1 211 ? -29.781 -5.027 -1.404 1 92.19 211 GLU B O 1
ATOM 4333 N N . HIS B 1 212 ? -28.656 -3.166 -0.927 1 88.88 212 HIS B N 1
ATOM 4334 C CA . HIS B 1 212 ? -27.453 -3.668 -1.59 1 88.88 212 HIS B CA 1
ATOM 4335 C C . HIS B 1 212 ? -26.969 -4.957 -0.94 1 88.88 212 HIS B C 1
ATOM 4337 O O . HIS B 1 212 ? -26.547 -5.887 -1.633 1 88.88 212 HIS B O 1
ATOM 4343 N N . VAL B 1 213 ? -26.984 -4.93 0.352 1 88.75 213 VAL B N 1
ATOM 4344 C CA . VAL B 1 213 ? -26.516 -6.086 1.102 1 88.75 213 VAL B CA 1
ATOM 4345 C C . VAL B 1 213 ? -27.438 -7.273 0.871 1 88.75 213 VAL B C 1
ATOM 4347 O O . VAL B 1 213 ? -26.984 -8.398 0.668 1 88.75 213 VAL B O 1
ATOM 4350 N N . GLU B 1 214 ? -28.688 -6.992 0.872 1 89.75 214 GLU B N 1
ATOM 4351 C CA . GLU B 1 214 ? -29.688 -8.039 0.643 1 89.75 214 GLU B CA 1
ATOM 4352 C C . GLU B 1 214 ? -29.516 -8.664 -0.741 1 89.75 214 GLU B C 1
ATOM 4354 O O . GLU B 1 214 ? -29.688 -9.867 -0.908 1 89.75 214 GLU B O 1
ATOM 4359 N N . GLN B 1 215 ? -29.141 -7.848 -1.637 1 86.31 215 GLN B N 1
ATOM 4360 C CA . GLN B 1 215 ? -29.016 -8.297 -3.018 1 86.31 215 GLN B CA 1
ATOM 4361 C C . GLN B 1 215 ? -27.641 -8.875 -3.283 1 86.31 215 GLN B C 1
ATOM 4363 O O . GLN B 1 215 ? -27.359 -9.359 -4.383 1 86.31 215 GLN B O 1
ATOM 4368 N N . GLY B 1 216 ? -26.781 -8.805 -2.346 1 80.81 216 GLY B N 1
ATOM 4369 C CA . GLY B 1 216 ? -25.438 -9.336 -2.498 1 80.81 216 GLY B CA 1
ATOM 4370 C C . GLY B 1 216 ? -24.562 -8.492 -3.404 1 80.81 216 GLY B C 1
ATOM 4371 O O . GLY B 1 216 ? -23.625 -9 -4.035 1 80.81 216 GLY B O 1
ATOM 4372 N N . LEU B 1 217 ? -24.891 -7.242 -3.49 1 79.19 217 LEU B N 1
ATOM 4373 C CA . LEU B 1 217 ? -24.172 -6.363 -4.41 1 79.19 217 LEU B CA 1
ATOM 4374 C C . LEU B 1 217 ? -22.875 -5.879 -3.797 1 79.19 217 LEU B C 1
ATOM 4376 O O . LEU B 1 217 ? -22.016 -5.336 -4.496 1 79.19 217 LEU B O 1
ATOM 4380 N N . TYR B 1 218 ? -22.812 -6.098 -2.537 1 74.12 218 TYR B N 1
ATOM 4381 C CA . TYR B 1 218 ? -21.609 -5.633 -1.862 1 74.12 218 TYR B CA 1
ATOM 4382 C C . TYR B 1 218 ? -20.484 -6.668 -1.96 1 74.12 218 TYR B C 1
ATOM 4384 O O . TYR B 1 218 ? -19.328 -6.375 -1.653 1 74.12 218 TYR B O 1
ATOM 4392 N N . PHE B 1 219 ? -20.969 -7.832 -2.584 1 70.94 219 PHE B N 1
ATOM 4393 C CA . PHE B 1 219 ? -20.016 -8.922 -2.797 1 70.94 219 PHE B CA 1
ATOM 4394 C C . PHE B 1 219 ? -19.641 -9.039 -4.27 1 70.94 219 PHE B C 1
ATOM 4396 O O . PHE B 1 219 ? -20.469 -8.742 -5.145 1 70.94 219 PHE B O 1
ATOM 4403 N N . GLY B 1 220 ? -18.391 -8.797 -4.547 1 64.56 220 GLY B N 1
ATOM 4404 C CA . GLY B 1 220 ? -18.031 -8.508 -5.93 1 64.56 220 GLY B CA 1
ATOM 4405 C C . GLY B 1 220 ? -17.656 -9.742 -6.723 1 64.56 220 GLY B C 1
ATOM 4406 O O . GLY B 1 220 ? -17.25 -10.75 -6.145 1 64.56 220 GLY B O 1
ATOM 4407 N N . SER B 1 221 ? -18.234 -9.789 -7.883 1 74.94 221 SER B N 1
ATOM 4408 C CA . SER B 1 221 ? -17.828 -10.711 -8.938 1 74.94 221 SER B CA 1
ATOM 4409 C C . SER B 1 221 ? -17.031 -9.984 -10.023 1 74.94 221 SER B C 1
ATOM 4411 O O . SER B 1 221 ? -17.562 -9.102 -10.695 1 74.94 221 SER B O 1
ATOM 4413 N N . MET B 1 222 ? -15.75 -10.375 -10.094 1 75.94 222 MET B N 1
ATOM 4414 C CA . MET B 1 222 ? -14.914 -9.781 -11.133 1 75.94 222 MET B CA 1
ATOM 4415 C C . MET B 1 222 ? -15.461 -10.078 -12.523 1 75.94 222 MET B C 1
ATOM 4417 O O . MET B 1 222 ? -15.398 -9.234 -13.414 1 75.94 222 MET B O 1
ATOM 4421 N N . ILE B 1 223 ? -16.062 -11.219 -12.68 1 77.19 223 ILE B N 1
ATOM 4422 C CA . ILE B 1 223 ? -16.609 -11.633 -13.977 1 77.19 223 ILE B CA 1
ATOM 4423 C C . ILE B 1 223 ? -17.812 -10.758 -14.336 1 77.19 223 ILE B C 1
ATOM 4425 O O . ILE B 1 223 ? -17.969 -10.352 -15.492 1 77.19 223 ILE B O 1
ATOM 4429 N N . GLU B 1 224 ? -18.578 -10.539 -13.359 1 77.88 224 GLU B N 1
ATOM 4430 C CA . GLU B 1 224 ? -19.734 -9.688 -13.609 1 77.88 224 GLU B CA 1
ATOM 4431 C C . GLU B 1 224 ? -19.312 -8.258 -13.93 1 77.88 224 GLU B C 1
ATOM 4433 O O . GLU B 1 224 ? -19.906 -7.609 -14.797 1 77.88 224 GLU B O 1
ATOM 4438 N N . SER B 1 225 ? -18.359 -7.883 -13.242 1 77.12 225 SER B N 1
ATOM 4439 C CA . SER B 1 225 ? -17.828 -6.555 -13.523 1 77.12 225 SER B CA 1
ATOM 4440 C C . SER B 1 225 ? -17.281 -6.465 -14.945 1 77.12 225 SER B C 1
ATOM 4442 O O . SER B 1 225 ? -17.578 -5.516 -15.672 1 77.12 225 SER B O 1
ATOM 4444 N N . ALA B 1 226 ? -16.5 -7.414 -15.312 1 79.06 226 ALA B N 1
ATOM 4445 C CA . ALA B 1 226 ? -15.938 -7.449 -16.656 1 79.06 226 ALA B CA 1
ATOM 4446 C C . ALA B 1 226 ? -17.031 -7.492 -17.719 1 79.06 226 ALA B C 1
ATOM 4448 O O . ALA B 1 226 ? -16.953 -6.82 -18.734 1 79.06 226 ALA B O 1
ATOM 4449 N N . ARG B 1 227 ? -18 -8.25 -17.438 1 79.62 227 ARG B N 1
ATOM 4450 C CA . ARG B 1 227 ? -19.094 -8.367 -18.375 1 79.62 227 ARG B CA 1
ATOM 4451 C C . ARG B 1 227 ? -19.844 -7.047 -18.516 1 79.62 227 ARG B C 1
ATOM 4453 O O . ARG B 1 227 ? -20.328 -6.711 -19.609 1 79.62 227 ARG B O 1
ATOM 4460 N N . ARG B 1 228 ? -19.984 -6.41 -17.5 1 78.44 228 ARG B N 1
ATOM 4461 C CA . ARG B 1 228 ? -20.656 -5.117 -17.516 1 78.44 228 ARG B CA 1
ATOM 4462 C C . ARG B 1 228 ? -19.844 -4.066 -18.25 1 78.44 228 ARG B C 1
ATOM 4464 O O . ARG B 1 228 ? -20.406 -3.203 -18.938 1 78.44 228 ARG B O 1
ATOM 4471 N N . ASN B 1 229 ? -18.578 -4.219 -18.156 1 80.88 229 ASN B N 1
ATOM 4472 C CA . ASN B 1 229 ? -17.703 -3.172 -18.672 1 80.88 229 ASN B CA 1
ATOM 4473 C C . ASN B 1 229 ? -17.234 -3.5 -20.094 1 80.88 229 ASN B C 1
ATOM 4475 O O . ASN B 1 229 ? -16.797 -2.613 -20.828 1 80.88 229 ASN B O 1
ATOM 4479 N N . LEU B 1 230 ? -17.203 -4.773 -20.344 1 84.5 230 LEU B N 1
ATOM 4480 C CA . LEU B 1 230 ? -16.812 -5.234 -21.672 1 84.5 230 LEU B CA 1
ATOM 4481 C C . LEU B 1 230 ? -18.016 -5.84 -22.406 1 84.5 230 LEU B C 1
ATOM 4483 O O . LEU B 1 230 ? -18.203 -7.055 -22.391 1 84.5 230 LEU B O 1
ATOM 4487 N N . LYS B 1 231 ? -18.844 -5.004 -23.172 1 79.62 231 LYS B N 1
ATOM 4488 C CA . LYS B 1 231 ? -20.188 -5.305 -23.656 1 79.62 231 LYS B CA 1
ATOM 4489 C C . LYS B 1 231 ? -20.156 -6.211 -24.875 1 79.62 231 LYS B C 1
ATOM 4491 O O . LYS B 1 231 ? -21.109 -6.941 -25.141 1 79.62 231 LYS B O 1
ATOM 4496 N N . ASN B 1 232 ? -18.969 -6.238 -25.516 1 86 232 ASN B N 1
ATOM 4497 C CA . ASN B 1 232 ? -18.984 -7.094 -26.688 1 86 232 ASN B CA 1
ATOM 4498 C C . ASN B 1 232 ? -17.688 -7.891 -26.828 1 86 232 ASN B C 1
ATOM 4500 O O . ASN B 1 232 ? -16.719 -7.629 -26.109 1 86 232 ASN B O 1
ATOM 4504 N N . GLU B 1 233 ? -17.797 -8.883 -27.625 1 85.62 233 GLU B N 1
ATOM 4505 C CA . GLU B 1 233 ? -16.703 -9.836 -27.812 1 85.62 233 GLU B CA 1
ATOM 4506 C C . GLU B 1 233 ? -15.453 -9.156 -28.344 1 85.62 233 GLU B C 1
ATOM 4508 O O . GLU B 1 233 ? -14.336 -9.539 -28 1 85.62 233 GLU B O 1
ATOM 4513 N N . ASP B 1 234 ? -15.594 -8.25 -29.125 1 89.69 234 ASP B N 1
ATOM 4514 C CA . ASP B 1 234 ? -14.461 -7.547 -29.703 1 89.69 234 ASP B CA 1
ATOM 4515 C C . ASP B 1 234 ? -13.656 -6.812 -28.625 1 89.69 234 ASP B C 1
ATOM 4517 O O . ASP B 1 234 ? -12.422 -6.84 -28.625 1 89.69 234 ASP B O 1
ATOM 4521 N N . GLU B 1 235 ? -14.391 -6.172 -27.766 1 87.5 235 GLU B N 1
ATOM 4522 C CA . GLU B 1 235 ? -13.742 -5.477 -26.656 1 87.5 235 GLU B CA 1
ATOM 4523 C C . GLU B 1 235 ? -13 -6.457 -25.75 1 87.5 235 GLU B C 1
ATOM 4525 O O . GLU B 1 235 ? -11.883 -6.172 -25.297 1 87.5 235 GLU B O 1
ATOM 4530 N N . ARG B 1 236 ? -13.641 -7.512 -25.5 1 86.94 236 ARG B N 1
ATOM 4531 C CA . ARG B 1 236 ? -13.023 -8.531 -24.656 1 86.94 236 ARG B CA 1
ATOM 4532 C C . ARG B 1 236 ? -11.734 -9.062 -25.281 1 86.94 236 ARG B C 1
ATOM 4534 O O . ARG B 1 236 ? -10.734 -9.258 -24.594 1 86.94 236 ARG B O 1
ATOM 4541 N N . LYS B 1 237 ? -11.828 -9.25 -26.562 1 88.94 237 LYS B N 1
ATOM 4542 C CA . LYS B 1 237 ? -10.648 -9.719 -27.281 1 88.94 237 LYS B CA 1
ATOM 4543 C C . LYS B 1 237 ? -9.531 -8.68 -27.25 1 88.94 237 LYS B C 1
ATOM 4545 O O . LYS B 1 237 ? -8.367 -9.008 -27.016 1 88.94 237 LYS B O 1
ATOM 4550 N N . GLU B 1 238 ? -9.883 -7.543 -27.453 1 90.81 238 GLU B N 1
ATOM 4551 C CA . GLU B 1 238 ? -8.906 -6.457 -27.453 1 90.81 238 GLU B CA 1
ATOM 4552 C C . GLU B 1 238 ? -8.234 -6.32 -26.078 1 90.81 238 GLU B C 1
ATOM 4554 O O . GLU B 1 238 ? -7.012 -6.172 -26 1 90.81 238 GLU B O 1
ATOM 4559 N N . VAL B 1 239 ? -9.016 -6.348 -25.047 1 89.5 239 VAL B N 1
ATOM 4560 C CA . VAL B 1 239 ? -8.508 -6.238 -23.688 1 89.5 239 VAL B CA 1
ATOM 4561 C C . VAL B 1 239 ? -7.586 -7.418 -23.391 1 89.5 239 VAL B C 1
ATOM 4563 O O . VAL B 1 239 ? -6.516 -7.246 -22.797 1 89.5 239 VAL B O 1
ATOM 4566 N N . GLY B 1 240 ? -8.047 -8.586 -23.766 1 88.19 240 GLY B N 1
ATOM 4567 C CA . GLY B 1 240 ? -7.215 -9.766 -23.578 1 88.19 240 GLY B CA 1
ATOM 4568 C C . GLY B 1 240 ? -5.863 -9.664 -24.266 1 88.19 240 GLY B C 1
ATOM 4569 O O . GLY B 1 240 ? -4.844 -10.039 -23.688 1 88.19 240 GLY B O 1
ATOM 4570 N N . GLU B 1 241 ? -5.852 -9.133 -25.422 1 91.06 241 GLU B N 1
ATOM 4571 C CA . GLU B 1 241 ? -4.613 -8.961 -26.172 1 91.06 241 GLU B CA 1
ATOM 4572 C C . GLU B 1 241 ? -3.707 -7.926 -25.516 1 91.06 241 GLU B C 1
ATOM 4574 O O . GLU B 1 241 ? -2.486 -8.094 -25.469 1 91.06 241 GLU B O 1
ATOM 4579 N N . LYS B 1 242 ? -4.281 -6.918 -25.078 1 91.25 242 LYS B N 1
ATOM 4580 C CA . LYS B 1 242 ? -3.514 -5.883 -24.391 1 91.25 242 LYS B CA 1
ATOM 4581 C C . LYS B 1 242 ? -2.838 -6.434 -23.141 1 91.25 242 LYS B C 1
ATOM 4583 O O . LYS B 1 242 ? -1.681 -6.113 -22.859 1 91.25 242 LYS B O 1
ATOM 4588 N N . ILE B 1 243 ? -3.592 -7.188 -22.453 1 91.75 243 ILE B N 1
ATOM 4589 C CA . ILE B 1 243 ? -3.084 -7.777 -21.219 1 91.75 243 ILE B CA 1
ATOM 4590 C C . ILE B 1 243 ? -1.912 -8.703 -21.547 1 91.75 243 ILE B C 1
ATOM 4592 O O . ILE B 1 243 ? -0.848 -8.602 -20.922 1 91.75 243 ILE B O 1
ATOM 4596 N N . VAL B 1 244 ? -2.086 -9.547 -22.484 1 92.12 244 VAL B N 1
ATOM 4597 C CA . VAL B 1 244 ? -1.046 -10.492 -22.875 1 92.12 244 VAL B CA 1
ATOM 4598 C C . VAL B 1 244 ? 0.182 -9.734 -23.375 1 92.12 244 VAL B C 1
ATOM 4600 O O . VAL B 1 244 ? 1.313 -10.062 -23.016 1 92.12 244 VAL B O 1
ATOM 4603 N N . SER B 1 245 ? -0.034 -8.734 -24.141 1 94.44 245 SER B N 1
ATOM 4604 C CA . SER B 1 245 ? 1.056 -7.934 -24.688 1 94.44 245 SER B CA 1
ATOM 4605 C C . SER B 1 245 ? 1.868 -7.273 -23.594 1 94.44 245 SER B C 1
ATOM 4607 O O . SER B 1 245 ? 3.1 -7.258 -23.641 1 94.44 245 SER B O 1
ATOM 4609 N N . LEU B 1 246 ? 1.215 -6.711 -22.656 1 94.81 246 LEU B N 1
ATOM 4610 C CA . LEU B 1 246 ? 1.88 -6.059 -21.531 1 94.81 246 LEU B CA 1
ATOM 4611 C C . LEU B 1 246 ? 2.768 -7.043 -20.781 1 94.81 246 LEU B C 1
ATOM 4613 O O . LEU B 1 246 ? 3.896 -6.715 -20.422 1 94.81 246 LEU B O 1
ATOM 4617 N N . ASN B 1 247 ? 2.217 -8.164 -20.578 1 94.94 247 ASN B N 1
ATOM 4618 C CA . ASN B 1 247 ? 2.943 -9.211 -19.875 1 94.94 247 ASN B CA 1
ATOM 4619 C C . ASN B 1 247 ? 4.199 -9.633 -20.625 1 94.94 247 ASN B C 1
ATOM 4621 O O . ASN B 1 247 ? 5.281 -9.719 -20.047 1 94.94 247 ASN B O 1
ATOM 4625 N N . ILE B 1 248 ? 4.059 -9.859 -21.875 1 95.69 248 ILE B N 1
ATOM 4626 C CA . ILE B 1 248 ? 5.168 -10.297 -22.719 1 95.69 248 ILE B CA 1
ATOM 4627 C C . ILE B 1 248 ? 6.234 -9.203 -22.781 1 95.69 248 ILE B C 1
ATOM 4629 O O . ILE B 1 248 ? 7.43 -9.484 -22.688 1 95.69 248 ILE B O 1
ATOM 4633 N N . GLN B 1 249 ? 5.824 -8.008 -22.844 1 96 249 GLN B N 1
ATOM 4634 C CA . GLN B 1 249 ? 6.746 -6.875 -22.922 1 96 249 GLN B CA 1
ATOM 4635 C C . GLN B 1 249 ? 7.605 -6.793 -21.656 1 96 249 GLN B C 1
ATOM 4637 O O . GLN B 1 249 ? 8.797 -6.473 -21.734 1 96 249 GLN B O 1
ATOM 4642 N N . THR B 1 250 ? 7.02 -7.008 -20.562 1 97 250 THR B N 1
ATOM 4643 C CA . THR B 1 250 ? 7.746 -6.945 -19.297 1 97 250 THR B CA 1
ATOM 4644 C C . THR B 1 250 ? 8.875 -7.977 -19.281 1 97 250 THR B C 1
ATOM 4646 O O . THR B 1 250 ? 9.992 -7.664 -18.875 1 97 250 THR B O 1
ATOM 4649 N N . LEU B 1 251 ? 8.633 -9.156 -19.719 1 97.5 251 LEU B N 1
ATOM 4650 C CA . LEU B 1 251 ? 9.617 -10.234 -19.734 1 97.5 251 LEU B CA 1
ATOM 4651 C C . LEU B 1 251 ? 10.727 -9.953 -20.75 1 97.5 251 LEU B C 1
ATOM 4653 O O . LEU B 1 251 ? 11.906 -10.125 -20.453 1 97.5 251 LEU B O 1
ATOM 4657 N N . LYS B 1 252 ? 10.344 -9.484 -21.875 1 97.25 252 LYS B N 1
ATOM 4658 C CA . LYS B 1 252 ? 11.312 -9.195 -22.922 1 97.25 252 LYS B CA 1
ATOM 4659 C C . LYS B 1 252 ? 12.227 -8.039 -22.531 1 97.25 252 LYS B C 1
ATOM 4661 O O . LYS B 1 252 ? 13.438 -8.094 -22.766 1 97.25 252 LYS B O 1
ATOM 4666 N N . GLU B 1 253 ? 11.641 -7.098 -21.969 1 97.06 253 GLU B N 1
ATOM 4667 C CA . GLU B 1 253 ? 12.43 -5.957 -21.516 1 97.06 253 GLU B CA 1
ATOM 4668 C C . GLU B 1 253 ? 13.406 -6.359 -20.422 1 97.06 253 GLU B C 1
ATOM 4670 O O . GLU B 1 253 ? 14.523 -5.844 -20.344 1 97.06 253 GLU B O 1
ATOM 4675 N N . LEU B 1 254 ? 12.945 -7.207 -19.547 1 97.38 254 LEU B N 1
ATOM 4676 C CA . LEU B 1 254 ? 13.836 -7.691 -18.5 1 97.38 254 LEU B CA 1
ATOM 4677 C C . LEU B 1 254 ? 15.047 -8.398 -19.109 1 97.38 254 LEU B C 1
ATOM 4679 O O . LEU B 1 254 ? 16.188 -8.172 -18.672 1 97.38 254 LEU B O 1
ATOM 4683 N N . LEU B 1 255 ? 14.82 -9.234 -20.094 1 97.5 255 LEU B N 1
ATOM 4684 C CA . LEU B 1 255 ? 15.898 -9.922 -20.797 1 97.5 255 LEU B CA 1
ATOM 4685 C C . LEU B 1 255 ? 16.891 -8.914 -21.375 1 97.5 255 LEU B C 1
ATOM 4687 O O . LEU B 1 255 ? 18.109 -9.07 -21.219 1 97.5 255 LEU B O 1
ATOM 4691 N N . GLN B 1 256 ? 16.359 -7.914 -21.938 1 96.69 256 GLN B N 1
ATOM 4692 C CA . GLN B 1 256 ? 17.203 -6.879 -22.531 1 96.69 256 GLN B CA 1
ATOM 4693 C C . GLN B 1 256 ? 18.016 -6.148 -21.469 1 96.69 256 GLN B C 1
ATOM 4695 O O . GLN B 1 256 ? 19.219 -5.926 -21.641 1 96.69 256 GLN B O 1
ATOM 4700 N N . LYS B 1 257 ? 17.391 -5.84 -20.422 1 95.44 257 LYS B N 1
ATOM 4701 C CA . LYS B 1 257 ? 18.031 -5.07 -19.359 1 95.44 257 LYS B CA 1
ATOM 4702 C C . LYS B 1 257 ? 19.203 -5.828 -18.75 1 95.44 257 LYS B C 1
ATOM 4704 O O . LYS B 1 257 ? 20.188 -5.223 -18.328 1 95.44 257 LYS B O 1
ATOM 4709 N N . ILE B 1 258 ? 19.031 -7.133 -18.688 1 96.06 258 ILE B N 1
ATOM 4710 C CA . ILE B 1 258 ? 20.062 -7.883 -17.984 1 96.06 258 ILE B CA 1
ATOM 4711 C C . ILE B 1 258 ? 21.047 -8.5 -18.984 1 96.06 258 ILE B C 1
ATOM 4713 O O . ILE B 1 258 ? 21.953 -9.242 -18.609 1 96.06 258 ILE B O 1
ATOM 4717 N N . GLY B 1 259 ? 20.812 -8.25 -20.281 1 96.5 259 GLY B N 1
ATOM 4718 C CA . GLY B 1 259 ? 21.719 -8.695 -21.328 1 96.5 259 GLY B CA 1
ATOM 4719 C C . GLY B 1 259 ? 21.734 -10.195 -21.516 1 96.5 259 GLY B C 1
ATOM 4720 O O . GLY B 1 259 ? 22.797 -10.797 -21.672 1 96.5 259 GLY B O 1
ATOM 4721 N N . LYS B 1 260 ? 20.625 -10.812 -21.375 1 96.44 260 LYS B N 1
ATOM 4722 C CA . LYS B 1 260 ? 20.469 -12.25 -21.547 1 96.44 260 LYS B CA 1
ATOM 4723 C C . LYS B 1 260 ? 19.484 -12.578 -22.656 1 96.44 260 LYS B C 1
ATOM 4725 O O . LYS B 1 260 ? 18.734 -11.711 -23.094 1 96.44 260 LYS B O 1
ATOM 4730 N N . SER B 1 261 ? 19.562 -13.742 -23.172 1 96.75 261 SER B N 1
ATOM 4731 C CA . SER B 1 261 ? 18.594 -14.25 -24.141 1 96.75 261 SER B CA 1
ATOM 4732 C C . SER B 1 261 ? 17.609 -15.219 -23.5 1 96.75 261 SER B C 1
ATOM 4734 O O . SER B 1 261 ? 17.812 -15.648 -22.359 1 96.75 261 SER B O 1
ATOM 4736 N N . LYS B 1 262 ? 16.609 -15.508 -24.25 1 96.19 262 LYS B N 1
ATOM 4737 C CA . LYS B 1 262 ? 15.586 -16.438 -23.766 1 96.19 262 LYS B CA 1
ATOM 4738 C C . LYS B 1 262 ? 16.203 -17.797 -23.438 1 96.19 262 LYS B C 1
ATOM 4740 O O . LYS B 1 262 ? 15.734 -18.484 -22.531 1 96.19 262 LYS B O 1
ATOM 4745 N N . LYS B 1 263 ? 17.266 -18.141 -24.031 1 96.31 263 LYS B N 1
ATOM 4746 C CA . LYS B 1 263 ? 17.938 -19.438 -23.828 1 96.31 263 LYS B CA 1
ATOM 4747 C C . LYS B 1 263 ? 18.672 -19.469 -22.5 1 96.31 263 LYS B C 1
ATOM 4749 O O . LYS B 1 263 ? 19.016 -20.547 -22 1 96.31 263 LYS B O 1
ATOM 4754 N N . ASP B 1 264 ? 18.906 -18.328 -21.938 1 97.19 264 ASP B N 1
ATOM 4755 C CA . ASP B 1 264 ? 19.656 -18.234 -20.703 1 97.19 264 ASP B CA 1
ATOM 4756 C C . ASP B 1 264 ? 18.75 -18.453 -19.484 1 97.19 264 ASP B C 1
ATOM 4758 O O . ASP B 1 264 ? 19.234 -18.703 -18.375 1 97.19 264 ASP B O 1
ATOM 4762 N N . VAL B 1 265 ? 17.438 -18.391 -19.672 1 98.12 265 VAL B N 1
ATOM 4763 C CA . VAL B 1 265 ? 16.5 -18.516 -18.562 1 98.12 265 VAL B CA 1
ATOM 4764 C C . VAL B 1 265 ? 16.266 -19.984 -18.25 1 98.12 265 VAL B C 1
ATOM 4766 O O . VAL B 1 265 ? 15.797 -20.75 -19.109 1 98.12 265 VAL B O 1
ATOM 4769 N N . ASP B 1 266 ? 16.5 -20.375 -17.078 1 98.5 266 ASP B N 1
ATOM 4770 C CA . ASP B 1 266 ? 16.375 -21.781 -16.703 1 98.5 266 ASP B CA 1
ATOM 4771 C C . ASP B 1 266 ? 14.961 -22.078 -16.203 1 98.5 266 ASP B C 1
ATOM 4773 O O . ASP B 1 266 ? 14.414 -23.156 -16.484 1 98.5 266 ASP B O 1
ATOM 4777 N N . LYS B 1 267 ? 14.445 -21.188 -15.383 1 98.75 267 LYS B N 1
ATOM 4778 C CA . LYS B 1 267 ? 13.148 -21.406 -14.75 1 98.75 267 LYS B CA 1
ATOM 4779 C C . LYS B 1 267 ? 12.305 -20.141 -14.766 1 98.75 267 LYS B C 1
ATOM 4781 O O . LYS B 1 267 ? 12.852 -19.031 -14.758 1 98.75 267 LYS B O 1
ATOM 4786 N N . LEU B 1 268 ? 11.008 -20.328 -14.828 1 98.56 268 LEU B N 1
ATOM 4787 C CA . LEU B 1 268 ? 10.039 -19.234 -14.742 1 98.56 268 LEU B CA 1
ATOM 4788 C C . LEU B 1 268 ? 9.008 -19.516 -13.656 1 98.56 268 LEU B C 1
ATOM 4790 O O . LEU B 1 268 ? 8.273 -20.5 -13.727 1 98.56 268 LEU B O 1
ATOM 4794 N N . VAL B 1 269 ? 9.008 -18.703 -12.648 1 98.62 269 VAL B N 1
ATOM 4795 C CA . VAL B 1 269 ? 7.996 -18.766 -11.594 1 98.62 269 VAL B CA 1
ATOM 4796 C C . VAL B 1 269 ? 6.871 -17.781 -11.898 1 98.62 269 VAL B C 1
ATOM 4798 O O . VAL B 1 269 ? 7.121 -16.594 -12.086 1 98.62 269 VAL B O 1
ATOM 4801 N N . VAL B 1 270 ? 5.672 -18.281 -11.953 1 97.38 270 VAL B N 1
ATOM 4802 C CA . VAL B 1 270 ? 4.527 -17.453 -12.32 1 97.38 270 VAL B CA 1
ATOM 4803 C C . VAL B 1 270 ? 3.467 -17.516 -11.227 1 97.38 270 VAL B C 1
ATOM 4805 O O . VAL B 1 270 ? 3.453 -18.453 -10.422 1 97.38 270 VAL B O 1
ATOM 4808 N N . TYR B 1 271 ? 2.619 -16.469 -11.125 1 96.38 271 TYR B N 1
ATOM 4809 C CA . TYR B 1 271 ? 1.441 -16.578 -10.273 1 96.38 271 TYR B CA 1
ATOM 4810 C C . TYR B 1 271 ? 0.448 -17.594 -10.844 1 96.38 271 TYR B C 1
ATOM 4812 O O . TYR B 1 271 ? 0.588 -18.031 -11.984 1 96.38 271 TYR B O 1
ATOM 4820 N N . ASN B 1 272 ? -0.508 -17.984 -10.039 1 95.38 272 ASN B N 1
ATOM 4821 C CA . ASN B 1 272 ? -1.386 -19.094 -10.375 1 95.38 272 ASN B CA 1
ATOM 4822 C C . ASN B 1 272 ? -2.619 -18.641 -11.141 1 95.38 272 ASN B C 1
ATOM 4824 O O . ASN B 1 272 ? -3.594 -18.172 -10.547 1 95.38 272 ASN B O 1
ATOM 4828 N N . VAL B 1 273 ? -2.59 -18.766 -12.422 1 90.81 273 VAL B N 1
ATOM 4829 C CA . VAL B 1 273 ? -3.744 -18.5 -13.273 1 90.81 273 VAL B CA 1
ATOM 4830 C C . VAL B 1 273 ? -3.955 -19.672 -14.227 1 90.81 273 VAL B C 1
ATOM 4832 O O . VAL B 1 273 ? -3.307 -20.703 -14.102 1 90.81 273 VAL B O 1
ATOM 4835 N N . GLY B 1 274 ? -4.91 -19.531 -15.102 1 88.94 274 GLY B N 1
ATOM 4836 C CA . GLY B 1 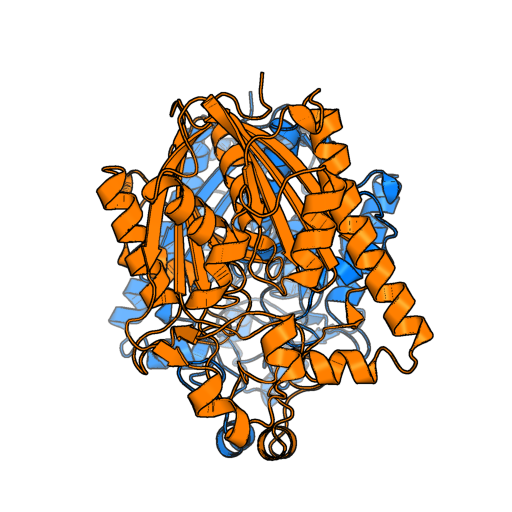274 ? -5.227 -20.625 -16.016 1 88.94 274 GLY B CA 1
ATOM 4837 C C . GLY B 1 274 ? -4.043 -21.047 -16.875 1 88.94 274 GLY B C 1
ATOM 4838 O O . GLY B 1 274 ? -3.252 -20.219 -17.297 1 88.94 274 GLY B O 1
ATOM 4839 N N . LEU B 1 275 ? -3.969 -22.328 -17.094 1 90 275 LEU B N 1
ATOM 4840 C CA . LEU B 1 275 ? -2.828 -22.922 -17.781 1 90 275 LEU B CA 1
ATOM 4841 C C . LEU B 1 275 ? -2.678 -22.359 -19.188 1 90 275 LEU B C 1
ATOM 4843 O O . LEU B 1 275 ? -1.558 -22.188 -19.688 1 90 275 LEU B O 1
ATOM 4847 N N . HIS B 1 276 ? -3.764 -22.078 -19.828 1 85.38 276 HIS B N 1
ATOM 4848 C CA . HIS B 1 276 ? -3.721 -21.531 -21.188 1 85.38 276 HIS B CA 1
ATOM 4849 C C . HIS B 1 276 ? -2.961 -20.203 -21.219 1 85.38 276 HIS B C 1
ATOM 4851 O O . HIS B 1 276 ? -2.141 -19.984 -22.109 1 85.38 276 HIS B O 1
ATOM 4857 N N . PHE B 1 277 ? -3.281 -19.422 -20.297 1 88.5 277 PHE B N 1
ATOM 4858 C CA . PHE B 1 277 ? -2.605 -18.125 -20.188 1 88.5 277 PHE B CA 1
ATOM 4859 C C . PHE B 1 277 ? -1.128 -18.312 -19.859 1 88.5 277 PHE B C 1
ATOM 4861 O O . PHE B 1 277 ? -0.268 -17.688 -20.484 1 88.5 277 PHE B O 1
ATOM 4868 N N . LEU B 1 278 ? -0.793 -19.203 -18.984 1 92.56 278 LEU B N 1
ATOM 4869 C CA . LEU B 1 278 ? 0.579 -19.453 -18.547 1 92.56 278 LEU B CA 1
ATOM 4870 C C . LEU B 1 278 ? 1.425 -19.984 -19.703 1 92.56 278 LEU B C 1
ATOM 4872 O O . LEU B 1 278 ? 2.6 -19.641 -19.828 1 92.56 278 LEU B O 1
ATOM 4876 N N . LYS B 1 279 ? 0.832 -20.812 -20.469 1 93 279 LYS B N 1
ATOM 4877 C CA . LYS B 1 279 ? 1.528 -21.359 -21.641 1 93 279 LYS B CA 1
ATOM 4878 C C . LYS B 1 279 ? 1.917 -20.25 -22.609 1 93 279 LYS B C 1
ATOM 4880 O O . LYS B 1 279 ? 3.029 -20.25 -23.141 1 93 279 LYS B O 1
ATOM 4885 N N . LYS B 1 280 ? 0.985 -19.359 -22.859 1 93.12 280 LYS B N 1
ATOM 4886 C CA . LYS B 1 280 ? 1.265 -18.234 -23.75 1 93.12 280 LYS B CA 1
ATOM 4887 C C . LYS B 1 280 ? 2.436 -17.406 -23.25 1 93.12 280 LYS B C 1
ATOM 4889 O O . LYS B 1 280 ? 3.297 -17 -24.031 1 93.12 280 LYS B O 1
ATOM 4894 N N . ILE B 1 281 ? 2.445 -17.156 -21.969 1 94.75 281 ILE B N 1
ATOM 4895 C CA . ILE B 1 281 ? 3.502 -16.375 -21.359 1 94.75 281 ILE B CA 1
ATOM 4896 C C . ILE B 1 281 ? 4.832 -17.125 -21.453 1 94.75 281 ILE B C 1
ATOM 4898 O O . ILE B 1 281 ? 5.844 -16.547 -21.859 1 94.75 281 ILE B O 1
ATOM 4902 N N . ALA B 1 282 ? 4.816 -18.359 -21.062 1 96.56 282 ALA B N 1
ATOM 4903 C CA . ALA B 1 282 ? 6.027 -19.188 -21.125 1 96.56 282 ALA B CA 1
ATOM 4904 C C . ALA B 1 282 ? 6.57 -19.281 -22.547 1 96.56 282 ALA B C 1
ATOM 4906 O O . ALA B 1 282 ? 7.773 -19.125 -22.766 1 96.56 282 ALA B O 1
ATOM 4907 N N . ASP B 1 283 ? 5.676 -19.438 -23.484 1 96.06 283 ASP B N 1
ATOM 4908 C CA . ASP B 1 283 ? 6.055 -19.562 -24.891 1 96.06 283 ASP B CA 1
ATOM 4909 C C . ASP B 1 283 ? 6.711 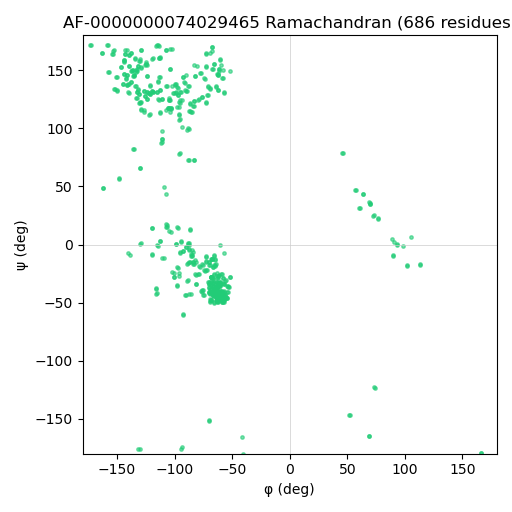-18.281 -25.406 1 96.06 283 ASP B C 1
ATOM 4911 O O . ASP B 1 283 ? 7.59 -18.328 -26.266 1 96.06 283 ASP B O 1
ATOM 4915 N N . SER B 1 284 ? 6.285 -17.219 -24.875 1 95.19 284 SER B N 1
ATOM 4916 C CA . SER B 1 284 ? 6.777 -15.93 -25.344 1 95.19 284 SER B CA 1
ATOM 4917 C C . SER B 1 284 ? 8.281 -15.789 -25.094 1 95.19 284 SER B C 1
ATOM 4919 O O . SER B 1 284 ? 8.953 -15.031 -25.797 1 95.19 284 SER B O 1
ATOM 4921 N N . ILE B 1 285 ? 8.805 -16.531 -24.109 1 95.69 285 ILE B N 1
ATOM 4922 C CA . ILE B 1 285 ? 10.242 -16.5 -23.891 1 95.69 285 ILE B CA 1
ATOM 4923 C C . ILE B 1 285 ? 10.828 -17.891 -24.062 1 95.69 285 ILE B C 1
ATOM 4925 O O . ILE B 1 285 ? 11.898 -18.203 -23.516 1 95.69 285 ILE B O 1
ATOM 4929 N N . GLU B 1 286 ? 10.07 -18.734 -24.625 1 96.81 286 GLU B N 1
ATOM 4930 C CA . GLU B 1 286 ? 10.484 -20.062 -25.062 1 96.81 286 GLU B CA 1
ATOM 4931 C C . GLU B 1 286 ? 10.914 -20.938 -23.875 1 96.81 286 GLU B C 1
ATOM 4933 O O . GLU B 1 286 ? 11.953 -21.609 -23.938 1 96.81 286 GLU B O 1
ATOM 4938 N N . ILE B 1 287 ? 10.195 -20.891 -22.859 1 97.31 287 ILE B N 1
ATOM 4939 C CA . ILE B 1 287 ? 10.43 -21.766 -21.719 1 97.31 287 ILE B CA 1
ATOM 4940 C C . ILE B 1 287 ? 9.375 -22.875 -21.688 1 97.31 287 ILE B C 1
ATOM 4942 O O . ILE B 1 287 ? 8.18 -22.594 -21.719 1 97.31 287 ILE B O 1
ATOM 4946 N N . PRO B 1 288 ? 9.859 -24.109 -21.672 1 96.38 288 PRO B N 1
ATOM 4947 C CA . PRO B 1 288 ? 8.891 -25.203 -21.562 1 96.38 288 PRO B CA 1
ATOM 4948 C C . PRO B 1 288 ? 8.102 -25.156 -20.25 1 96.38 288 PRO B C 1
ATOM 4950 O O . PRO B 1 288 ? 8.641 -24.781 -19.219 1 96.38 288 PRO B O 1
ATOM 4953 N N . LEU B 1 289 ? 6.883 -25.547 -20.297 1 94.81 289 LEU B N 1
ATOM 4954 C CA . LEU B 1 289 ? 5.977 -25.484 -19.156 1 94.81 289 LEU B CA 1
ATOM 4955 C C . LEU B 1 289 ? 6.551 -26.25 -17.969 1 94.81 289 LEU B C 1
ATOM 4957 O O . LEU B 1 289 ? 6.332 -25.859 -16.812 1 94.81 289 LEU B O 1
ATOM 4961 N N . GLU B 1 290 ? 7.258 -27.328 -18.219 1 95.19 290 GLU B N 1
ATOM 4962 C CA . GLU B 1 290 ? 7.82 -28.156 -17.156 1 95.19 290 GLU B CA 1
ATOM 4963 C C . GLU B 1 290 ? 8.883 -27.391 -16.375 1 95.19 290 GLU B C 1
ATOM 4965 O O . GLU B 1 290 ? 9.234 -27.781 -15.258 1 95.19 290 GLU B O 1
ATOM 4970 N N . ASN B 1 291 ? 9.391 -26.328 -16.938 1 97.44 291 ASN B N 1
ATOM 4971 C CA . ASN B 1 291 ? 10.367 -25.469 -16.266 1 97.44 291 ASN B CA 1
ATOM 4972 C C . ASN B 1 291 ? 9.711 -24.25 -15.617 1 97.44 291 ASN B C 1
ATOM 4974 O O . ASN B 1 291 ? 10.391 -23.297 -15.25 1 97.44 291 ASN B O 1
ATOM 4978 N N . THR B 1 292 ? 8.391 -24.312 -15.5 1 97.94 292 THR B N 1
ATOM 4979 C CA . THR B 1 292 ? 7.637 -23.266 -14.828 1 97.94 292 THR B CA 1
ATOM 4980 C C . THR B 1 292 ? 6.957 -23.812 -13.57 1 97.94 292 THR B C 1
ATOM 4982 O O . THR B 1 292 ? 6.957 -25.031 -13.336 1 97.94 292 THR B O 1
ATOM 4985 N N . SER B 1 293 ? 6.406 -22.875 -12.828 1 97.69 293 SER B N 1
ATOM 4986 C CA . SER B 1 293 ? 5.68 -23.266 -11.625 1 97.69 293 SER B CA 1
ATOM 4987 C C . SER B 1 293 ? 4.227 -23.609 -11.938 1 97.69 293 SER B C 1
ATOM 4989 O O . SER B 1 293 ? 3.396 -23.703 -11.031 1 97.69 293 SER B O 1
ATOM 4991 N N . ALA B 1 294 ? 3.838 -23.766 -13.18 1 94.62 294 ALA B N 1
ATOM 4992 C CA . ALA B 1 294 ? 2.453 -23.938 -13.609 1 94.62 294 ALA B CA 1
ATOM 4993 C C . ALA B 1 294 ? 1.819 -25.156 -12.945 1 94.62 294 ALA B C 1
ATOM 4995 O O . ALA B 1 294 ? 0.616 -25.172 -12.68 1 94.62 294 ALA B O 1
ATOM 4996 N N . TYR B 1 295 ? 2.609 -26.141 -12.617 1 93.5 295 TYR B N 1
ATOM 4997 C CA . TYR B 1 295 ? 2.098 -27.391 -12.062 1 93.5 295 TYR B CA 1
ATOM 4998 C C . TYR B 1 295 ? 1.634 -27.203 -10.625 1 93.5 295 TYR B C 1
ATOM 5000 O O . TYR B 1 295 ? 0.908 -28.047 -10.086 1 93.5 295 TYR B O 1
ATOM 5008 N N . LEU B 1 296 ? 1.985 -26.141 -10.023 1 94.44 296 LEU B N 1
ATOM 5009 C CA . LEU B 1 296 ? 1.703 -25.953 -8.602 1 94.44 296 LEU B CA 1
ATOM 5010 C C . LEU B 1 296 ? 0.276 -25.453 -8.391 1 94.44 296 LEU B C 1
ATOM 5012 O O . LEU B 1 296 ? -0.334 -25.719 -7.355 1 94.44 296 LEU B O 1
ATOM 5016 N N . ALA B 1 297 ? -0.3 -24.797 -9.359 1 93.88 297 ALA B N 1
ATOM 5017 C CA . ALA B 1 297 ? -1.65 -24.25 -9.25 1 93.88 297 ALA B CA 1
ATOM 5018 C C . ALA B 1 297 ? -2.674 -25.359 -9.047 1 93.88 297 ALA B C 1
ATOM 5020 O O . ALA B 1 297 ? -3.727 -25.141 -8.438 1 93.88 297 ALA B O 1
ATOM 5021 N N . LYS B 1 298 ? -2.354 -26.516 -9.523 1 94.12 298 LYS B N 1
ATOM 5022 C CA . LYS B 1 298 ? -3.273 -27.641 -9.539 1 94.12 298 LYS B CA 1
ATOM 5023 C C . LYS B 1 298 ? -3.797 -27.953 -8.141 1 94.12 298 LYS B C 1
ATOM 5025 O O . LYS B 1 298 ? -4.969 -28.297 -7.969 1 94.12 298 LYS B O 1
ATOM 5030 N N . ASN B 1 299 ? -2.941 -27.688 -7.141 1 92.5 299 ASN B N 1
ATOM 5031 C CA . ASN B 1 299 ? -3.301 -28.188 -5.82 1 92.5 299 ASN B CA 1
ATOM 5032 C C . ASN B 1 299 ? -3.574 -27.047 -4.84 1 92.5 299 ASN B C 1
ATOM 5034 O O . ASN B 1 299 ? -3.963 -27.297 -3.695 1 92.5 299 ASN B O 1
ATOM 5038 N N . HIS B 1 300 ? -3.459 -25.891 -5.215 1 93.19 300 HIS B N 1
ATOM 5039 C CA . HIS B 1 300 ? -3.732 -24.844 -4.242 1 93.19 300 HIS B CA 1
ATOM 5040 C C . HIS B 1 300 ? -4.484 -23.688 -4.883 1 93.19 300 HIS B C 1
ATOM 5042 O O . HIS B 1 300 ? -4.965 -22.781 -4.184 1 93.19 300 HIS B O 1
ATOM 5048 N N . GLY B 1 301 ? -4.652 -23.688 -6.211 1 96.19 301 GLY B N 1
ATOM 5049 C CA . GLY B 1 301 ? -5.379 -22.625 -6.895 1 96.19 301 GLY B CA 1
ATOM 5050 C C . GLY B 1 301 ? -4.652 -21.297 -6.883 1 96.19 301 GLY B C 1
ATOM 5051 O O . GLY B 1 301 ? -3.424 -21.25 -6.758 1 96.19 301 GLY B O 1
ATOM 5052 N N . HIS B 1 302 ? -5.359 -20.266 -7.184 1 96.44 302 HIS B N 1
ATOM 5053 C CA . HIS B 1 302 ? -4.875 -18.891 -7.168 1 96.44 302 HIS B CA 1
ATOM 5054 C C . HIS B 1 302 ? -5.023 -18.266 -5.785 1 96.44 302 HIS B C 1
ATOM 5056 O O . HIS B 1 302 ? -6.141 -18.078 -5.305 1 96.44 302 HIS B O 1
ATOM 5062 N N . ILE B 1 303 ? -3.895 -17.969 -5.191 1 97.25 303 ILE B N 1
ATOM 5063 C CA . ILE B 1 303 ? -3.961 -17.406 -3.85 1 97.25 303 ILE B CA 1
ATOM 5064 C C . ILE B 1 303 ? -3.621 -15.914 -3.904 1 97.25 303 ILE B C 1
ATOM 5066 O O . ILE B 1 303 ? -3.088 -15.359 -2.941 1 97.25 303 ILE B O 1
ATOM 5070 N N . GLY B 1 304 ? -3.666 -15.312 -5.098 1 95.44 304 GLY B N 1
ATOM 5071 C CA . GLY B 1 304 ? -3.422 -13.891 -5.234 1 95.44 304 GLY B CA 1
ATOM 5072 C C . GLY B 1 304 ? -1.958 -13.516 -5.082 1 95.44 304 GLY B C 1
ATOM 5073 O O . GLY B 1 304 ? -1.094 -14.086 -5.75 1 95.44 304 GLY B O 1
ATOM 5074 N N . VAL B 1 305 ? -1.687 -12.633 -4.16 1 97.25 305 VAL B N 1
ATOM 5075 C CA . VAL B 1 305 ? -0.354 -12.062 -3.979 1 97.25 305 VAL B CA 1
ATOM 5076 C C . VAL B 1 305 ? 0.591 -13.125 -3.428 1 97.25 305 VAL B C 1
ATOM 5078 O O . VAL B 1 305 ? 1.813 -12.992 -3.521 1 97.25 305 VAL B O 1
ATOM 5081 N N . VAL B 1 306 ? 0.105 -14.188 -2.936 1 98.5 306 VAL B N 1
ATOM 5082 C CA . VAL B 1 306 ? 0.859 -15.219 -2.23 1 98.5 306 VAL B CA 1
ATOM 5083 C C . VAL B 1 306 ? 1.586 -16.109 -3.236 1 98.5 306 VAL B C 1
ATOM 5085 O O . VAL B 1 306 ? 2.645 -16.672 -2.932 1 98.5 306 VAL B O 1
ATOM 5088 N N . ASP B 1 307 ? 1.115 -16.203 -4.41 1 98.38 307 ASP B N 1
ATOM 5089 C CA . ASP B 1 307 ? 1.461 -17.234 -5.387 1 98.38 307 ASP B CA 1
ATOM 5090 C C . ASP B 1 307 ? 2.955 -17.219 -5.695 1 98.38 307 ASP B C 1
ATOM 5092 O O . ASP B 1 307 ? 3.607 -18.266 -5.691 1 98.38 307 ASP B O 1
ATOM 5096 N N . ILE B 1 308 ? 3.484 -16.062 -5.914 1 98.19 308 ILE B N 1
ATOM 5097 C CA . ILE B 1 308 ? 4.82 -15.969 -6.492 1 98.19 308 ILE B CA 1
ATOM 5098 C C . ILE B 1 308 ? 5.852 -16.516 -5.508 1 98.19 308 ILE B C 1
ATOM 5100 O O . ILE B 1 308 ? 6.73 -17.297 -5.887 1 98.19 308 ILE B O 1
ATOM 5104 N N . PHE B 1 309 ? 5.754 -16.172 -4.262 1 98.5 309 PHE B N 1
ATOM 5105 C CA . PHE B 1 309 ? 6.754 -16.594 -3.289 1 98.5 309 PHE B CA 1
ATOM 5106 C C . PHE B 1 309 ? 6.496 -18.016 -2.82 1 98.5 309 PHE B C 1
ATOM 5108 O O . PHE B 1 309 ? 7.434 -18.766 -2.531 1 98.5 309 PHE B O 1
ATOM 5115 N N . LEU B 1 310 ? 5.184 -18.359 -2.752 1 98.62 310 LEU B N 1
ATOM 5116 C CA . LEU B 1 310 ? 4.855 -19.75 -2.471 1 98.62 310 LEU B CA 1
ATOM 5117 C C . LEU B 1 310 ? 5.441 -20.672 -3.531 1 98.62 310 LEU B C 1
ATOM 5119 O O . LEU B 1 310 ? 6.078 -21.672 -3.203 1 98.62 310 LEU B O 1
ATOM 5123 N N . ASN B 1 311 ? 5.207 -20.328 -4.793 1 98.5 311 ASN B N 1
ATOM 5124 C CA . ASN B 1 311 ? 5.684 -21.141 -5.902 1 98.5 311 ASN B CA 1
ATOM 5125 C C . ASN B 1 311 ? 7.211 -21.203 -5.941 1 98.5 311 ASN B C 1
ATOM 5127 O O . ASN B 1 311 ? 7.789 -22.25 -6.191 1 98.5 311 ASN B O 1
ATOM 5131 N N . LEU B 1 312 ? 7.84 -20.078 -5.723 1 98.5 312 LEU B N 1
ATOM 5132 C CA . LEU B 1 312 ? 9.297 -20.047 -5.684 1 98.5 312 LEU B CA 1
ATOM 5133 C C . LEU B 1 312 ? 9.836 -20.969 -4.594 1 98.5 312 LEU B C 1
ATOM 5135 O O . LEU B 1 312 ? 10.75 -21.75 -4.84 1 98.5 312 LEU B O 1
ATOM 5139 N N . GLU B 1 313 ? 9.281 -20.875 -3.414 1 98.44 313 GLU B N 1
ATOM 5140 C CA . GLU B 1 313 ? 9.672 -21.719 -2.291 1 98.44 313 GLU B CA 1
ATOM 5141 C C . GLU B 1 313 ? 9.516 -23.203 -2.633 1 98.44 313 GLU B C 1
ATOM 5143 O O . GLU B 1 313 ? 10.43 -24 -2.393 1 98.44 313 GLU B O 1
ATOM 5148 N N . LYS B 1 314 ? 8.398 -23.547 -3.18 1 97.88 314 LYS B N 1
ATOM 5149 C CA . LYS B 1 314 ? 8.102 -24.938 -3.488 1 97.88 314 LYS B CA 1
ATOM 5150 C C . LYS B 1 314 ? 9.047 -25.484 -4.559 1 97.88 314 LYS B C 1
ATOM 5152 O O . LYS B 1 314 ? 9.5 -26.625 -4.469 1 97.88 314 LYS B O 1
ATOM 5157 N N . MET B 1 315 ? 9.289 -24.672 -5.566 1 98.06 315 MET B N 1
ATOM 5158 C CA . MET B 1 315 ? 10.188 -25.109 -6.633 1 98.06 315 MET B CA 1
ATOM 5159 C C . MET B 1 315 ? 11.594 -25.344 -6.102 1 98.06 315 MET B C 1
ATOM 5161 O O . MET B 1 315 ? 12.305 -26.234 -6.582 1 98.06 315 MET B O 1
ATOM 5165 N N . ILE B 1 316 ? 12.016 -24.531 -5.152 1 97.56 316 ILE B N 1
ATOM 5166 C CA . ILE B 1 316 ? 13.32 -24.719 -4.523 1 97.56 316 ILE B CA 1
ATOM 5167 C C . ILE B 1 316 ? 13.305 -26 -3.682 1 97.56 316 ILE B C 1
ATOM 5169 O O . ILE B 1 316 ? 14.219 -26.812 -3.779 1 97.56 316 ILE B O 1
ATOM 5173 N N . GLU B 1 317 ? 12.297 -26.156 -2.9 1 96.62 317 GLU B N 1
ATOM 5174 C CA . GLU B 1 317 ? 12.195 -27.281 -1.978 1 96.62 317 GLU B CA 1
ATOM 5175 C C . GLU B 1 317 ? 12.133 -28.609 -2.73 1 96.62 317 GLU B C 1
ATOM 5177 O O . GLU B 1 317 ? 12.664 -29.625 -2.264 1 96.62 317 GLU B O 1
ATOM 5182 N N . ASP B 1 318 ? 11.445 -28.594 -3.855 1 95.94 318 ASP B N 1
ATOM 5183 C CA . ASP B 1 318 ? 11.297 -29.859 -4.566 1 95.94 318 ASP B CA 1
ATOM 5184 C C . ASP B 1 318 ? 12.461 -30.094 -5.523 1 95.94 318 ASP B C 1
ATOM 5186 O O . ASP B 1 318 ? 12.484 -31.094 -6.246 1 95.94 318 ASP B O 1
ATOM 5190 N N . GLY B 1 319 ? 13.43 -29.141 -5.598 1 96.56 319 GLY B N 1
ATOM 5191 C CA . GLY B 1 319 ? 14.656 -29.344 -6.348 1 96.56 319 GLY B CA 1
ATOM 5192 C C . GLY B 1 319 ? 14.555 -28.891 -7.793 1 96.56 319 GLY B C 1
ATOM 5193 O O . GLY B 1 319 ? 15.5 -29.047 -8.57 1 96.56 319 GLY B O 1
ATOM 5194 N N . ASN B 1 320 ? 13.43 -28.344 -8.164 1 96.94 320 ASN B N 1
ATOM 5195 C CA . ASN B 1 320 ? 13.266 -27.828 -9.523 1 96.94 320 ASN B CA 1
ATOM 5196 C C . ASN B 1 320 ? 14.164 -26.625 -9.773 1 96.94 320 ASN B C 1
ATOM 5198 O O . ASN B 1 320 ? 14.617 -26.406 -10.906 1 96.94 320 ASN B O 1
ATOM 5202 N N . ILE B 1 321 ? 14.359 -25.812 -8.797 1 97.94 321 ILE B N 1
ATOM 5203 C CA . ILE B 1 321 ? 15.328 -24.734 -8.852 1 97.94 321 ILE B CA 1
ATOM 5204 C C . ILE B 1 321 ? 16.594 -25.125 -8.109 1 97.94 321 ILE B C 1
ATOM 5206 O O . ILE B 1 321 ? 16.531 -25.594 -6.965 1 97.94 321 ILE B O 1
ATOM 5210 N N . GLN B 1 322 ? 17.703 -24.938 -8.75 1 97.19 322 GLN B N 1
ATOM 5211 C CA . GLN B 1 322 ? 18.984 -25.344 -8.203 1 97.19 322 GLN B CA 1
ATOM 5212 C C . GLN B 1 322 ? 19.984 -24.203 -8.25 1 97.19 322 GLN B C 1
ATOM 5214 O O . GLN B 1 322 ? 19.75 -23.172 -8.891 1 97.19 322 GLN B O 1
ATOM 5219 N N . LYS B 1 323 ? 21.078 -24.453 -7.512 1 96.56 323 LYS B N 1
ATOM 5220 C CA . LYS B 1 323 ? 22.188 -23.5 -7.57 1 96.56 323 LYS B CA 1
ATOM 5221 C C . LYS B 1 323 ? 22.688 -23.312 -9 1 96.56 323 LYS B C 1
ATOM 5223 O O . LYS B 1 323 ? 22.875 -24.297 -9.727 1 96.56 323 LYS B O 1
ATOM 5228 N N . GLY B 1 324 ? 22.828 -22.047 -9.414 1 97.06 324 GLY B N 1
ATOM 5229 C CA . GLY B 1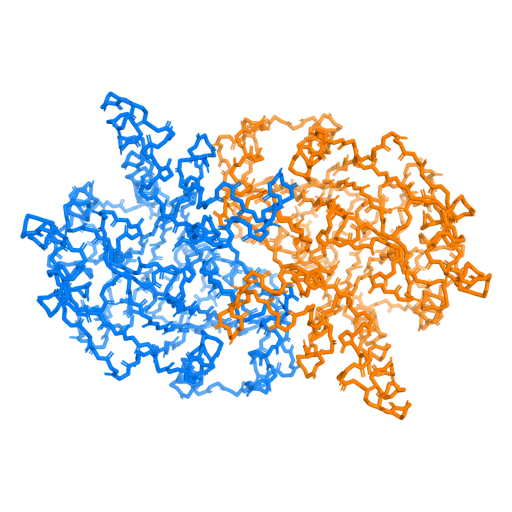 324 ? 23.297 -21.734 -10.75 1 97.06 324 GLY B CA 1
ATOM 5230 C C . GLY B 1 324 ? 22.172 -21.328 -11.695 1 97.06 324 GLY B C 1
ATOM 5231 O O . GLY B 1 324 ? 22.438 -20.719 -12.742 1 97.06 324 GLY B O 1
ATOM 5232 N N . ASP B 1 325 ? 20.953 -21.625 -11.375 1 98.31 325 ASP B N 1
ATOM 5233 C CA . ASP B 1 325 ? 19.812 -21.328 -12.242 1 98.31 325 ASP B CA 1
ATOM 5234 C C . ASP B 1 325 ? 19.562 -19.828 -12.32 1 98.31 325 ASP B C 1
ATOM 5236 O O . ASP B 1 325 ? 19.656 -19.125 -11.312 1 98.31 325 ASP B O 1
ATOM 5240 N N . LEU B 1 326 ? 19.344 -19.344 -13.508 1 98.25 326 LEU B N 1
ATOM 5241 C CA . LEU B 1 326 ? 18.703 -18.031 -13.695 1 98.25 326 LEU B CA 1
ATOM 5242 C C . LEU B 1 326 ? 17.188 -18.156 -13.688 1 98.25 326 LEU B C 1
ATOM 5244 O O . LEU B 1 326 ? 16.609 -18.75 -14.594 1 98.25 326 LEU B O 1
ATOM 5248 N N . VAL B 1 327 ? 16.578 -17.594 -12.711 1 98.69 327 VAL B N 1
ATOM 5249 C CA . VAL B 1 327 ? 15.156 -17.781 -12.469 1 98.69 327 VAL B CA 1
ATOM 5250 C C . VAL B 1 327 ? 14.43 -16.453 -12.68 1 98.69 327 VAL B C 1
ATOM 5252 O O . VAL B 1 327 ? 14.781 -15.445 -12.07 1 98.69 327 VAL B O 1
ATOM 5255 N N . PHE B 1 328 ? 13.406 -16.469 -13.562 1 98.69 328 PHE B N 1
ATOM 5256 C CA . PHE B 1 328 ? 12.523 -15.328 -13.727 1 98.69 328 PHE B CA 1
ATOM 5257 C C . PHE B 1 328 ? 11.266 -15.477 -12.875 1 98.69 328 PHE B C 1
ATOM 5259 O O . PHE B 1 328 ? 10.695 -16.562 -12.781 1 98.69 328 PHE B O 1
ATOM 5266 N N . LEU B 1 329 ? 10.945 -14.477 -12.164 1 98.56 329 LEU B N 1
ATOM 5267 C CA . LEU B 1 329 ? 9.617 -14.344 -11.562 1 98.56 329 LEU B CA 1
ATOM 5268 C C . LEU B 1 329 ? 8.734 -13.422 -12.398 1 98.56 329 LEU B C 1
ATOM 5270 O O . LEU B 1 329 ? 9.195 -12.398 -12.891 1 98.56 329 LEU B O 1
ATOM 5274 N N . PHE B 1 330 ? 7.516 -13.805 -12.562 1 98.06 330 PHE B N 1
ATOM 5275 C CA . PHE B 1 330 ? 6.559 -13.016 -13.336 1 98.06 330 PHE B CA 1
ATOM 5276 C C . PHE B 1 330 ? 5.188 -13.031 -12.664 1 98.06 330 PHE B C 1
ATOM 5278 O O . PHE B 1 330 ? 4.691 -14.086 -12.273 1 98.06 330 PHE B O 1
ATOM 5285 N N . SER B 1 331 ? 4.629 -11.836 -12.516 1 97.19 331 SER B N 1
ATOM 5286 C CA . SER B 1 331 ? 3.275 -11.711 -11.977 1 97.19 331 SER B CA 1
ATOM 5287 C C . SER B 1 331 ? 2.521 -10.562 -12.648 1 97.19 331 SER B C 1
ATOM 5289 O O . SER B 1 331 ? 3.129 -9.703 -13.281 1 97.19 331 SER B O 1
ATOM 5291 N N . GLY B 1 332 ? 1.219 -10.664 -12.578 1 94.75 332 GLY B N 1
ATOM 5292 C CA . GLY B 1 332 ? 0.304 -9.617 -13.016 1 94.75 332 GLY B CA 1
ATOM 5293 C C . GLY B 1 332 ? -0.813 -9.352 -12.023 1 94.75 332 GLY B C 1
ATOM 5294 O O . GLY B 1 332 ? -1.039 -10.141 -11.109 1 94.75 332 GLY B O 1
ATOM 5295 N N . GLY B 1 333 ? -1.364 -8.188 -12.188 1 91.25 333 GLY B N 1
ATOM 5296 C CA . GLY B 1 333 ? -2.479 -7.816 -11.328 1 91.25 333 GLY B CA 1
ATOM 5297 C C . GLY B 1 333 ? -3.533 -6.988 -12.039 1 91.25 333 GLY B C 1
ATOM 5298 O O . GLY B 1 333 ? -3.217 -6.227 -12.953 1 91.25 333 GLY B O 1
ATOM 5299 N N . THR B 1 334 ? -4.82 -7.203 -11.594 1 83.31 334 THR B N 1
ATOM 5300 C CA . THR B 1 334 ? -5.934 -6.449 -12.156 1 83.31 334 THR B CA 1
ATOM 5301 C C . THR B 1 334 ? -5.742 -4.953 -11.93 1 83.31 334 THR B C 1
ATOM 5303 O O . THR B 1 334 ? -5.066 -4.547 -10.977 1 83.31 334 THR B O 1
ATOM 5306 N N . GLY B 1 335 ? -6.438 -4.047 -12.914 1 76.44 335 GLY B N 1
ATOM 5307 C CA . GLY B 1 335 ? -6.168 -2.619 -12.945 1 76.44 335 GLY B CA 1
ATOM 5308 C C . GLY B 1 335 ? -5.188 -2.221 -14.023 1 76.44 335 GLY B C 1
ATOM 5309 O O . GLY B 1 335 ? -5.418 -1.257 -14.758 1 76.44 335 GLY B O 1
ATOM 5310 N N . TYR B 1 336 ? -4.426 -2.721 -15 1 91.12 336 TYR B N 1
ATOM 5311 C CA . TYR B 1 336 ? -3.615 -3.93 -15.078 1 91.12 336 TYR B CA 1
ATOM 5312 C C . TYR B 1 336 ? -2.137 -3.605 -14.906 1 91.12 336 TYR B C 1
ATOM 5314 O O . TYR B 1 336 ? -1.646 -2.607 -15.438 1 91.12 336 TYR B O 1
ATOM 5322 N N . CYS B 1 337 ? -1.434 -4.348 -14.172 1 95.56 337 CYS B N 1
ATOM 5323 C CA . CYS B 1 337 ? 0.007 -4.234 -13.969 1 95.56 337 CYS B CA 1
ATOM 5324 C C . CYS B 1 337 ? 0.693 -5.578 -14.188 1 95.56 337 CYS B C 1
ATOM 5326 O O . CYS B 1 337 ? 0.065 -6.629 -14.047 1 95.56 337 CYS B O 1
ATOM 5328 N N . ALA B 1 338 ? 1.923 -5.504 -14.594 1 97.19 338 ALA B N 1
ATOM 5329 C CA . ALA B 1 338 ? 2.777 -6.68 -14.75 1 97.19 338 ALA B CA 1
ATOM 5330 C C . ALA B 1 338 ? 4.203 -6.387 -14.289 1 97.19 338 ALA B C 1
ATOM 5332 O O . ALA B 1 338 ? 4.727 -5.297 -14.523 1 97.19 338 ALA B O 1
ATOM 5333 N N . SER B 1 339 ? 4.766 -7.34 -13.586 1 98.19 339 SER B N 1
ATOM 5334 C CA . SER B 1 339 ? 6.145 -7.199 -13.133 1 98.19 339 SER B CA 1
ATOM 5335 C C . SER B 1 339 ? 6.938 -8.484 -13.352 1 98.19 339 SER B C 1
ATOM 5337 O O . SER B 1 339 ? 6.383 -9.578 -13.297 1 98.19 339 SER B O 1
ATOM 5339 N N . SER B 1 340 ? 8.18 -8.336 -13.641 1 98.38 340 SER B N 1
ATOM 5340 C CA . SER B 1 340 ? 9.125 -9.445 -13.727 1 98.38 340 SER B CA 1
ATOM 5341 C C . SER B 1 340 ? 10.453 -9.094 -13.055 1 98.38 340 SER B C 1
ATOM 5343 O O . SER B 1 340 ? 10.789 -7.918 -12.922 1 98.38 340 SER B O 1
ATOM 5345 N N . THR B 1 341 ? 11.086 -10.062 -12.555 1 98.25 341 THR B N 1
ATOM 5346 C CA . THR B 1 341 ? 12.422 -9.93 -11.992 1 98.25 341 THR B CA 1
ATOM 5347 C C . THR B 1 341 ? 13.258 -11.172 -12.281 1 98.25 341 THR B C 1
ATOM 5349 O O . THR B 1 341 ? 12.719 -12.211 -12.68 1 98.25 341 THR B O 1
ATOM 5352 N N . ALA B 1 342 ? 14.562 -11.008 -12.219 1 98.19 342 ALA B N 1
ATOM 5353 C CA . ALA B 1 342 ? 15.5 -12.109 -12.422 1 98.19 342 ALA B CA 1
ATOM 5354 C C . ALA B 1 342 ? 16.359 -12.336 -11.172 1 98.19 342 ALA B C 1
ATOM 5356 O O . ALA B 1 342 ? 16.891 -11.383 -10.594 1 98.19 342 ALA B O 1
ATOM 5357 N N . ILE B 1 343 ? 16.422 -13.586 -10.797 1 97.88 343 ILE B N 1
ATOM 5358 C CA . ILE B 1 343 ? 17.25 -13.992 -9.656 1 97.88 343 ILE B CA 1
ATOM 5359 C C . ILE B 1 343 ? 18.281 -15.016 -10.109 1 97.88 343 ILE B C 1
ATOM 5361 O O . ILE B 1 343 ? 17.938 -16.016 -10.75 1 97.88 343 ILE B O 1
ATOM 5365 N N . GLN B 1 344 ? 19.469 -14.773 -9.773 1 97.25 344 GLN B N 1
ATOM 5366 C CA . GLN B 1 344 ? 20.547 -15.734 -10.008 1 97.25 344 GLN B CA 1
ATOM 5367 C C . GLN B 1 344 ? 20.812 -16.578 -8.766 1 97.25 344 GLN B C 1
ATOM 5369 O O . GLN B 1 344 ? 21.281 -16.062 -7.75 1 97.25 344 GLN B O 1
ATOM 5374 N N . PHE B 1 345 ? 20.5 -17.828 -8.852 1 97.06 345 PHE B N 1
ATOM 5375 C CA . PHE B 1 345 ? 20.766 -18.734 -7.746 1 97.06 345 PHE B CA 1
ATOM 5376 C C . PHE B 1 345 ? 22.125 -19.391 -7.902 1 97.06 345 PHE B C 1
ATOM 5378 O O . PHE B 1 345 ? 22.547 -19.719 -9.016 1 97.06 345 PHE B O 1
#